Protein 8VF6 (pdb70)

Radius of gyration: 28.79 Å; Cα contacts (8 Å, |Δi|>4): 952; chains: 2; bounding box: 40×82×85 Å

B-factor: mean 74.24, std 23.33, range [25.94, 191.49]

InterPro domains:
  IPR000719 Protein kinase domain [PF00069] (116-381)
  IPR000719 Protein kinase domain [PS50011] (116-381)
  IPR000719 Protein kinase domain [SM00220] (116-381)
  IPR008271 Serine/threonine-protein kinase, active site [PS00108] (234-246)
  IPR011009 Protein kinase-like domain superfamily [SSF56112] (104-412)
  IPR017441 Protein kinase, ATP binding site [PS00107] (122-146)

Solvent-accessible surface area: 26408 Å² total; per-residue (Å²): 134,20,77,85,65,187,32,68,59,20,59,20,0,88,132,53,7,73,56,39,170,104,75,25,139,32,116,100,14,30,29,6,35,1,36,21,104,158,82,142,56,108,37,11,0,16,50,8,52,50,152,157,37,22,102,98,42,41,61,78,9,52,107,6,8,94,10,5,60,73,13,166,40,129,30,4,10,73,3,53,42,0,9,36,0,100,84,62,19,6,0,0,20,16,14,14,117,52,25,67,0,45,87,30,2,94,176,98,36,82,6,40,29,53,7,0,66,82,1,0,70,11,0,0,33,0,0,14,59,0,32,127,69,90,4,4,0,92,24,1,32,0,66,1,0,44,0,83,53,56,119,105,41,150,110,121,25,42,40,13,46,0,12,0,20,63,0,10,91,0,47,146,87,79,46,38,12,54,3,10,36,50,6,46,54,81,66,75,24,51,4,12,1,0,0,9,0,0,0,0,0,13,2,0,4,61,27,87,22,17,4,106,40,122,58,109,75,42,11,28,110,66,0,74,145,20,95,34,115,42,97,58,80,41,2,128,94,15,47,120,43,0,34,49,1,0,105,57,0,7,91,55,57,10,44,133,5,15,52,4,142,94,0,56,101,15,131,9,19,129,135,192,30,66,57,68,170,23,131,79,27,64,26,0,77,132,64,3,68,50,41,175,111,88,26,156,32,130,86,18,36,27,6,35,1,39,16,96,155,79,125,59,112,31,10,0,17,38,18,58,48,87,90,32,52,95,98,44,36,60,69,7,98,91,8,4,90,13,5,57,82,14,178,40,121,23,3,9,82,3,58,24,0,1,28,7,104,53,58,9,8,0,0,22,14,16,17,105,57,30,65,0,66,109,43,5,89,94,102,37,89,6,37,26,62,8,0,62,74,0,0,68,10,0,0,32,0,0,9,60,0,32,105,58,72,9,3,0,113,30,1,31,0,53,1,0,35,0,83,53,59,108,107,45,156,115,114,26,32,43,12,41,0,13,0,18,63,0,10,77,0,56,139,46,132,85,41,48,30,12,48,2,8,35,46,1,34,55,126,69,61,48,49,2,20,1,0,1,9,0,0,0,0,0,22,10,0,0,83,28,97,33,15,4,65,48,121,59,117,89,41,12,40,92,64,0,75,74,8,43,34,118,49,112,54,104,43,2,141,107,15,45,115,61,0,35,47,0,0,113,58,0,5,76,58,75,13,42,138,4,15,48,4,140,98,0,56,123,25,58,5,19,92,98

Nearest PDB structures (foldseek):
  8vf6-assembly1_B  TM=1.004E+00  e=4.957E-56  Homo sapiens
  5h9b-assembly1_A  TM=8.774E-01  e=8.668E-24  Drosophila melanogaster
  2wel-assembly1_A  TM=8.843E-01  e=1.656E-23  Homo sapiens
  3kk8-assembly1_A  TM=8.727E-01  e=3.165E-23  Caenorhabditis elegans
  2vz6-assembly2_B  TM=8.477E-01  e=1.379E-22  Homo sapiens

GO terms:
  GO:0004674 protein serine/threonine kinase activity (F, IMP)
  GO:0007283 spermatogenesis (P, IMP)
  GO:0004674 protein serine/threonine kinase activity (F, IDA)
  GO:0018107 peptidyl-threonine phosphorylation (P, IDA)
  GO:0032435 negative regulation of proteasomal ubiquitin-dependent protein catabolic process (P, IDA)
  GO:1902915 negative regulation of protein polyubiquitination (P, IDA)
  GO:0018107 peptidyl-threonine phosphorylation (P, IMP)
  GO:0032435 negative regulation of proteasomal ubiquitin-dependent protein catabolic process (P, IMP)
  GO:1902915 negative regulation of protein polyubiquitination (P, IMP)

Organism: Homo sapiens (NCBI:txid9606)

Foldseek 3Di:
DADEAEDADPVVVVVFKDWAAWDDDDLQATWTWIAGPVPRDIWIKGKAFDVSNHPVSVVLVVVQVVVLVPDDDQQAKHFHHWYDHPGIIITTTHDQPQAFQLVVCLVVQAFDLVQLLLVLLSLLVRLVRQVVQQKAQLDDARNFWGFRDWDQDPVRHIHTRTHGDDSSVMDRAVVVPDDPVVVLCRVLVRLVSLLRSLQRSCCRQRVDGQFDDDDPVSRVVCLLVQDGDLPDPSSVPPDPQSVVLSCLSSPNRSVSRDDSVVSNVRPSSD/DWAAEAEDADDVVVCVQKPWAAWDDDDPQATKTWIAGPVPRAIWIKGKDFDVVDDPVLVVLVVVQVVVLRPDDDQAAWHFHYWYDHPTMIITITHDQPVAFQLVVCLVPVAFDLVQLLQVLLSLLVRLVRQVVQQKAQLDDARNQWGFRDWDQDPVSHIHTRTHGDDSSVMDGADPDVVPDDPVVVQCNVLVRLVSLLRSLQRSVCNQRVDTQFDDDDVVSRVVCLLVQDRDDPDPRPVVPDPLSVVLSCLSRPNRSVSNDDSVRSNVRVSSPD

Sequence (544 aa):
KVPHIRIENGAAIEEIYTFGRILGKGSFGIVIEATDKETETKWAIKKVNKEKAGSSAVKLLEREVNILKSVKHEHIIHLEQVFETPKKMYLVMELCEDGELKEILDRKGHFSENETRWIIQSLASAIAYLHNNDIVHRDLKLENIMVKSSLIDDNNEINLNIKVTDFGLAVKKTPIYMAPEVISAHDYSQQCDIWSIGVVMYMLLRGEPPFLASSEEKLFELIRKGELHFENAVWNSISDCAKSVLKQLMKVDPAHRITAKELLDNQWLTGKVPHIRIENGAAIEEIYTFGRILGKGSFGIVIEATDKETETKWAIKKVNKEKAGSSAVKLLEREVNILKSVKHEHIIHLEQVFETPKKMYLVMELCEDGELKEILDRKGHFSENETRWIIQSLASAIAYLHNNDIVHRDLKLENIMVKSSLIDDNNEINLNIKVTDFGLAVKKQGTPIYMAPEVISAHDYSQQCDIWSIGVVMYMLLRGEPPFLASSEEKLFELIRKGELHFENAVWNSISDCAKSVLKQLMKVDPAHRITAKELLDNQWLTG

Secondary structure (DSSP, 8-state):
---EEE-S-HHHHHTTEEEEEEEEEETTEEEEEEEETTT--EEEEEEEETTTS-HHHHHHHHHHHHHHHH---TTB--EEEEEE-SSEEEEEEE--TT-BHHHHHHHH----HHHHHHHHHHHHHHHHHHHHTTEE-----TTT-EEEEEEE-TTS-EEEEEEB---TT-EE--GGG--HHHHHHHHSTTHHHHHHHHHHHHHHHHSS-SS--SSHHHHHHHHHHT-----STTSTTS-HHHHHHHHHHT-SSTTTSPPHHHHHTSGGG-/----EEE-SSHHHHHTTEEEEEEEEEETTEEEEEEEETTT--EEEEEEEETTTS-HHHHHHHHHHHHHHHH---TTB--EEEEEE-SSEEEEEEE--TT-BHHHHHHHH----HHHHHHHHHHHHHHHHHHHHTTEE-S---TTT-EEEEEEE-TTS-EEEEEEB---TT-EE----GGG--HHHHHHHHTTTHHHHHHHHHHHHHHHHSS-SS--SSHHHHHHHHHH------STTSTTS-HHHHHHHHHHT-SSTTTSPPHHHHHT-TTT--

Structure (mmCIF, N/CA/C/O backbone):
data_8VF6
#
_entry.id   8VF6
#
_cell.length_a   84.210
_cell.length_b   87.920
_cell.length_c   98.150
_cell.angle_alpha   90.00
_cell.angle_beta   90.00
_cell.angle_gamma   90.00
#
_symmetry.space_group_name_H-M   'P 21 21 21'
#
loop_
_entity.id
_entity.type
_entity.pdbx_description
1 polymer 'Serine/threonine-protein kinase 33'
2 non-polymer "{3-[([1,1'-biphenyl]-2-yl)ethynyl]-1H-indazol-5-yl}[(3R)-3-(dimethylamino)pyrrolidin-1-yl]methanone"
3 water water
#
loop_
_atom_site.group_PDB
_atom_site.id
_atom_site.type_symbol
_atom_site.label_atom_id
_atom_site.label_alt_id
_atom_site.label_comp_id
_atom_site.label_asym_id
_atom_site.label_entity_id
_atom_site.label_seq_id
_atom_site.pdbx_PDB_ins_code
_atom_site.Cartn_x
_atom_site.Cartn_y
_atom_site.Cartn_z
_atom_site.occupancy
_atom_site.B_iso_or_equiv
_atom_site.auth_seq_id
_atom_site.auth_comp_id
_atom_site.auth_asym_id
_atom_site.auth_atom_id
_atom_site.pdbx_PDB_model_num
ATOM 1 N N . LYS A 1 3 ? -29.997 16.233 -33.093 1.00 87.45 100 LYS A N 1
ATOM 2 C CA . LYS A 1 3 ? -28.646 15.758 -32.820 1.00 99.62 100 LYS A CA 1
ATOM 3 C C . LYS A 1 3 ? -27.871 15.543 -34.115 1.00 98.44 100 LYS A C 1
ATOM 4 O O . LYS A 1 3 ? -28.454 15.506 -35.199 1.00 94.50 100 LYS A O 1
ATOM 6 N N . VAL A 1 4 ? -26.555 15.400 -33.996 1.00 92.38 101 VAL A N 1
ATOM 7 C CA . VAL A 1 4 ? -25.692 15.210 -35.159 1.00 83.03 101 VAL A CA 1
ATOM 8 C C . VAL A 1 4 ? -25.504 13.720 -35.417 1.00 81.63 101 VAL A C 1
ATOM 9 O O . VAL A 1 4 ? -25.149 12.968 -34.499 1.00 70.84 101 VAL A O 1
ATOM 13 N N . PRO A 1 5 ? -25.733 13.256 -36.643 1.00 107.85 102 PRO A N 1
ATOM 14 C CA . PRO A 1 5 ? -25.433 11.858 -36.972 1.00 107.04 102 PRO A CA 1
ATOM 15 C C . PRO A 1 5 ? -23.932 11.623 -37.036 1.00 97.27 102 PRO A C 1
ATOM 16 O O . PRO A 1 5 ? -23.169 12.473 -37.501 1.00 87.71 102 PRO A O 1
ATOM 20 N N . HIS A 1 6 ? -23.514 10.451 -36.567 1.00 76.17 103 HIS A N 1
ATOM 21 C CA . HIS A 1 6 ? -22.106 10.055 -36.571 1.00 73.57 103 HIS A CA 1
ATOM 22 C C . HIS A 1 6 ? -21.915 9.079 -37.726 1.00 72.87 103 HIS A C 1
ATOM 23 O O . HIS A 1 6 ? -22.060 7.865 -37.576 1.00 82.84 103 HIS A O 1
ATOM 30 N N . ILE A 1 7 ? -21.581 9.627 -38.889 1.00 60.27 104 ILE A N 1
ATOM 31 C CA . ILE A 1 7 ? -21.519 8.865 -40.130 1.00 56.36 104 ILE A CA 1
ATOM 32 C C . ILE A 1 7 ? -20.140 8.231 -40.245 1.00 48.30 104 ILE A C 1
ATOM 33 O O . ILE A 1 7 ? -19.119 8.926 -40.224 1.00 55.69 104 ILE A O 1
ATOM 38 N N . ARG A 1 8 ? -20.114 6.910 -40.368 1.00 69.66 105 ARG A N 1
ATOM 39 C CA . ARG A 1 8 ? -18.883 6.146 -40.511 1.00 66.98 105 ARG A CA 1
ATOM 40 C C . ARG A 1 8 ? -18.652 5.872 -41.992 1.00 64.89 105 ARG A C 1
ATOM 41 O O . ARG A 1 8 ? -19.485 5.236 -42.648 1.00 73.51 105 ARG A O 1
ATOM 49 N N . ILE A 1 9 ? -17.533 6.363 -42.519 1.00 66.06 106 ILE A N 1
ATOM 50 C CA . ILE A 1 9 ? -17.212 6.228 -43.931 1.00 65.69 106 ILE A CA 1
ATOM 51 C C . ILE A 1 9 ? -15.871 5.508 -44.068 1.00 71.30 106 ILE A C 1
ATOM 52 O O . ILE A 1 9 ? -15.174 5.248 -43.086 1.00 75.02 106 ILE A O 1
ATOM 57 N N . GLU A 1 10 ? -15.522 5.177 -45.312 1.00 67.85 107 GLU A N 1
ATOM 58 C CA . GLU A 1 10 ? -14.443 4.233 -45.576 1.00 68.05 107 GLU A CA 1
ATOM 59 C C . GLU A 1 10 ? -13.063 4.883 -45.596 1.00 71.00 107 GLU A C 1
ATOM 60 O O . GLU A 1 10 ? -12.125 4.356 -44.988 1.00 67.28 107 GLU A O 1
ATOM 62 N N . ASN A 1 11 ? -12.905 6.007 -46.290 1.00 95.97 108 ASN A N 1
ATOM 63 C CA . ASN A 1 11 ? -11.567 6.540 -46.511 1.00 92.70 108 ASN A CA 1
ATOM 64 C C . ASN A 1 11 ? -11.637 8.033 -46.805 1.00 94.10 108 ASN A C 1
ATOM 65 O O . ASN A 1 11 ? -12.715 8.631 -46.859 1.00 96.89 108 ASN A O 1
ATOM 70 N N . GLY A 1 12 ? -10.454 8.633 -46.980 1.00 77.32 109 GLY A N 1
ATOM 71 C CA . GLY A 1 12 ? -10.373 10.062 -47.221 1.00 75.89 109 GLY A CA 1
ATOM 72 C C . GLY A 1 12 ? -11.000 10.490 -48.530 1.00 79.71 109 GLY A C 1
ATOM 73 O O . GLY A 1 12 ? -11.497 11.613 -48.645 1.00 78.01 109 GLY A O 1
ATOM 74 N N . ALA A 1 13 ? -10.957 9.627 -49.545 1.00 73.80 110 ALA A N 1
ATOM 75 C CA . ALA A 1 13 ? -11.614 9.965 -50.802 1.00 71.87 110 ALA A CA 1
ATOM 76 C C . ALA A 1 13 ? -13.126 10.039 -50.628 1.00 74.16 110 ALA A C 1
ATOM 77 O O . ALA A 1 13 ? -13.794 10.805 -51.332 1.00 74.24 110 ALA A O 1
ATOM 79 N N . ALA A 1 14 ? -13.678 9.249 -49.701 1.00 99.91 111 ALA A N 1
ATOM 80 C CA . ALA A 1 14 ? -15.118 9.266 -49.461 1.00 92.71 111 ALA A CA 1
ATOM 81 C C . ALA A 1 14 ? -15.587 10.626 -48.958 1.00 96.59 111 ALA A C 1
ATOM 82 O O . ALA A 1 14 ? -16.619 11.138 -49.409 1.00 95.59 111 ALA A O 1
ATOM 84 N N . ILE A 1 15 ? -14.851 11.227 -48.022 1.00 82.28 112 ILE A N 1
ATOM 85 C CA . ILE A 1 15 ? -15.250 12.544 -47.538 1.00 80.25 112 ILE A CA 1
ATOM 86 C C . ILE A 1 15 ? -14.899 13.616 -48.565 1.00 76.63 112 ILE A C 1
ATOM 87 O O . ILE A 1 15 ? -15.577 14.647 -48.652 1.00 82.46 112 ILE A O 1
ATOM 92 N N . GLU A 1 16 ? -13.868 13.384 -49.380 1.00 65.28 113 GLU A N 1
ATOM 93 C CA . GLU A 1 16 ? -13.579 14.293 -50.481 1.00 71.97 113 GLU A CA 1
ATOM 94 C C . GLU A 1 16 ? -14.630 14.220 -51.582 1.00 70.33 113 GLU A C 1
ATOM 95 O O . GLU A 1 16 ? -14.640 15.087 -52.462 1.00 65.85 113 GLU A O 1
ATOM 101 N N . GLU A 1 17 ? -15.498 13.204 -51.564 1.00 72.01 114 GLU A N 1
ATOM 102 C CA . GLU A 1 17 ? -16.669 13.220 -52.435 1.00 73.98 114 GLU A CA 1
ATOM 103 C C . GLU A 1 17 ? -17.649 14.310 -52.021 1.00 68.36 114 GLU A C 1
ATOM 104 O O . GLU A 1 17 ? -18.381 14.840 -52.864 1.00 67.94 114 GLU A O 1
ATOM 110 N N . ILE A 1 18 ? -17.682 14.650 -50.735 1.00 55.78 115 ILE A N 1
ATOM 111 C CA . ILE A 1 18 ? -18.634 15.631 -50.226 1.00 53.30 115 ILE A CA 1
ATOM 112 C C . ILE A 1 18 ? -18.052 17.041 -50.246 1.00 56.92 115 ILE A C 1
ATOM 113 O O . ILE A 1 18 ? -18.737 17.995 -50.621 1.00 50.00 115 ILE A O 1
ATOM 118 N N . TYR A 1 19 ? -16.794 17.198 -49.837 1.00 63.15 116 TYR A N 1
ATOM 119 C CA . TYR A 1 19 ? -16.201 18.510 -49.624 1.00 68.16 116 TYR A CA 1
ATOM 120 C C . TYR A 1 19 ? -14.987 18.722 -50.519 1.00 67.98 116 TYR A C 1
ATOM 121 O O . TYR A 1 19 ? -14.256 17.778 -50.839 1.00 71.98 116 TYR A O 1
ATOM 130 N N . THR A 1 20 ? -14.782 19.974 -50.925 1.00 64.26 117 THR A N 1
ATOM 131 C CA . THR A 1 20 ? -13.551 20.404 -51.578 1.00 72.13 117 THR A CA 1
ATOM 132 C C . THR A 1 20 ? -12.651 21.037 -50.522 1.00 69.86 117 THR A C 1
ATOM 133 O O . THR A 1 20 ? -13.023 22.042 -49.905 1.00 68.91 117 THR A O 1
ATOM 137 N N . PHE A 1 21 ? -11.482 20.441 -50.304 1.00 58.56 118 PHE A N 1
ATOM 138 C CA . PHE A 1 21 ? -10.584 20.893 -49.249 1.00 55.44 118 PHE A CA 1
ATOM 139 C C . PHE A 1 21 ? -9.758 22.093 -49.701 1.00 61.67 118 PHE A C 1
ATOM 140 O O . PHE A 1 21 ? -9.248 22.128 -50.825 1.00 70.12 118 PHE A O 1
ATOM 148 N N . GLY A 1 22 ? -9.620 23.076 -48.810 1.00 71.25 119 GLY A N 1
ATOM 149 C CA . GLY A 1 22 ? -8.923 24.308 -49.130 1.00 62.48 119 GLY A CA 1
ATOM 150 C C . GLY A 1 22 ? -7.692 24.540 -48.277 1.00 64.44 119 GLY A C 1
ATOM 151 O O . GLY A 1 22 ? -7.025 23.578 -47.880 1.00 62.99 119 GLY A O 1
ATOM 152 N N . ARG A 1 23 ? -7.370 25.800 -47.985 1.00 66.99 120 ARG A N 1
ATOM 153 C CA . ARG A 1 23 ? -6.136 26.079 -47.268 1.00 57.44 120 ARG A CA 1
ATOM 154 C C . ARG A 1 23 ? -6.265 25.671 -45.804 1.00 61.54 120 ARG A C 1
ATOM 155 O O . ARG A 1 23 ? -7.364 25.528 -45.261 1.00 56.54 120 ARG A O 1
ATOM 163 N N . ILE A 1 24 ? -5.116 25.481 -45.166 1.00 43.79 121 ILE A N 1
ATOM 164 C CA . ILE A 1 24 ? -5.063 25.104 -43.760 1.00 44.49 121 ILE A CA 1
ATOM 165 C C . ILE A 1 24 ? -5.098 26.368 -42.913 1.00 47.02 121 ILE A C 1
ATOM 166 O O . ILE A 1 24 ? -4.370 27.331 -43.181 1.00 51.65 121 ILE A O 1
ATOM 171 N N . LEU A 1 25 ? -5.954 26.368 -41.895 1.00 50.76 122 LEU A N 1
ATOM 172 C CA . LEU A 1 25 ? -6.147 27.521 -41.028 1.00 51.18 122 LEU A CA 1
ATOM 173 C C . LEU A 1 25 ? -5.422 27.388 -39.698 1.00 53.90 122 LEU A C 1
ATOM 174 O O . LEU A 1 25 ? -5.096 28.404 -39.076 1.00 42.99 122 LEU A O 1
ATOM 179 N N . GLY A 1 26 ? -5.173 26.162 -39.248 1.00 53.56 123 GLY A N 1
ATOM 180 C CA . GLY A 1 26 ? -4.478 25.934 -37.996 1.00 46.71 123 GLY A CA 1
ATOM 181 C C . GLY A 1 26 ? -3.903 24.539 -37.959 1.00 59.04 123 GLY A C 1
ATOM 182 O O . GLY A 1 26 ? -4.384 23.628 -38.640 1.00 57.54 123 GLY A O 1
ATOM 183 N N . LYS A 1 27 ? -2.853 24.380 -37.155 1.00 64.91 124 LYS A N 1
ATOM 184 C CA . LYS A 1 27 ? -2.185 23.095 -37.016 1.00 52.91 124 LYS A CA 1
ATOM 185 C C . LYS A 1 27 ? -1.613 22.982 -35.611 1.00 55.35 124 LYS A C 1
ATOM 186 O O . LYS A 1 27 ? -1.116 23.967 -35.058 1.00 62.41 124 LYS A O 1
ATOM 192 N N . GLY A 1 28 ? -1.690 21.786 -35.042 1.00 61.78 125 GLY A N 1
ATOM 193 C CA . GLY A 1 28 ? -1.146 21.568 -33.716 1.00 56.37 125 GLY A CA 1
ATOM 194 C C . GLY A 1 28 ? -1.371 20.149 -33.251 1.00 55.65 125 GLY A C 1
ATOM 195 O O . GLY A 1 28 ? -1.634 19.250 -34.054 1.00 61.92 125 GLY A O 1
ATOM 196 N N . SER A 1 29 ? -1.262 19.955 -31.933 1.00 61.37 126 SER A N 1
ATOM 197 C CA . SER A 1 29 ? -1.512 18.644 -31.344 1.00 61.19 126 SER A CA 1
ATOM 198 C C . SER A 1 29 ? -2.984 18.261 -31.396 1.00 68.02 126 SER A C 1
ATOM 199 O O . SER A 1 29 ? -3.314 17.083 -31.221 1.00 77.01 126 SER A O 1
ATOM 202 N N . PHE A 1 30 ? -3.868 19.228 -31.630 1.00 55.26 127 PHE A N 1
ATOM 203 C CA . PHE A 1 30 ? -5.297 18.987 -31.779 1.00 51.86 127 PHE A CA 1
ATOM 204 C C . PHE A 1 30 ? -5.663 18.485 -33.167 1.00 53.71 127 PHE A C 1
ATOM 205 O O . PHE A 1 30 ? -6.850 18.287 -33.447 1.00 56.90 127 PHE A O 1
ATOM 213 N N . GLY A 1 31 ? -4.678 18.275 -34.033 1.00 51.00 128 GLY A N 1
ATOM 214 C CA . GLY A 1 31 ? -4.934 17.974 -35.423 1.00 48.12 128 GLY A CA 1
ATOM 215 C C . GLY A 1 31 ? -4.717 19.190 -36.296 1.00 48.22 128 GLY A C 1
ATOM 216 O O . GLY A 1 31 ? -3.944 20.087 -35.946 1.00 51.00 128 GLY A O 1
ATOM 217 N N . ILE A 1 32 ? -5.391 19.232 -37.439 1.00 47.65 129 ILE A N 1
ATOM 218 C CA . ILE A 1 32 ? -5.311 20.360 -38.355 1.00 46.18 129 ILE A CA 1
ATOM 219 C C . ILE A 1 32 ? -6.718 20.793 -38.746 1.00 49.14 129 ILE A C 1
ATOM 220 O O . ILE A 1 32 ? -7.653 19.987 -38.784 1.00 53.84 129 ILE A O 1
ATOM 225 N N . VAL A 1 33 ? -6.865 22.089 -39.016 1.00 49.31 130 VAL A N 1
ATOM 226 C CA . VAL A 1 33 ? -8.135 22.687 -39.414 1.00 45.20 130 VAL A CA 1
ATOM 227 C C . VAL A 1 33 ? -7.985 23.214 -40.835 1.00 51.18 130 VAL A C 1
ATOM 228 O O . VAL A 1 33 ? -7.130 24.070 -41.096 1.00 48.82 130 VAL A O 1
ATOM 232 N N . ILE A 1 34 ? -8.821 22.715 -41.745 1.00 43.26 131 ILE A N 1
ATOM 233 C CA . ILE A 1 34 ? -8.822 23.162 -43.134 1.00 53.59 131 ILE A CA 1
ATOM 234 C C . ILE A 1 34 ? -10.117 23.886 -43.449 1.00 57.19 131 ILE A C 1
ATOM 235 O O . ILE A 1 34 ? -11.176 23.621 -42.868 1.00 56.45 131 ILE A O 1
ATOM 240 N N . GLU A 1 35 ? -10.017 24.804 -44.402 1.00 67.40 132 GLU A N 1
ATOM 241 C CA . GLU A 1 35 ? -11.187 25.358 -45.056 1.00 57.19 132 GLU A CA 1
ATOM 242 C C . GLU A 1 35 ? -11.779 24.297 -45.975 1.00 62.08 132 GLU A C 1
ATOM 243 O O . GLU A 1 35 ? -11.048 23.534 -46.612 1.00 68.76 132 GLU A O 1
ATOM 249 N N . ALA A 1 36 ? -13.107 24.242 -46.049 1.00 59.59 133 ALA A N 1
ATOM 250 C CA . ALA A 1 36 ? -13.749 23.238 -46.885 1.00 59.83 133 ALA A CA 1
ATOM 251 C C . ALA A 1 36 ? -15.063 23.779 -47.421 1.00 62.06 133 ALA A C 1
ATOM 252 O O . ALA A 1 36 ? -15.734 24.578 -46.766 1.00 62.99 133 ALA A O 1
ATOM 254 N N . THR A 1 37 ? -15.432 23.316 -48.614 1.00 61.91 134 THR A N 1
ATOM 255 C CA . THR A 1 37 ? -16.647 23.756 -49.285 1.00 68.68 134 THR A CA 1
ATOM 256 C C . THR A 1 37 ? -17.468 22.551 -49.719 1.00 64.96 134 THR A C 1
ATOM 257 O O . THR A 1 37 ? -16.960 21.668 -50.417 1.00 66.64 134 THR A O 1
ATOM 261 N N . ASP A 1 38 ? -18.731 22.520 -49.299 1.00 62.87 135 ASP A N 1
ATOM 262 C CA . ASP A 1 38 ? -19.661 21.487 -49.739 1.00 69.09 135 ASP A CA 1
ATOM 263 C C . ASP A 1 38 ? -19.893 21.626 -51.240 1.00 73.18 135 ASP A C 1
ATOM 264 O O . ASP A 1 38 ? -20.367 22.667 -51.705 1.00 72.39 135 ASP A O 1
ATOM 269 N N . LYS A 1 39 ? -19.554 20.577 -51.998 1.00 67.09 136 LYS A N 1
ATOM 270 C CA . LYS A 1 39 ? -19.690 20.640 -53.452 1.00 71.18 136 LYS A CA 1
ATOM 271 C C . LYS A 1 39 ? -21.133 20.897 -53.869 1.00 69.57 136 LYS A C 1
ATOM 272 O O . LYS A 1 39 ? -21.390 21.636 -54.826 1.00 74.11 136 LYS A O 1
ATOM 278 N N . GLU A 1 40 ? -22.086 20.294 -53.161 1.00 78.44 137 GLU A N 1
ATOM 279 C CA . GLU A 1 40 ? -23.492 20.400 -53.534 1.00 75.93 137 GLU A CA 1
ATOM 280 C C . GLU A 1 40 ? -24.081 21.759 -53.169 1.00 77.69 137 GLU A C 1
ATOM 281 O O . GLU A 1 40 ? -24.744 22.397 -53.993 1.00 87.21 137 GLU A O 1
ATOM 287 N N . THR A 1 41 ? -23.840 22.220 -51.941 1.00 72.15 138 THR A N 1
ATOM 288 C CA . THR A 1 41 ? -24.524 23.379 -51.380 1.00 67.20 138 THR A CA 1
ATOM 289 C C . THR A 1 41 ? -23.736 24.681 -51.481 1.00 63.98 138 THR A C 1
ATOM 290 O O . THR A 1 41 ? -24.290 25.737 -51.152 1.00 64.67 138 THR A O 1
ATOM 294 N N . GLU A 1 42 ? -22.469 24.632 -51.897 1.00 71.80 139 GLU A N 1
ATOM 295 C CA . GLU A 1 42 ? -21.558 25.773 -52.022 1.00 76.16 139 GLU A CA 1
ATOM 296 C C . GLU A 1 42 ? -21.165 26.385 -50.683 1.00 70.60 139 GLU A C 1
ATOM 297 O O . GLU A 1 42 ? -20.529 27.449 -50.668 1.00 68.66 139 GLU A O 1
ATOM 303 N N . THR A 1 43 ? -21.503 25.755 -49.558 1.00 65.36 140 THR A N 1
ATOM 304 C CA . THR A 1 43 ? -21.208 26.349 -48.259 1.00 59.73 140 THR A CA 1
ATOM 305 C C . THR A 1 43 ? -19.795 26.022 -47.796 1.00 59.68 140 THR A C 1
ATOM 306 O O . THR A 1 43 ? -19.331 24.885 -47.918 1.00 60.90 140 THR A O 1
ATOM 310 N N . LYS A 1 44 ? -19.117 27.032 -47.255 1.00 66.66 141 LYS A N 1
ATOM 311 C CA . LYS A 1 44 ? -17.788 26.865 -46.689 1.00 61.93 141 LYS A CA 1
ATOM 312 C C . LYS A 1 44 ? -17.890 26.510 -45.212 1.00 55.61 141 LYS A C 1
ATOM 313 O O . LYS A 1 44 ? -18.667 27.115 -44.468 1.00 59.94 141 LYS A O 1
ATOM 319 N N . TRP A 1 45 ? -17.097 25.529 -44.793 1.00 62.49 142 TRP A N 1
ATOM 320 C CA . TRP A 1 45 ? -17.031 25.087 -43.409 1.00 59.53 142 TRP A CA 1
ATOM 321 C C . TRP A 1 45 ? -15.569 25.001 -42.996 1.00 61.56 142 TRP A C 1
ATOM 322 O O . TRP A 1 45 ? -14.657 25.211 -43.801 1.00 59.42 142 TRP A O 1
ATOM 333 N N . ALA A 1 46 ? -15.353 24.677 -41.726 1.00 54.45 143 ALA A N 1
ATOM 334 C CA . ALA A 1 46 ? -14.028 24.394 -41.194 1.00 41.51 143 ALA A CA 1
ATOM 335 C C . ALA A 1 46 ? -14.042 22.960 -40.694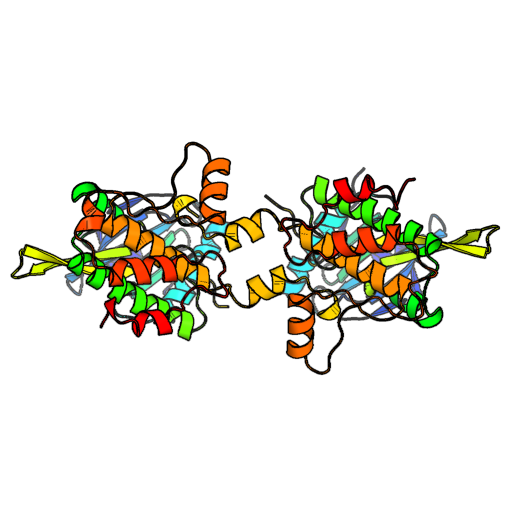 1.00 39.19 143 ALA A C 1
ATOM 336 O O . ALA A 1 46 ? -14.879 22.599 -39.859 1.00 48.50 143 ALA A O 1
ATOM 338 N N . ILE A 1 47 ? -13.128 22.147 -41.211 1.00 43.44 144 ILE A N 1
ATOM 339 C CA . ILE A 1 47 ? -13.052 20.730 -40.884 1.00 51.27 144 ILE A CA 1
ATOM 340 C C . ILE A 1 47 ? -11.779 20.493 -40.087 1.00 53.03 144 ILE A C 1
ATOM 341 O O . ILE A 1 47 ? -10.676 20.806 -40.554 1.00 59.52 144 ILE A O 1
ATOM 346 N N . LYS A 1 48 ? -11.929 19.948 -38.884 1.00 39.38 145 LYS A N 1
ATOM 347 C CA . LYS A 1 48 ? -10.785 19.580 -38.059 1.00 47.05 145 LYS A CA 1
ATOM 348 C C . LYS A 1 48 ? -10.466 18.113 -38.325 1.00 52.59 145 LYS A C 1
ATOM 349 O O . LYS A 1 48 ? -11.222 17.222 -37.922 1.00 47.51 145 LYS A O 1
ATOM 355 N N . LYS A 1 49 ? -9.355 17.863 -39.018 1.00 47.89 146 LYS A N 1
ATOM 356 C CA . LYS A 1 49 ? -8.914 16.505 -39.299 1.00 47.90 146 LYS A CA 1
ATOM 357 C C . LYS A 1 49 ? -7.999 16.047 -38.174 1.00 47.85 146 LYS A C 1
ATOM 358 O O . LYS A 1 49 ? -7.012 16.718 -37.857 1.00 57.93 146 LYS A O 1
ATOM 364 N N . VAL A 1 50 ? -8.330 14.911 -37.570 1.00 41.94 147 VAL A N 1
ATOM 365 C CA . VAL A 1 50 ? -7.526 14.329 -36.504 1.00 45.37 147 VAL A CA 1
ATOM 366 C C . VAL A 1 50 ? -7.117 12.925 -36.921 1.00 49.86 147 VAL A C 1
ATOM 367 O O . VAL A 1 50 ? -7.977 12.070 -37.173 1.00 49.53 147 VAL A O 1
ATOM 371 N N . ASN A 1 51 ? -5.810 12.689 -36.994 1.00 67.49 148 ASN A N 1
ATOM 372 C CA . ASN A 1 51 ? -5.280 11.360 -37.266 1.00 68.95 148 ASN A CA 1
ATOM 373 C C . ASN A 1 51 ? -5.315 10.563 -35.969 1.00 66.09 148 ASN A C 1
ATOM 374 O O . ASN A 1 51 ? -4.631 10.912 -35.000 1.00 63.99 148 ASN A O 1
ATOM 379 N N . LYS A 1 52 ? -6.116 9.497 -35.950 1.00 71.50 149 LYS A N 1
ATOM 380 C CA . LYS A 1 52 ? -6.343 8.749 -34.719 1.00 77.15 149 LYS A CA 1
ATOM 381 C C . LYS A 1 52 ? -5.086 8.062 -34.200 1.00 83.97 149 LYS A C 1
ATOM 382 O O . LYS A 1 52 ? -5.043 7.691 -33.023 1.00 87.66 149 LYS A O 1
ATOM 388 N N . GLU A 1 53 ? -4.060 7.897 -35.035 1.00 79.30 150 GLU A N 1
ATOM 389 C CA . GLU A 1 53 ? -2.784 7.388 -34.549 1.00 81.26 150 GLU A CA 1
ATOM 390 C C . GLU A 1 53 ? -1.798 8.501 -34.219 1.00 85.44 150 GLU A C 1
ATOM 391 O O . GLU A 1 53 ? -0.968 8.332 -33.318 1.00 88.70 150 GLU A O 1
ATOM 397 N N . LYS A 1 54 ? -1.878 9.644 -34.910 1.00 74.21 151 LYS A N 1
ATOM 398 C CA . LYS A 1 54 ? -0.954 10.737 -34.619 1.00 70.39 151 LYS A CA 1
ATOM 399 C C . LYS A 1 54 ? -1.197 11.312 -33.229 1.00 72.39 151 LYS A C 1
ATOM 400 O O . LYS A 1 54 ? -0.243 11.617 -32.504 1.00 77.60 151 LYS A O 1
ATOM 406 N N . ALA A 1 55 ? -2.460 11.475 -32.842 1.00 81.72 152 ALA A N 1
ATOM 407 C CA . ALA A 1 55 ? -2.777 11.835 -31.468 1.00 83.33 152 ALA A CA 1
ATOM 408 C C . ALA A 1 55 ? -2.556 10.622 -30.575 1.00 88.78 152 ALA A C 1
ATOM 409 O O . ALA A 1 55 ? -1.413 10.253 -30.285 1.00 102.82 152 ALA A O 1
ATOM 411 N N . GLY A 1 56 ? -3.641 9.999 -30.139 1.00 64.31 153 GLY A N 1
ATOM 412 C CA . GLY A 1 56 ? -3.556 8.760 -29.394 1.00 63.53 153 GLY A CA 1
ATOM 413 C C . GLY A 1 56 ? -4.876 8.473 -28.716 1.00 76.51 153 GLY A C 1
ATOM 414 O O . GLY A 1 56 ? -5.838 9.237 -28.828 1.00 80.62 153 GLY A O 1
ATOM 415 N N . SER A 1 57 ? -4.894 7.362 -27.976 1.00 99.67 154 SER A N 1
ATOM 416 C CA . SER A 1 57 ? -6.124 6.955 -27.302 1.00 103.96 154 SER A CA 1
ATOM 417 C C . SER A 1 57 ? -6.510 7.944 -26.210 1.00 112.61 154 SER A C 1
ATOM 418 O O . SER A 1 57 ? -7.694 8.256 -26.037 1.00 111.09 154 SER A O 1
ATOM 421 N N . SER A 1 58 ? -5.524 8.449 -25.465 1.00 126.13 155 SER A N 1
ATOM 422 C CA . SER A 1 58 ? -5.810 9.460 -24.453 1.00 125.73 155 SER A CA 1
ATOM 423 C C . SER A 1 58 ? -6.325 10.744 -25.091 1.00 124.78 155 SER A C 1
ATOM 424 O O . SER A 1 58 ? -7.187 11.426 -24.525 1.00 128.13 155 SER A O 1
ATOM 426 N N . ALA A 1 59 ? -5.815 11.084 -26.275 1.00 105.13 156 ALA A N 1
ATOM 427 C CA . ALA A 1 59 ? -6.237 12.291 -26.972 1.00 99.54 156 ALA A CA 1
ATOM 428 C C . ALA A 1 59 ? -7.467 12.083 -27.845 1.00 103.68 156 ALA A C 1
ATOM 429 O O . ALA A 1 59 ? -8.116 13.067 -28.218 1.00 95.65 156 ALA A O 1
ATOM 431 N N . VAL A 1 60 ? -7.803 10.836 -28.182 1.00 101.61 157 VAL A N 1
ATOM 432 C CA . VAL A 1 60 ? -9.007 10.574 -28.965 1.00 95.40 157 VAL A CA 1
ATOM 433 C C . VAL A 1 60 ? -10.248 10.625 -28.080 1.00 94.48 157 VAL A C 1
ATOM 434 O O . VAL A 1 60 ? -11.288 11.160 -28.482 1.00 88.57 157 VAL A O 1
ATOM 438 N N . LYS A 1 61 ? -10.155 10.086 -26.861 1.00 96.74 158 LYS A N 1
ATOM 439 C CA . LYS A 1 61 ? -11.276 10.156 -25.928 1.00 96.20 158 LYS A CA 1
ATOM 440 C C . LYS A 1 61 ? -11.633 11.597 -25.591 1.00 94.32 158 LYS A C 1
ATOM 441 O O . LYS A 1 61 ? -12.803 11.902 -25.328 1.00 90.95 158 LYS A O 1
ATOM 443 N N . LEU A 1 62 ? -10.641 12.489 -25.584 1.00 95.97 159 LEU A N 1
ATOM 444 C CA . LEU A 1 62 ? -10.914 13.914 -25.427 1.00 98.72 159 LEU A CA 1
ATOM 445 C C . LEU A 1 62 ? -11.851 14.415 -26.519 1.00 94.59 159 LEU A C 1
ATOM 446 O O . LEU A 1 62 ? -12.862 15.068 -26.237 1.00 88.19 159 LEU A O 1
ATOM 451 N N . LEU A 1 63 ? -11.527 14.115 -27.779 1.00 82.04 160 LEU A N 1
ATOM 452 C CA . LEU A 1 63 ? -12.353 14.576 -28.890 1.00 73.91 160 LEU A CA 1
ATOM 453 C C . LEU A 1 63 ? -13.732 13.926 -28.876 1.00 71.49 160 LEU A C 1
ATOM 454 O O . LEU A 1 63 ? -14.697 14.513 -29.378 1.00 66.14 160 LEU A O 1
ATOM 459 N N . GLU A 1 64 ? -13.848 12.726 -28.300 1.00 75.82 161 GLU A N 1
ATOM 460 C CA . GLU A 1 64 ? -15.144 12.059 -28.236 1.00 66.86 161 GLU A CA 1
ATOM 461 C C . GLU A 1 64 ? -16.088 12.771 -27.274 1.00 69.25 161 GLU A C 1
ATOM 462 O O . GLU A 1 64 ? -17.290 12.879 -27.541 1.00 68.20 161 GLU A O 1
ATOM 464 N N . ARG A 1 65 ? -15.564 13.264 -26.149 1.00 97.88 162 ARG A N 1
ATOM 465 C CA . ARG A 1 65 ? -16.403 14.019 -25.222 1.00 97.49 162 ARG A CA 1
ATOM 466 C C . ARG A 1 65 ? -16.687 15.424 -25.741 1.00 90.97 162 ARG A C 1
ATOM 467 O O . ARG A 1 65 ? -17.783 15.955 -25.525 1.00 92.46 162 ARG A O 1
ATOM 475 N N . GLU A 1 66 ? -15.723 16.043 -26.427 1.00 72.15 163 GLU A N 1
ATOM 476 C CA . GLU A 1 66 ? -15.993 17.340 -27.042 1.00 69.09 163 GLU A CA 1
ATOM 477 C C . GLU A 1 66 ? -17.136 17.239 -28.047 1.00 65.10 163 GLU A C 1
ATOM 478 O O . GLU A 1 66 ? -18.008 18.114 -28.097 1.00 61.95 163 GLU A O 1
ATOM 484 N N . VAL A 1 67 ? -17.147 16.175 -28.855 1.00 55.42 164 VAL A N 1
ATOM 485 C CA . VAL A 1 67 ? -18.230 15.986 -29.818 1.00 52.73 164 VAL A CA 1
ATOM 486 C C . VAL A 1 67 ? -19.554 15.776 -29.096 1.00 59.22 164 VAL A C 1
ATOM 487 O O . VAL A 1 67 ? -20.585 16.340 -29.484 1.00 59.79 164 VAL A O 1
ATOM 491 N N . ASN A 1 68 ? -19.547 14.980 -28.023 1.00 64.16 165 ASN A N 1
ATOM 492 C CA . ASN A 1 68 ? -20.780 14.732 -27.284 1.00 63.73 165 ASN A CA 1
ATOM 493 C C . ASN A 1 68 ? -21.323 16.007 -26.651 1.00 56.71 165 ASN A C 1
ATOM 494 O O . ASN A 1 68 ? -22.543 16.175 -26.540 1.00 56.05 165 ASN A O 1
ATOM 499 N N . ILE A 1 69 ? -20.439 16.913 -26.233 1.00 55.02 166 ILE A N 1
ATOM 500 C CA . ILE A 1 69 ? -20.882 18.171 -25.643 1.00 52.68 166 ILE A CA 1
ATOM 501 C C . ILE A 1 69 ? -21.349 19.140 -26.721 1.00 51.47 166 ILE A C 1
ATOM 502 O O . ILE A 1 69 ? -22.369 19.821 -26.559 1.00 53.68 166 ILE A O 1
ATOM 507 N N . LEU A 1 70 ? -20.617 19.208 -27.837 1.00 61.39 167 LEU A N 1
ATOM 508 C CA . LEU A 1 70 ? -21.008 20.083 -28.937 1.00 57.78 167 LEU A CA 1
ATOM 509 C C . LEU A 1 70 ? -22.322 19.641 -29.565 1.00 57.11 167 LEU A C 1
ATOM 510 O O . LEU A 1 70 ? -23.032 20.468 -30.147 1.00 55.27 167 LEU A O 1
ATOM 515 N N . LYS A 1 71 ? -22.664 18.353 -29.463 1.00 68.05 168 LYS A N 1
ATOM 516 C CA . LYS A 1 71 ? -23.940 17.877 -29.994 1.00 60.42 168 LYS A CA 1
ATOM 517 C C . LYS A 1 71 ? -25.122 18.451 -29.224 1.00 64.12 168 LYS A C 1
ATOM 518 O O . LYS A 1 71 ? -26.138 18.825 -29.823 1.00 69.28 168 LYS A O 1
ATOM 524 N N . SER A 1 72 ? -25.011 18.529 -27.898 1.00 58.03 169 SER A N 1
ATOM 525 C CA . SER A 1 72 ? -26.149 18.882 -27.061 1.00 59.54 169 SER A CA 1
ATOM 526 C C . SER A 1 72 ? -26.316 20.382 -26.859 1.00 63.01 169 SER A C 1
ATOM 527 O O . SER A 1 72 ? -27.409 20.820 -26.481 1.00 66.20 169 SER A O 1
ATOM 530 N N . VAL A 1 73 ? -25.283 21.173 -27.092 1.00 51.10 170 VAL A N 1
ATOM 531 C CA . VAL A 1 73 ? -25.381 22.615 -26.902 1.00 50.98 170 VAL A CA 1
ATOM 532 C C . VAL A 1 73 ? -25.867 23.261 -28.190 1.00 47.37 170 VAL A C 1
ATOM 533 O O . VAL A 1 73 ? -25.589 22.782 -29.297 1.00 50.41 170 VAL A O 1
ATOM 537 N N . LYS A 1 74 ? -26.604 24.365 -28.043 1.00 54.99 171 LYS A N 1
ATOM 538 C CA . LYS A 1 74 ? -26.992 25.188 -29.185 1.00 55.26 171 LYS A CA 1
ATOM 539 C C . LYS A 1 74 ? -27.102 26.623 -28.700 1.00 52.57 171 LYS A C 1
ATOM 540 O O . LYS A 1 74 ? -27.979 26.940 -27.890 1.00 56.92 171 LYS A O 1
ATOM 546 N N . HIS A 1 75 ? -26.237 27.486 -29.217 1.00 56.93 172 HIS A N 1
ATOM 547 C CA . HIS A 1 75 ? -26.198 28.877 -28.803 1.00 56.87 172 HIS A CA 1
ATOM 548 C C . HIS A 1 75 ? -25.526 29.664 -29.914 1.00 55.57 172 HIS A C 1
ATOM 549 O O . HIS A 1 75 ? -24.594 29.170 -30.551 1.00 51.42 172 HIS A O 1
ATOM 556 N N . GLU A 1 76 ? -26.012 30.884 -30.139 1.00 60.53 173 GLU A N 1
ATOM 557 C CA . GLU A 1 76 ? -25.542 31.694 -31.255 1.00 62.04 173 GLU A CA 1
ATOM 558 C C . GLU A 1 76 ? -24.072 32.079 -31.119 1.00 55.21 173 GLU A C 1
ATOM 559 O O . GLU A 1 76 ? -23.461 32.493 -32.110 1.00 57.45 173 GLU A O 1
ATOM 565 N N . HIS A 1 77 ? -23.489 31.947 -29.924 1.00 44.24 174 HIS A N 1
ATOM 566 C CA . HIS A 1 77 ? -22.079 32.257 -29.705 1.00 53.86 174 HIS A CA 1
ATOM 567 C C . HIS A 1 77 ? -21.292 31.047 -29.210 1.00 46.21 174 HIS A C 1
ATOM 568 O O . HIS A 1 77 ? -20.196 31.203 -28.662 1.00 40.59 174 HIS A O 1
ATOM 575 N N . ILE A 1 78 ? -21.833 29.844 -29.390 1.00 45.96 175 ILE A N 1
ATOM 576 C CA . ILE A 1 78 ? -21.096 28.597 -29.225 1.00 42.26 175 ILE A CA 1
ATOM 577 C C . ILE A 1 78 ? -20.991 27.936 -30.593 1.00 45.86 175 ILE A C 1
ATOM 578 O O . ILE A 1 78 ? -21.987 27.847 -31.322 1.00 43.16 175 ILE A O 1
ATOM 583 N N . ILE A 1 79 ? -19.779 27.494 -30.944 1.00 42.96 176 ILE A N 1
ATOM 584 C CA . ILE A 1 79 ? -19.507 26.989 -32.285 1.00 38.98 176 ILE A CA 1
ATOM 585 C C . ILE A 1 79 ? -20.479 25.866 -32.636 1.00 37.39 176 ILE A C 1
ATOM 586 O O . ILE A 1 79 ? -20.805 25.012 -31.804 1.00 39.83 176 ILE A O 1
ATOM 591 N N . HIS A 1 80 ? -20.977 25.890 -33.871 1.00 51.43 177 HIS A N 1
ATOM 592 C CA . HIS A 1 80 ? -21.938 24.901 -34.340 1.00 53.85 177 HIS A CA 1
ATOM 593 C C . HIS A 1 80 ? -21.212 23.720 -34.974 1.00 57.87 177 HIS A C 1
ATOM 594 O O . HIS A 1 80 ? -20.380 23.902 -35.870 1.00 47.82 177 HIS A O 1
ATOM 601 N N . LEU A 1 81 ? -21.526 22.514 -34.506 1.00 48.78 178 LEU A N 1
ATOM 602 C CA . LEU A 1 81 ? -20.990 21.286 -35.087 1.00 52.16 178 LEU A CA 1
ATOM 603 C C . LEU A 1 81 ? -21.970 20.766 -36.135 1.00 54.37 178 LEU A C 1
ATOM 604 O O . LEU A 1 81 ? -23.064 20.302 -35.798 1.00 54.70 178 LEU A O 1
ATOM 609 N N . GLU A 1 82 ? -21.579 20.849 -37.409 1.00 62.90 179 GLU A N 1
ATOM 610 C CA . GLU A 1 82 ? -22.442 20.396 -38.496 1.00 54.50 179 GLU A CA 1
ATOM 611 C C . GLU A 1 82 ? -22.440 18.874 -38.626 1.00 59.63 179 GLU A C 1
ATOM 612 O O . GLU A 1 82 ? -23.483 18.229 -38.477 1.00 69.21 179 GLU A O 1
ATOM 618 N N . GLN A 1 83 ? -21.281 18.279 -38.907 1.00 49.59 180 GLN A N 1
ATOM 619 C CA . GLN A 1 83 ? -21.206 16.838 -39.104 1.00 50.09 180 GLN A CA 1
ATOM 620 C C . GLN A 1 83 ? -19.987 16.272 -38.397 1.00 49.72 180 GLN A C 1
ATOM 621 O O . GLN A 1 83 ? -19.050 16.992 -38.044 1.00 55.13 180 GLN A O 1
ATOM 627 N N . VAL A 1 84 ? -20.018 14.957 -38.198 1.00 46.40 181 VAL A N 1
ATOM 628 C CA . VAL A 1 84 ? -18.870 14.188 -37.741 1.00 52.75 181 VAL A CA 1
ATOM 629 C C . VAL A 1 84 ? -18.760 12.972 -38.649 1.00 61.29 181 VAL A C 1
ATOM 630 O O . VAL A 1 84 ? -19.684 12.151 -38.706 1.00 59.48 181 VAL A O 1
ATOM 634 N N . PHE A 1 85 ? -17.641 12.856 -39.354 1.00 66.20 182 PHE A N 1
ATOM 635 C CA . PHE A 1 85 ? -17.342 11.697 -40.179 1.00 75.84 182 PHE A CA 1
ATOM 636 C C . PHE A 1 85 ? -16.166 10.940 -39.579 1.00 71.13 182 PHE A C 1
ATOM 637 O O . PHE A 1 85 ? -15.261 11.538 -38.989 1.00 74.12 182 PHE A O 1
ATOM 645 N N . GLU A 1 86 ? -16.182 9.618 -39.727 1.00 52.37 183 GLU A N 1
ATOM 646 C CA . GLU A 1 86 ? -15.144 8.778 -39.137 1.00 58.01 183 GLU A CA 1
ATOM 647 C C . GLU A 1 86 ? -14.715 7.717 -40.137 1.00 65.88 183 GLU A C 1
ATOM 648 O O . GLU A 1 86 ? -15.471 6.783 -40.423 1.00 64.25 183 GLU A O 1
ATOM 654 N N . THR A 1 87 ? -13.509 7.868 -40.667 1.00 74.76 184 THR A N 1
ATOM 655 C CA . THR A 1 87 ? -12.818 6.780 -41.334 1.00 68.63 184 THR A CA 1
ATOM 656 C C . THR A 1 87 ? -12.099 5.952 -40.274 1.00 73.21 184 THR A C 1
ATOM 657 O O . THR A 1 87 ? -12.004 6.358 -39.114 1.00 72.03 184 THR A O 1
ATOM 661 N N . PRO A 1 88 ? -11.586 4.771 -40.629 1.00 83.70 185 PRO A N 1
ATOM 662 C CA . PRO A 1 88 ? -10.814 3.994 -39.643 1.00 83.59 185 PRO A CA 1
ATOM 663 C C . PRO A 1 88 ? -9.533 4.672 -39.181 1.00 79.04 185 PRO A C 1
ATOM 664 O O . PRO A 1 88 ? -9.038 4.342 -38.096 1.00 80.13 185 PRO A O 1
ATOM 668 N N . LYS A 1 89 ? -8.989 5.611 -39.954 1.00 71.11 186 LYS A N 1
ATOM 669 C CA . LYS A 1 89 ? -7.706 6.240 -39.660 1.00 83.08 186 LYS A CA 1
ATOM 670 C C . LYS A 1 89 ? -7.813 7.688 -39.213 1.00 77.65 186 LYS A C 1
ATOM 671 O O . LYS A 1 89 ? -6.919 8.167 -38.514 1.00 78.21 186 LYS A O 1
ATOM 677 N N . LYS A 1 90 ? -8.874 8.396 -39.588 1.00 63.98 187 LYS A N 1
ATOM 678 C CA . LYS A 1 90 ? -9.021 9.803 -39.251 1.00 60.20 187 LYS A CA 1
ATOM 679 C C . LYS A 1 90 ? -10.429 10.065 -38.735 1.00 61.54 187 LYS A C 1
ATOM 680 O O . LYS A 1 90 ? -11.339 9.245 -38.889 1.00 65.26 187 LYS A O 1
ATOM 686 N N . MET A 1 91 ? -10.599 11.232 -38.117 1.00 64.37 188 MET A N 1
ATOM 687 C CA . MET A 1 91 ? -11.901 11.731 -37.696 1.00 58.74 188 MET A CA 1
ATOM 688 C C . MET A 1 91 ? -12.048 13.173 -38.152 1.00 55.13 188 MET A C 1
ATOM 689 O O . MET A 1 91 ? -11.126 13.978 -37.988 1.00 57.64 188 MET A O 1
ATOM 694 N N . TYR A 1 92 ? -13.207 13.493 -38.716 1.00 41.64 189 TYR A N 1
ATOM 695 C CA . TYR A 1 92 ? -13.462 14.791 -39.321 1.00 55.77 189 TYR A CA 1
ATOM 696 C C . TYR A 1 92 ? -14.623 15.464 -38.602 1.00 48.96 189 TYR A C 1
ATOM 697 O O . TYR A 1 92 ? -15.695 14.867 -38.456 1.00 52.21 189 TYR A O 1
ATOM 706 N N . LEU A 1 93 ? -14.408 16.700 -38.154 1.00 53.77 190 LEU A N 1
ATOM 707 C CA . LEU A 1 93 ? -15.442 17.500 -37.501 1.00 51.52 190 LEU A CA 1
ATOM 708 C C . LEU A 1 93 ? -15.758 18.692 -38.395 1.00 51.95 190 LEU A C 1
ATOM 709 O O . LEU A 1 93 ? -14.959 19.629 -38.491 1.00 54.50 190 LEU A O 1
ATOM 714 N N . VAL A 1 94 ? -16.919 18.663 -39.039 1.00 51.79 191 VAL A N 1
ATOM 715 C CA . VAL A 1 94 ? -17.361 19.770 -39.879 1.00 51.39 191 VAL A CA 1
ATOM 716 C C . VAL A 1 94 ? -18.070 20.780 -38.986 1.00 53.28 191 VAL A C 1
ATOM 717 O O . VAL A 1 94 ? -19.088 20.463 -38.362 1.00 48.35 191 VAL A O 1
ATOM 721 N N . MET A 1 95 ? -17.538 22.000 -38.932 1.00 48.54 192 MET A N 1
ATOM 722 C CA . MET A 1 95 ? -18.025 23.038 -38.036 1.00 45.68 192 MET A CA 1
ATOM 723 C C . MET A 1 95 ? -18.182 24.337 -38.811 1.00 41.65 192 MET A C 1
ATOM 724 O O . MET A 1 95 ? -17.601 24.512 -39.886 1.00 41.06 192 MET A O 1
ATOM 729 N N . GLU A 1 96 ? -18.980 25.254 -38.262 1.00 54.22 193 GLU A N 1
ATOM 730 C CA . GLU A 1 96 ? -19.173 26.532 -38.933 1.00 53.23 193 GLU A CA 1
ATOM 731 C C . GLU A 1 96 ? -17.856 27.293 -38.991 1.00 43.56 193 GLU A C 1
ATOM 732 O O . GLU A 1 96 ? -17.064 27.280 -38.044 1.00 46.54 193 GLU A O 1
ATOM 738 N N . LEU A 1 97 ? -17.621 27.948 -40.123 1.00 41.82 194 LEU A N 1
ATOM 739 C CA . LEU A 1 97 ? -16.344 28.588 -40.402 1.00 46.90 194 LEU A CA 1
ATOM 740 C C . LEU A 1 97 ? -16.311 29.991 -39.809 1.00 47.40 194 LEU A C 1
ATOM 741 O O . LEU A 1 97 ? -17.230 30.789 -40.023 1.00 53.12 194 LEU A O 1
ATOM 746 N N . CYS A 1 98 ? -15.252 30.281 -39.063 1.00 47.92 195 CYS A N 1
ATOM 747 C CA . CYS A 1 98 ? -14.990 31.603 -38.501 1.00 51.77 195 CYS A CA 1
ATOM 748 C C . CYS A 1 98 ? -13.837 32.197 -39.308 1.00 50.77 195 CYS A C 1
ATOM 749 O O . CYS A 1 98 ? -12.667 32.007 -38.976 1.00 46.22 195 CYS A O 1
ATOM 752 N N . GLU A 1 99 ? -14.185 32.914 -40.381 1.00 56.65 196 GLU A N 1
ATOM 753 C CA . GLU A 1 99 ? -13.181 33.375 -41.336 1.00 58.40 196 GLU A CA 1
ATOM 754 C C . GLU A 1 99 ? -12.161 34.306 -40.692 1.00 62.56 196 GLU A C 1
ATOM 755 O O . GLU A 1 99 ? -11.021 34.391 -41.164 1.00 54.54 196 GLU A O 1
ATOM 761 N N . ASP A 1 100 ? -12.541 35.009 -39.627 1.00 65.84 197 ASP A N 1
ATOM 762 C CA . ASP A 1 100 ? -11.678 36.015 -39.021 1.00 69.78 197 ASP A CA 1
ATOM 763 C C . ASP A 1 100 ? -10.743 35.462 -37.948 1.00 62.27 197 ASP A C 1
ATOM 764 O O . ASP A 1 100 ? -10.020 36.241 -37.318 1.00 58.10 197 ASP A O 1
ATOM 769 N N . GLY A 1 101 ? -10.734 34.153 -37.722 1.00 47.66 198 GLY A N 1
ATOM 770 C CA . GLY A 1 101 ? -9.720 33.562 -36.870 1.00 44.58 198 GLY A CA 1
ATOM 771 C C . GLY A 1 101 ? -9.946 33.751 -35.380 1.00 49.30 198 GLY A C 1
ATOM 772 O O . GLY A 1 101 ? -11.055 33.998 -34.894 1.00 44.07 198 GLY A O 1
ATOM 773 N N . GLU A 1 102 ? -8.844 33.620 -34.646 1.00 60.72 199 GLU A N 1
ATOM 774 C CA . GLU A 1 102 ? -8.866 33.670 -33.193 1.00 58.33 199 GLU A CA 1
ATOM 775 C C . GLU A 1 102 ? -8.806 35.109 -32.696 1.00 55.54 199 GLU A C 1
ATOM 776 O O . GLU A 1 102 ? -8.207 35.984 -33.327 1.00 57.82 199 GLU A O 1
ATOM 782 N N . LEU A 1 103 ? -9.437 35.343 -31.543 1.00 43.15 200 LEU A N 1
ATOM 783 C CA . LEU A 1 103 ? -9.481 36.688 -30.979 1.00 49.36 200 LEU A CA 1
ATOM 784 C C . LEU A 1 103 ? -8.112 37.139 -30.482 1.00 43.37 200 LEU A C 1
ATOM 785 O O . LEU A 1 103 ? -7.834 38.344 -30.446 1.00 46.62 200 LEU A O 1
ATOM 790 N N . LYS A 1 104 ? -7.248 36.196 -30.096 1.00 48.04 201 LYS A N 1
ATOM 791 C CA . LYS A 1 104 ? -5.914 36.566 -29.636 1.00 61.22 201 LYS A CA 1
ATOM 792 C C . LYS A 1 104 ? -5.118 37.234 -30.752 1.00 58.62 201 LYS A C 1
ATOM 793 O O . LYS A 1 104 ? -4.397 38.209 -30.514 1.00 52.52 201 LYS A O 1
ATOM 799 N N . GLU A 1 105 ? -5.236 36.716 -31.978 1.00 54.02 202 GLU A N 1
ATOM 800 C CA . GLU A 1 105 ? -4.545 37.320 -33.114 1.00 61.54 202 GLU A CA 1
ATOM 801 C C . GLU A 1 105 ? -5.071 38.719 -33.404 1.00 64.38 202 GLU A C 1
ATOM 802 O O . GLU A 1 105 ? -4.300 39.618 -33.759 1.00 68.27 202 GLU A O 1
ATOM 808 N N . ILE A 1 106 ? -6.381 38.921 -33.258 1.00 56.26 203 ILE A N 1
ATOM 809 C CA . ILE A 1 106 ? -6.961 40.233 -33.517 1.00 52.59 203 ILE A CA 1
ATOM 810 C C . ILE A 1 106 ? -6.508 41.234 -32.462 1.00 59.00 203 ILE A C 1
ATOM 811 O O . ILE A 1 106 ? -6.200 42.390 -32.776 1.00 59.12 203 ILE A O 1
ATOM 816 N N . LEU A 1 107 ? -6.456 40.807 -31.197 1.00 55.67 204 LEU A N 1
ATOM 817 C CA . LEU A 1 107 ? -6.062 41.712 -30.122 1.00 55.45 204 LEU A CA 1
ATOM 818 C C . LEU A 1 107 ? -4.597 42.123 -30.239 1.00 62.24 204 LEU A C 1
ATOM 819 O O . LEU A 1 107 ? -4.256 43.289 -30.005 1.00 58.45 204 LEU A O 1
ATOM 824 N N . ASP A 1 108 ? -3.715 41.186 -30.599 1.00 59.40 205 ASP A N 1
ATOM 825 C CA . ASP A 1 108 ? -2.296 41.518 -30.705 1.00 66.28 205 ASP A CA 1
ATOM 826 C C . ASP A 1 108 ? -2.040 42.498 -31.842 1.00 74.85 205 ASP A C 1
ATOM 827 O O . ASP A 1 108 ? -1.174 43.373 -31.731 1.00 69.85 205 ASP A O 1
ATOM 832 N N . ARG A 1 109 ? -2.785 42.369 -32.940 1.00 69.23 206 ARG A N 1
ATOM 833 C CA . ARG A 1 109 ? -2.623 43.294 -34.055 1.00 68.13 206 ARG A CA 1
ATOM 834 C C . ARG A 1 109 ? -3.217 44.659 -33.732 1.00 75.40 206 ARG A C 1
ATOM 835 O O . ARG A 1 109 ? -2.642 45.694 -34.088 1.00 87.42 206 ARG A O 1
ATOM 843 N N . LYS A 1 110 ? -4.368 44.681 -33.059 1.00 61.82 207 LYS A N 1
ATOM 844 C CA . LYS A 1 110 ? -5.029 45.945 -32.758 1.00 60.42 207 LYS A CA 1
ATOM 845 C C . LYS A 1 110 ? -4.431 46.630 -31.536 1.00 63.23 207 LYS A C 1
ATOM 846 O O . LYS A 1 110 ? -4.428 47.864 -31.463 1.00 72.66 207 LYS A O 1
ATOM 852 N N . GLY A 1 111 ? -3.912 45.862 -30.583 1.00 66.97 208 GLY A N 1
ATOM 853 C CA . GLY A 1 111 ? -3.376 46.451 -29.373 1.00 63.75 208 GLY A CA 1
ATOM 854 C C . GLY A 1 111 ? -4.341 46.323 -28.215 1.00 69.84 208 GLY A C 1
ATOM 855 O O . GLY A 1 111 ? -4.102 45.558 -27.276 1.00 63.65 208 GLY A O 1
ATOM 856 N N . HIS A 1 112 ? -5.440 47.070 -28.278 1.00 56.72 209 HIS A N 1
ATOM 857 C CA . HIS A 1 112 ? -6.492 46.983 -27.275 1.00 58.76 209 HIS A CA 1
ATOM 858 C C . HIS A 1 112 ? -7.794 47.458 -27.904 1.00 65.11 209 HIS A C 1
ATOM 859 O O . HIS A 1 112 ? -7.809 48.017 -29.004 1.00 63.21 209 HIS A O 1
ATOM 866 N N . PHE A 1 113 ? -8.891 47.230 -27.188 1.00 59.63 210 PHE A N 1
ATOM 867 C CA . PHE A 1 113 ? -10.230 47.518 -27.678 1.00 63.15 210 PHE A CA 1
ATOM 868 C C . PHE A 1 113 ? -10.871 48.646 -26.879 1.00 62.70 210 PHE A C 1
ATOM 869 O O . PHE A 1 113 ? -10.502 48.921 -25.734 1.00 61.67 210 PHE A O 1
ATOM 877 N N . SER A 1 114 ? -11.845 49.299 -27.508 1.00 69.37 211 SER A N 1
ATOM 878 C CA . SER A 1 114 ? -12.643 50.307 -26.831 1.00 73.60 211 SER A CA 1
ATOM 879 C C . SER A 1 114 ? -13.533 49.648 -25.777 1.00 72.29 211 SER A C 1
ATOM 880 O O . SER A 1 114 ? -13.678 48.423 -25.721 1.00 74.85 211 SER A O 1
ATOM 883 N N . GLU A 1 115 ? -14.137 50.481 -24.925 1.00 73.68 212 GLU A N 1
ATOM 884 C CA . GLU A 1 115 ? -14.998 49.944 -23.875 1.00 73.84 212 GLU A CA 1
ATOM 885 C C . GLU A 1 115 ? -16.287 49.364 -24.449 1.00 71.33 212 GLU A C 1
ATOM 886 O O . GLU A 1 115 ? -16.793 48.352 -23.948 1.00 70.24 212 GLU A O 1
ATOM 892 N N . ASN A 1 116 ? -16.834 49.983 -25.498 1.00 64.95 213 ASN A N 1
ATOM 893 C CA . ASN A 1 116 ? -18.036 49.434 -26.121 1.00 73.93 213 ASN A CA 1
ATOM 894 C C . ASN A 1 116 ? -17.721 48.157 -26.887 1.00 75.34 213 ASN A C 1
ATOM 895 O O . ASN A 1 116 ? -18.521 47.214 -26.891 1.00 74.47 213 ASN A O 1
ATOM 900 N N . GLU A 1 117 ? -16.560 48.111 -27.543 1.00 70.80 214 GLU A N 1
ATOM 901 C CA . GLU A 1 117 ? -16.167 46.905 -28.262 1.00 71.67 214 GLU A CA 1
ATOM 902 C C . GLU A 1 117 ? -15.953 45.743 -27.301 1.00 67.96 214 GLU A C 1
ATOM 903 O O . GLU A 1 117 ? -16.338 44.606 -27.596 1.00 65.78 214 GLU A O 1
ATOM 909 N N . THR A 1 118 ? -15.333 46.009 -26.149 1.00 73.76 215 THR A N 1
ATOM 910 C CA . THR A 1 118 ? -15.189 44.974 -25.132 1.00 68.99 215 THR A CA 1
ATOM 911 C C . THR A 1 118 ? -16.542 44.547 -24.573 1.00 69.04 215 THR A C 1
ATOM 912 O O . THR A 1 118 ? -16.773 43.354 -24.339 1.00 62.09 215 THR A O 1
ATOM 916 N N . ARG A 1 119 ? -17.452 45.504 -24.357 1.00 57.24 216 ARG A N 1
ATOM 917 C CA . ARG A 1 119 ? -18.771 45.156 -23.832 1.00 53.70 216 ARG A CA 1
ATOM 918 C C . ARG A 1 119 ? -19.508 44.200 -24.760 1.00 55.83 216 ARG A C 1
ATOM 919 O O . ARG A 1 119 ? -20.145 43.248 -24.298 1.00 61.46 216 ARG A O 1
ATOM 927 N N . TRP A 1 120 ? -19.433 44.433 -26.073 1.00 63.54 217 TRP A N 1
ATOM 928 C CA . TRP A 1 120 ? -20.085 43.530 -27.016 1.00 70.00 217 TRP A CA 1
ATOM 929 C C . TRP A 1 120 ? -19.486 42.132 -26.942 1.00 69.70 217 TRP A C 1
ATOM 930 O O . TRP A 1 120 ? -20.213 41.133 -26.991 1.00 64.41 217 TRP A O 1
ATOM 941 N N . ILE A 1 121 ? -18.159 42.040 -26.831 1.00 61.09 218 ILE A N 1
ATOM 942 C CA . ILE A 1 121 ? -17.506 40.736 -26.754 1.00 56.13 218 ILE A CA 1
ATOM 943 C C . ILE A 1 121 ? -17.862 40.035 -25.448 1.00 57.29 218 ILE A C 1
ATOM 944 O O . ILE A 1 121 ? -18.206 38.847 -25.437 1.00 57.37 218 ILE A O 1
ATOM 949 N N . ILE A 1 122 ? -17.788 40.759 -24.328 1.00 45.36 219 ILE A N 1
ATOM 950 C CA . ILE A 1 122 ? -18.068 40.151 -23.031 1.00 46.38 219 ILE A CA 1
ATOM 951 C C . ILE A 1 122 ? -19.544 39.794 -22.909 1.00 52.15 219 ILE A C 1
ATOM 952 O O . ILE A 1 122 ? -19.897 38.787 -22.281 1.00 50.41 219 ILE A O 1
ATOM 957 N N . GLN A 1 123 ? -20.424 40.595 -23.513 1.00 66.05 220 GLN A N 1
ATOM 958 C CA . GLN A 1 123 ? -21.852 40.293 -23.492 1.00 66.89 220 GLN A CA 1
ATOM 959 C C . GLN A 1 123 ? -22.138 38.962 -24.177 1.00 60.74 220 GLN A C 1
ATOM 960 O O . GLN A 1 123 ? -22.904 38.138 -23.664 1.00 55.19 220 GLN A O 1
ATOM 966 N N . SER A 1 124 ? -21.529 38.737 -25.344 1.00 51.01 221 SER A N 1
ATOM 967 C CA . SER A 1 124 ? -21.672 37.449 -26.015 1.00 51.86 221 SER A CA 1
ATOM 968 C C . SER A 1 124 ? -21.107 36.321 -25.162 1.00 58.67 221 SER A C 1
ATOM 969 O O . SER A 1 124 ? -21.719 35.253 -25.045 1.00 57.42 221 SER A O 1
ATOM 972 N N . LEU A 1 125 ? -19.933 36.541 -24.566 1.00 55.39 222 LEU A N 1
ATOM 973 C CA . LEU A 1 125 ? -19.346 35.550 -23.670 1.00 58.00 222 LEU A CA 1
ATOM 974 C C . LEU A 1 125 ? -20.258 35.271 -22.482 1.00 51.21 222 LEU A C 1
ATOM 975 O O . LEU A 1 125 ? -20.478 34.111 -22.111 1.00 53.91 222 LEU A O 1
ATOM 980 N N . ALA A 1 126 ? -20.797 36.327 -21.868 1.00 47.26 223 ALA A N 1
ATOM 981 C CA . ALA A 1 126 ? -21.644 36.147 -20.693 1.00 50.92 223 ALA A CA 1
ATOM 982 C C . ALA A 1 126 ? -22.879 35.323 -21.027 1.00 55.50 223 ALA A C 1
ATOM 983 O O . ALA A 1 126 ? -23.294 34.465 -20.239 1.00 55.49 223 ALA A O 1
ATOM 985 N N . SER A 1 127 ? -23.478 35.568 -22.194 1.00 58.36 224 SER A N 1
ATOM 986 C CA . SER A 1 127 ? -24.645 34.799 -22.614 1.00 58.01 224 SER A CA 1
ATOM 987 C C . SER A 1 127 ? -24.284 33.335 -22.846 1.00 60.35 224 SER A C 1
ATOM 988 O O . SER A 1 127 ? -25.006 32.429 -22.411 1.00 59.55 224 SER A O 1
ATOM 991 N N . ALA A 1 128 ? -23.164 33.084 -23.528 1.00 50.45 225 ALA A N 1
ATOM 992 C CA . ALA A 1 128 ? -22.777 31.710 -23.834 1.00 50.65 225 ALA A CA 1
ATOM 993 C C . ALA A 1 128 ? -22.384 30.945 -22.575 1.00 46.23 225 ALA A C 1
ATOM 994 O O . ALA A 1 128 ? -22.740 29.771 -22.419 1.00 40.74 225 ALA A O 1
ATOM 996 N N . ILE A 1 129 ? -21.646 31.589 -21.668 1.00 44.92 226 ILE A N 1
ATOM 997 C CA . ILE A 1 129 ? -21.237 30.916 -20.440 1.00 48.08 226 ILE A CA 1
ATOM 998 C C . ILE A 1 129 ? -22.431 30.701 -19.515 1.00 51.84 226 ILE A C 1
ATOM 999 O O . ILE A 1 129 ? -22.505 29.684 -18.814 1.00 52.12 226 ILE A O 1
ATOM 1004 N N . ALA A 1 130 ? -23.386 31.636 -19.500 1.00 41.33 227 ALA A N 1
ATOM 1005 C CA . ALA A 1 130 ? -24.595 31.434 -18.705 1.00 43.54 227 ALA A CA 1
ATOM 1006 C C . ALA A 1 130 ? -25.413 30.269 -19.243 1.00 44.47 227 ALA A C 1
ATOM 1007 O O . ALA A 1 130 ? -26.003 29.507 -18.469 1.00 48.05 227 ALA A O 1
ATOM 1009 N N . TYR A 1 131 ? -25.467 30.127 -20.569 1.00 43.21 228 TYR A N 1
ATOM 1010 C CA . TYR A 1 131 ? -26.124 28.975 -21.179 1.00 42.43 228 TYR A CA 1
ATOM 1011 C C . TYR A 1 131 ? -25.499 27.672 -20.697 1.00 51.85 228 TYR A C 1
ATOM 1012 O O . TYR A 1 131 ? -26.205 26.748 -20.275 1.00 63.19 228 TYR A O 1
ATOM 1021 N N . LEU A 1 132 ? -24.167 27.581 -20.757 1.00 46.45 229 LEU A N 1
ATOM 1022 C CA . LEU A 1 132 ? -23.478 26.351 -20.376 1.00 52.29 229 LEU A CA 1
ATOM 1023 C C . LEU A 1 132 ? -23.683 26.031 -18.900 1.00 52.28 229 LEU A C 1
ATOM 1024 O O . LEU A 1 132 ? -23.968 24.885 -18.535 1.00 53.78 229 LEU A O 1
ATOM 1029 N N . HIS A 1 133 ? -23.535 27.036 -18.033 1.00 51.26 230 HIS A N 1
ATOM 1030 C CA . HIS A 1 133 ? -23.699 26.804 -16.601 1.00 56.15 230 HIS A CA 1
ATOM 1031 C C . HIS A 1 133 ? -25.129 26.406 -16.266 1.00 57.27 230 HIS A C 1
ATOM 1032 O O . HIS A 1 133 ? -25.359 25.563 -15.390 1.00 59.77 230 HIS A O 1
ATOM 1039 N N . ASN A 1 134 ? -26.106 27.010 -16.949 1.00 60.02 231 ASN A N 1
ATOM 1040 C CA . ASN A 1 134 ? -27.500 26.658 -16.703 1.00 64.92 231 ASN A CA 1
ATOM 1041 C C . ASN A 1 134 ? -27.768 25.197 -17.046 1.00 67.22 231 ASN A C 1
ATOM 1042 O O . ASN A 1 134 ? -28.675 24.582 -16.474 1.00 67.68 231 ASN A O 1
ATOM 1047 N N . ASN A 1 135 ? -26.995 24.628 -17.973 1.00 63.67 232 ASN A N 1
ATOM 1048 C CA . ASN A 1 135 ? -27.087 23.218 -18.328 1.00 60.67 232 ASN A CA 1
ATOM 1049 C C . ASN A 1 135 ? -25.974 22.380 -17.699 1.00 62.67 232 ASN A C 1
ATOM 1050 O O . ASN A 1 135 ? -25.648 21.307 -18.218 1.00 59.30 232 ASN A O 1
ATOM 1055 N N . ASP A 1 136 ? -25.384 22.854 -16.599 1.00 67.88 233 ASP A N 1
ATOM 1056 C CA . ASP A 1 136 ? -24.395 22.115 -15.812 1.00 76.30 233 ASP A CA 1
ATOM 1057 C C . ASP A 1 136 ? -23.109 21.800 -16.580 1.00 75.10 233 ASP A C 1
ATOM 1058 O O . ASP A 1 136 ? -22.410 20.839 -16.240 1.00 76.12 233 ASP A O 1
ATOM 1063 N N . ILE A 1 137 ? -22.761 22.575 -17.606 1.00 58.34 234 ILE A N 1
ATOM 1064 C CA . ILE A 1 137 ? -21.542 22.354 -18.381 1.00 61.67 234 ILE A CA 1
ATOM 1065 C C . ILE A 1 137 ? -20.545 23.451 -18.032 1.00 63.04 234 ILE A C 1
ATOM 1066 O O . ILE A 1 137 ? -20.903 24.635 -17.995 1.00 60.83 234 ILE A O 1
ATOM 1071 N N . VAL A 1 138 ? -19.298 23.060 -17.773 1.00 60.68 235 VAL A N 1
ATOM 1072 C CA . VAL A 1 138 ? -18.213 23.994 -17.492 1.00 60.62 235 VAL A CA 1
ATOM 1073 C C . VAL A 1 138 ? -17.170 23.861 -18.595 1.00 62.15 235 VAL A C 1
ATOM 1074 O O . VAL A 1 138 ? -16.732 22.748 -18.904 1.00 62.31 235 VAL A O 1
ATOM 1078 N N . HIS A 1 139 ? -16.773 24.995 -19.182 1.00 51.16 236 HIS A N 1
ATOM 1079 C CA . HIS A 1 139 ? -15.812 24.973 -20.284 1.00 45.54 236 HIS A CA 1
ATOM 1080 C C . HIS A 1 139 ? -14.410 24.644 -19.785 1.00 50.49 236 HIS A C 1
ATOM 1081 O O . HIS A 1 139 ? -13.718 23.791 -20.355 1.00 43.51 236 HIS A O 1
ATOM 1088 N N . ARG A 1 140 ? -13.972 25.330 -18.730 1.00 46.91 237 ARG A N 1
ATOM 1089 C CA . ARG A 1 140 ? -12.730 25.126 -17.989 1.00 48.18 237 ARG A CA 1
ATOM 1090 C C . ARG A 1 140 ? -11.477 25.557 -18.742 1.00 50.34 237 ARG A C 1
ATOM 1091 O O . ARG A 1 140 ? -10.374 25.399 -18.206 1.00 50.24 237 ARG A O 1
ATOM 1099 N N . ASP A 1 141 ? -11.595 26.099 -19.953 1.00 56.07 238 ASP A N 1
ATOM 1100 C CA . ASP A 1 141 ? -10.410 26.437 -20.732 1.00 46.60 238 ASP A CA 1
ATOM 1101 C C . ASP A 1 141 ? -10.700 27.628 -21.639 1.00 50.76 238 ASP A C 1
ATOM 1102 O O . ASP A 1 141 ? -10.215 27.698 -22.773 1.00 45.12 238 ASP A O 1
ATOM 1107 N N . LEU A 1 142 ? -11.492 28.577 -21.146 1.00 56.37 239 LEU A N 1
ATOM 1108 C CA . LEU A 1 142 ? -11.891 29.740 -21.930 1.00 47.19 239 LEU A CA 1
ATOM 1109 C C . LEU A 1 142 ? -10.728 30.722 -22.014 1.00 51.37 239 LEU A C 1
ATOM 1110 O O . LEU A 1 142 ? -10.211 31.169 -20.984 1.00 50.51 239 LEU A O 1
ATOM 1115 N N . LYS A 1 143 ? -10.316 31.059 -23.234 1.00 43.12 240 LYS A N 1
ATOM 1116 C CA . LYS A 1 143 ? -9.217 31.997 -23.425 1.00 46.13 240 LYS A CA 1
ATOM 1117 C C . LYS A 1 143 ? -9.314 32.612 -24.815 1.00 40.40 240 LYS A C 1
ATOM 1118 O O . LYS A 1 143 ? -10.065 32.145 -25.674 1.00 44.16 240 LYS A O 1
ATOM 1124 N N . LEU A 1 144 ? -8.541 33.686 -25.014 1.00 39.78 241 LEU A N 1
ATOM 1125 C CA . LEU A 1 144 ? -8.592 34.431 -26.270 1.00 47.30 241 LEU A CA 1
ATOM 1126 C C . LEU A 1 144 ? -8.273 33.546 -27.466 1.00 45.77 241 LEU A C 1
ATOM 1127 O O . LEU A 1 144 ? -8.781 33.784 -28.567 1.00 49.16 241 LEU A O 1
ATOM 1132 N N . GLU A 1 145 ? -7.431 32.531 -27.273 1.00 47.06 242 GLU A N 1
ATOM 1133 C CA . GLU A 1 145 ? -7.117 31.592 -28.339 1.00 45.47 242 GLU A CA 1
ATOM 1134 C C . GLU A 1 145 ? -8.295 30.692 -28.696 1.00 40.19 242 GLU A C 1
ATOM 1135 O O . GLU A 1 145 ? -8.261 30.055 -29.753 1.00 46.40 242 GLU A O 1
ATOM 1141 N N . ASN A 1 146 ? -9.334 30.635 -27.856 1.00 41.03 243 ASN A N 1
ATOM 1142 C CA . ASN A 1 146 ? -10.529 29.847 -28.142 1.00 46.75 243 ASN A CA 1
ATOM 1143 C C . ASN A 1 146 ? -11.626 30.656 -28.815 1.00 45.47 243 ASN A C 1
ATOM 1144 O O . ASN A 1 146 ? -12.338 30.133 -29.679 1.00 48.13 243 ASN A O 1
ATOM 1149 N N . ILE A 1 147 ? -11.790 31.915 -28.420 1.00 46.74 244 ILE A N 1
ATOM 1150 C CA . ILE A 1 147 ? -12.889 32.741 -28.899 1.00 41.60 244 ILE A CA 1
ATOM 1151 C C . ILE A 1 147 ? -12.663 33.043 -30.372 1.00 41.57 244 ILE A C 1
ATOM 1152 O O . ILE A 1 147 ? -11.825 33.879 -30.731 1.00 51.06 244 ILE A O 1
ATOM 1157 N N . MET A 1 148 ? -13.405 32.353 -31.233 1.00 37.70 245 MET A N 1
ATOM 1158 C CA . MET A 1 148 ? -13.270 32.540 -32.668 1.00 44.79 245 MET A CA 1
ATOM 1159 C C . MET A 1 148 ? -14.164 33.690 -33.113 1.00 48.92 245 MET A C 1
ATOM 1160 O O . MET A 1 148 ? -15.195 33.969 -32.499 1.00 44.31 245 MET A O 1
ATOM 1165 N N . VAL A 1 149 ? -13.765 34.356 -34.194 1.00 49.33 246 VAL A N 1
ATOM 1166 C CA . VAL A 1 149 ? -14.504 35.496 -34.731 1.00 48.60 246 VAL A CA 1
ATOM 1167 C C . VAL A 1 149 ? -15.008 35.123 -36.118 1.00 49.99 246 VAL A C 1
ATOM 1168 O O . VAL A 1 149 ? -14.211 34.805 -37.009 1.00 53.99 246 VAL A O 1
ATOM 1172 N N . LYS A 1 150 ? -16.328 35.158 -36.299 1.00 56.19 247 LYS A N 1
ATOM 1173 C CA . LYS A 1 150 ? -16.935 34.773 -37.567 1.00 60.08 247 LYS A CA 1
ATOM 1174 C C . LYS A 1 150 ? -17.096 35.951 -38.518 1.00 55.47 247 LYS A C 1
ATOM 1175 O O . LYS A 1 150 ? -17.093 35.757 -39.740 1.00 54.87 247 LYS A O 1
ATOM 1181 N N . SER A 1 151 ? -17.232 37.166 -37.991 1.00 48.15 248 SER A N 1
ATOM 1182 C CA . SER A 1 151 ? -17.398 38.343 -38.831 1.00 59.37 248 SER A CA 1
ATOM 1183 C C . SER A 1 151 ? -17.043 39.585 -38.028 1.00 63.07 248 SER A C 1
ATOM 1184 O O . SER A 1 151 ? -17.019 39.566 -36.794 1.00 60.54 248 SER A O 1
ATOM 1187 N N . SER A 1 152 ? -16.768 40.667 -38.753 1.00 76.15 249 SER A N 1
ATOM 1188 C CA . SER A 1 152 ? -16.447 41.958 -38.165 1.00 80.67 249 SER A CA 1
ATOM 1189 C C . SER A 1 152 ? -17.308 43.021 -38.832 1.00 88.57 249 SER A C 1
ATOM 1190 O O . SER A 1 152 ? -17.695 42.887 -39.997 1.00 94.87 249 SER A O 1
ATOM 1193 N N . LEU A 1 153 ? -17.594 44.087 -38.086 1.00 95.01 250 LEU A N 1
ATOM 1194 C CA . LEU A 1 153 ? -18.477 45.143 -38.573 1.00 102.58 250 LEU A CA 1
ATOM 1195 C C . LEU A 1 153 ? -18.093 46.433 -37.862 1.00 104.23 250 LEU A C 1
ATOM 1196 O O . LEU A 1 153 ? -18.267 46.543 -36.645 1.00 99.53 250 LEU A O 1
ATOM 1201 N N . ILE A 1 154 ? -17.588 47.409 -38.611 1.00 110.18 251 ILE A N 1
ATOM 1202 C CA . ILE A 1 154 ? -17.260 48.715 -38.047 1.00 109.35 251 ILE A CA 1
ATOM 1203 C C . ILE A 1 154 ? -18.522 49.572 -38.043 1.00 117.79 251 ILE A C 1
ATOM 1204 O O . ILE A 1 154 ? -19.155 49.758 -39.088 1.00 123.30 251 ILE A O 1
ATOM 1209 N N . ASP A 1 155 ? -18.896 50.105 -36.875 1.00 104.49 252 ASP A N 1
ATOM 1210 C CA . ASP A 1 155 ? -20.166 50.813 -36.746 1.00 105.46 252 ASP A CA 1
ATOM 1211 C C . ASP A 1 155 ? -19.985 52.290 -37.111 1.00 116.21 252 ASP A C 1
ATOM 1212 O O . ASP A 1 155 ? -18.999 52.672 -37.748 1.00 115.50 252 ASP A O 1
ATOM 1217 N N . ASP A 1 156 ? -20.941 53.138 -36.713 1.00 146.63 253 ASP A N 1
ATOM 1218 C CA . ASP A 1 156 ? -20.873 54.555 -37.059 1.00 148.02 253 ASP A CA 1
ATOM 1219 C C . ASP A 1 156 ? -19.789 55.282 -36.275 1.00 147.99 253 ASP A C 1
ATOM 1220 O O . ASP A 1 156 ? -19.229 56.271 -36.763 1.00 154.33 253 ASP A O 1
ATOM 1225 N N . ASN A 1 157 ? -19.484 54.817 -35.066 1.00 128.40 254 ASN A N 1
ATOM 1226 C CA . ASN A 1 157 ? -18.472 55.422 -34.210 1.00 124.60 254 ASN A CA 1
ATOM 1227 C C . ASN A 1 157 ? -17.058 54.941 -34.519 1.00 118.73 254 ASN A C 1
ATOM 1228 O O . ASN A 1 157 ? -16.152 55.196 -33.718 1.00 118.46 254 ASN A O 1
ATOM 1233 N N . ASN A 1 158 ? -16.854 54.266 -35.653 1.00 103.40 255 ASN A N 1
ATOM 1234 C CA . ASN A 1 158 ? -15.575 53.630 -35.983 1.00 102.16 255 ASN A CA 1
ATOM 1235 C C . ASN A 1 158 ? -15.167 52.622 -34.908 1.00 96.47 255 ASN A C 1
ATOM 1236 O O . ASN A 1 158 ? -13.998 52.517 -34.534 1.00 93.20 255 ASN A O 1
ATOM 1241 N N . GLU A 1 159 ? -16.148 51.880 -34.400 1.00 97.87 256 GLU A N 1
ATOM 1242 C CA . GLU A 1 159 ? -15.924 50.823 -33.424 1.00 94.59 256 GLU A CA 1
ATOM 1243 C C . GLU A 1 159 ? -16.359 49.491 -34.017 1.00 91.69 256 GLU A C 1
ATOM 1244 O O . GLU A 1 159 ? -17.384 49.408 -34.701 1.00 96.14 256 GLU A O 1
ATOM 1250 N N . ILE A 1 160 ? -15.579 48.454 -33.750 1.00 89.99 257 ILE A N 1
ATOM 1251 C CA . ILE A 1 160 ? -15.742 47.163 -34.408 1.00 91.57 257 ILE A CA 1
ATOM 1252 C C . ILE A 1 160 ? -16.688 46.282 -33.604 1.00 87.57 257 ILE A C 1
ATOM 1253 O O . ILE A 1 160 ? -16.602 46.205 -32.372 1.00 86.22 257 ILE A O 1
ATOM 1258 N N . ASN A 1 161 ? -17.599 45.616 -34.310 1.00 89.86 258 ASN A N 1
ATOM 1259 C CA . ASN A 1 161 ? -18.555 44.684 -33.727 1.00 83.87 258 ASN A CA 1
ATOM 1260 C C . ASN A 1 161 ? -18.112 43.268 -34.077 1.00 77.99 258 ASN A C 1
ATOM 1261 O O . ASN A 1 161 ? -18.038 42.915 -35.258 1.00 77.27 258 ASN A O 1
ATOM 1266 N N . LEU A 1 162 ? -17.822 42.461 -33.058 1.00 74.11 259 LEU A N 1
ATOM 1267 C CA . LEU A 1 162 ? -17.269 41.122 -33.244 1.00 71.30 259 LEU A CA 1
ATOM 1268 C C . LEU A 1 162 ? -18.320 40.068 -32.919 1.00 70.79 259 LEU A C 1
ATOM 1269 O O . LEU A 1 162 ? -18.820 40.011 -31.790 1.00 70.23 259 LEU A O 1
ATOM 1274 N N . ASN A 1 163 ? -18.641 39.231 -33.905 1.00 71.26 260 ASN A N 1
ATOM 1275 C CA . ASN A 1 163 ? -19.526 38.081 -33.715 1.00 71.79 260 ASN A CA 1
ATOM 1276 C C . ASN A 1 163 ? -18.655 36.885 -33.344 1.00 61.19 260 ASN A C 1
ATOM 1277 O O . ASN A 1 163 ? -18.058 36.241 -34.211 1.00 55.13 260 ASN A O 1
ATOM 1282 N N . ILE A 1 164 ? -18.581 36.584 -32.050 1.00 49.21 261 ILE A N 1
ATOM 1283 C CA . ILE A 1 164 ? -17.612 35.630 -31.536 1.00 52.31 261 ILE A CA 1
ATOM 1284 C C . ILE A 1 164 ? -18.255 34.258 -31.358 1.00 52.32 261 ILE A C 1
ATOM 1285 O O . ILE A 1 164 ? -19.471 34.119 -31.193 1.00 45.35 261 ILE A O 1
ATOM 1290 N N . LYS A 1 165 ? -17.413 33.222 -31.388 1.00 52.73 262 LYS A N 1
ATOM 1291 C CA . LYS A 1 165 ? -17.835 31.835 -31.231 1.00 51.52 262 LYS A CA 1
ATOM 1292 C C . LYS A 1 165 ? -16.861 31.127 -30.299 1.00 48.26 262 LYS A C 1
ATOM 1293 O O . LYS A 1 165 ? -15.652 31.134 -30.547 1.00 55.72 262 LYS A O 1
ATOM 1299 N N . VAL A 1 166 ? -17.383 30.517 -29.239 1.00 37.73 263 VAL A N 1
ATOM 1300 C CA . VAL A 1 166 ? -16.548 29.790 -28.286 1.00 34.86 263 VAL A CA 1
ATOM 1301 C C . VAL A 1 166 ? -16.275 28.390 -28.821 1.00 34.97 263 VAL A C 1
ATOM 1302 O O . VAL A 1 166 ? -17.194 27.694 -29.269 1.00 40.74 263 VAL A O 1
ATOM 1306 N N . THR A 1 167 ? -15.009 27.972 -28.773 1.00 49.88 264 THR A N 1
ATOM 1307 C CA . THR A 1 167 ? -14.623 26.647 -29.246 1.00 48.21 264 THR A CA 1
ATOM 1308 C C . THR A 1 167 ? -13.820 25.897 -28.189 1.00 42.91 264 THR A C 1
ATOM 1309 O O . THR A 1 167 ? -13.716 26.348 -27.043 1.00 41.81 264 THR A O 1
ATOM 1313 N N . ASP A 1 168 ? -13.258 24.747 -28.573 1.00 43.46 265 ASP A N 1
ATOM 1314 C CA . ASP A 1 168 ? -12.412 23.932 -27.706 1.00 45.73 265 ASP A CA 1
ATOM 1315 C C . ASP A 1 168 ? -13.128 23.502 -26.431 1.00 51.17 265 ASP A C 1
ATOM 1316 O O . ASP A 1 168 ? -12.948 24.114 -25.374 1.00 51.62 265 ASP A O 1
ATOM 1321 N N . PHE A 1 169 ? -13.934 22.443 -26.518 1.00 48.53 266 PHE A N 1
ATOM 1322 C CA . PHE A 1 169 ? -14.612 21.875 -25.362 1.00 44.40 266 PHE A CA 1
ATOM 1323 C C . PHE A 1 169 ? -13.961 20.579 -24.886 1.00 52.74 266 PHE A C 1
ATOM 1324 O O . PHE A 1 169 ? -14.587 19.816 -24.143 1.00 48.73 266 PHE A O 1
ATOM 1332 N N . GLY A 1 170 ? -12.717 20.317 -25.301 1.00 51.55 267 GLY A N 1
ATOM 1333 C CA . GLY A 1 170 ? -12.054 19.078 -24.920 1.00 58.14 267 GLY A CA 1
ATOM 1334 C C . GLY A 1 170 ? -11.862 18.916 -23.424 1.00 51.59 267 GLY A C 1
ATOM 1335 O O . GLY A 1 170 ? -11.898 17.794 -22.910 1.00 59.35 267 GLY A O 1
ATOM 1336 N N . LEU A 1 171 ? -11.659 20.020 -22.707 1.00 46.80 268 LEU A N 1
ATOM 1337 C CA . LEU A 1 171 ? -11.500 20.001 -21.259 1.00 49.09 268 LEU A CA 1
ATOM 1338 C C . LEU A 1 171 ? -12.797 20.296 -20.523 1.00 48.88 268 LEU A C 1
ATOM 1339 O O . LEU A 1 171 ? -12.788 20.413 -19.293 1.00 48.90 268 LEU A O 1
ATOM 1344 N N . ALA A 1 172 ? -13.907 20.415 -21.242 1.00 55.89 269 ALA A N 1
ATOM 1345 C CA . ALA A 1 172 ? -15.175 20.718 -20.605 1.00 58.72 269 ALA A CA 1
ATOM 1346 C C . ALA A 1 172 ? -15.669 19.519 -19.800 1.00 66.13 269 ALA A C 1
ATOM 1347 O O . ALA A 1 172 ? -15.280 18.372 -20.035 1.00 78.69 269 ALA A O 1
ATOM 1349 N N . VAL A 1 173 ? -16.538 19.799 -18.832 1.00 52.81 270 VAL A N 1
ATOM 1350 C CA . VAL A 1 173 ? -17.110 18.770 -17.971 1.00 58.32 270 VAL A CA 1
ATOM 1351 C C . VAL A 1 173 ? -18.598 19.045 -17.821 1.00 63.26 270 VAL A C 1
ATOM 1352 O O . VAL A 1 173 ? -19.030 20.203 -17.797 1.00 61.61 270 VAL A O 1
ATOM 1356 N N . LYS A 1 174 ? -19.385 17.973 -17.732 1.00 94.09 271 LYS A N 1
ATOM 1357 C CA . LYS A 1 174 ? -20.820 18.072 -17.480 1.00 99.14 271 LYS A CA 1
ATOM 1358 C C . LYS A 1 174 ? -21.060 17.711 -16.019 1.00 101.53 271 LYS A C 1
ATOM 1359 O O . LYS A 1 174 ? -21.509 16.616 -15.680 1.00 108.51 271 LYS A O 1
ATOM 1365 N N . LYS A 1 175 ? -20.752 18.662 -15.143 1.00 100.26 272 LYS A N 1
ATOM 1366 C CA . LYS A 1 175 ? -20.879 18.455 -13.705 1.00 101.54 272 LYS A CA 1
ATOM 1367 C C . LYS A 1 175 ? -22.340 18.451 -13.268 1.00 100.36 272 LYS A C 1
ATOM 1368 O O . LYS A 1 175 ? -22.649 18.725 -12.107 1.00 104.88 272 LYS A O 1
ATOM 1370 N N . THR A 1 189 ? -17.109 8.957 2.733 1.00 87.35 286 THR A N 1
ATOM 1371 C CA . THR A 1 189 ? -18.012 9.228 3.844 1.00 90.60 286 THR A CA 1
ATOM 1372 C C . THR A 1 189 ? -17.988 10.729 4.137 1.00 88.20 286 THR A C 1
ATOM 1373 O O . THR A 1 189 ? -16.916 11.324 4.251 1.00 86.53 286 THR A O 1
ATOM 1377 N N . PRO A 1 190 ? -19.171 11.342 4.260 1.00 84.10 287 PRO A N 1
ATOM 1378 C CA . PRO A 1 190 ? -19.218 12.811 4.355 1.00 82.81 287 PRO A CA 1
ATOM 1379 C C . PRO A 1 190 ? -18.607 13.373 5.627 1.00 79.48 287 PRO A C 1
ATOM 1380 O O . PRO A 1 190 ? -18.070 14.487 5.591 1.00 68.23 287 PRO A O 1
ATOM 1384 N N . ILE A 1 191 ? -18.664 12.648 6.748 1.00 78.60 288 ILE A N 1
ATOM 1385 C CA . ILE A 1 191 ? -18.123 13.176 7.997 1.00 72.75 288 ILE A CA 1
ATOM 1386 C C . ILE A 1 191 ? -16.614 13.360 7.922 1.00 64.30 288 ILE A C 1
ATOM 1387 O O . ILE A 1 191 ? -16.044 14.128 8.705 1.00 73.53 288 ILE A O 1
ATOM 1392 N N . TYR A 1 192 ? -15.949 12.674 6.995 1.00 78.31 289 TYR A N 1
ATOM 1393 C CA . TYR A 1 192 ? -14.507 12.785 6.825 1.00 73.56 289 TYR A CA 1
ATOM 1394 C C . TYR A 1 192 ? -14.110 13.812 5.776 1.00 72.81 289 TYR A C 1
ATOM 1395 O O . TYR A 1 192 ? -12.914 14.048 5.586 1.00 70.84 289 TYR A O 1
ATOM 1404 N N . MET A 1 193 ? -15.064 14.424 5.088 1.00 73.12 290 MET A N 1
ATOM 1405 C CA . MET A 1 193 ? -14.720 15.220 3.922 1.00 70.91 290 MET A CA 1
ATOM 1406 C C . MET A 1 193 ? -14.143 16.574 4.322 1.00 71.22 290 MET A C 1
ATOM 1407 O O . MET A 1 193 ? -14.606 17.222 5.268 1.00 80.32 290 MET A O 1
ATOM 1412 N N . ALA A 1 194 ? -13.120 16.993 3.580 1.00 56.90 291 ALA A N 1
ATOM 1413 C CA . ALA A 1 194 ? -12.368 18.207 3.834 1.00 65.49 291 ALA A CA 1
ATOM 1414 C C . ALA A 1 194 ? -13.058 19.423 3.215 1.00 67.47 291 ALA A C 1
ATOM 1415 O O . ALA A 1 194 ? -13.794 19.297 2.232 1.00 64.18 291 ALA A O 1
ATOM 1417 N N . PRO A 1 195 ? -12.843 20.613 3.786 1.00 79.61 292 PRO A N 1
ATOM 1418 C CA . PRO A 1 195 ? -13.532 21.807 3.265 1.00 80.42 292 PRO A CA 1
ATOM 1419 C C . PRO A 1 195 ? -13.233 22.115 1.808 1.00 77.61 292 PRO A C 1
ATOM 1420 O O . PRO A 1 195 ? -14.153 22.472 1.062 1.00 78.28 292 PRO A O 1
ATOM 1424 N N . GLU A 1 196 ? -11.975 21.988 1.374 1.00 63.83 293 GLU A N 1
ATOM 1425 C CA . GLU A 1 196 ? -11.631 22.357 0.005 1.00 68.95 293 GLU A CA 1
ATOM 1426 C C . GLU A 1 196 ? -12.268 21.435 -1.026 1.00 72.90 293 GLU A C 1
ATOM 1427 O O . GLU A 1 196 ? -12.396 21.828 -2.190 1.00 79.60 293 GLU A O 1
ATOM 1433 N N . VAL A 1 197 ? -12.660 20.220 -0.638 1.00 90.96 294 VAL A N 1
ATOM 1434 C CA . VAL A 1 197 ? -13.398 19.368 -1.565 1.00 98.63 294 VAL A CA 1
ATOM 1435 C C . VAL A 1 197 ? -14.833 19.863 -1.710 1.00 97.86 294 VAL A C 1
ATOM 1436 O O . VAL A 1 197 ? -15.385 19.889 -2.817 1.00 100.55 294 VAL A O 1
ATOM 1440 N N . ILE A 1 198 ? -15.458 20.271 -0.600 1.00 69.29 295 ILE A N 1
ATOM 1441 C CA . ILE A 1 198 ? -16.792 20.865 -0.672 1.00 75.49 295 ILE A CA 1
ATOM 1442 C C . ILE A 1 198 ? -16.756 22.138 -1.506 1.00 76.81 295 ILE A C 1
ATOM 1443 O O . ILE A 1 198 ? -17.664 22.402 -2.303 1.00 72.12 295 ILE A O 1
ATOM 1448 N N . SER A 1 199 ? -15.705 22.945 -1.338 1.00 71.17 296 SER A N 1
ATOM 1449 C CA . SER A 1 199 ? -15.574 24.160 -2.136 1.00 67.52 296 SER A CA 1
ATOM 1450 C C . SER A 1 199 ? -15.414 23.827 -3.613 1.00 69.04 296 SER A C 1
ATOM 1451 O O . SER A 1 199 ? -16.010 24.486 -4.474 1.00 70.21 296 SER A O 1
ATOM 1454 N N . ALA A 1 200 ? -14.616 22.804 -3.926 1.00 85.56 297 ALA A N 1
ATOM 1455 C CA . ALA A 1 200 ? -14.408 22.425 -5.320 1.00 86.37 297 ALA A CA 1
ATOM 1456 C C . ALA A 1 200 ? -15.680 21.855 -5.937 1.00 83.74 297 ALA A C 1
ATOM 1457 O O . ALA A 1 200 ? -15.995 22.143 -7.098 1.00 85.92 297 ALA A O 1
ATOM 1459 N N . HIS A 1 201 ? -16.425 21.048 -5.179 1.00 80.02 298 HIS A N 1
ATOM 1460 C CA . HIS A 1 201 ? -17.645 20.453 -5.714 1.00 86.02 298 HIS A CA 1
ATOM 1461 C C . HIS A 1 201 ? -18.766 21.477 -5.840 1.00 82.15 298 HIS A C 1
ATOM 1462 O O . HIS A 1 201 ? -19.659 21.315 -6.680 1.00 88.96 298 HIS A O 1
ATOM 1464 N N . ASP A 1 202 ? -18.741 22.531 -5.025 1.00 97.25 299 ASP A N 1
ATOM 1465 C CA . ASP A 1 202 ? -19.787 23.542 -5.063 1.00 99.68 299 ASP A CA 1
ATOM 1466 C C . ASP A 1 202 ? -19.454 24.723 -5.963 1.00 97.08 299 ASP A C 1
ATOM 1467 O O . ASP A 1 202 ? -20.375 25.422 -6.402 1.00 97.40 299 ASP A O 1
ATOM 1472 N N . TYR A 1 203 ? -18.177 24.971 -6.247 1.00 74.07 300 TYR A N 1
ATOM 1473 C CA . TYR A 1 203 ? -17.780 26.152 -7.006 1.00 72.50 300 TYR A CA 1
ATOM 1474 C C . TYR A 1 203 ? -16.890 25.780 -8.189 1.00 61.91 300 TYR A C 1
ATOM 1475 O O . TYR A 1 203 ? -15.958 26.509 -8.538 1.00 73.35 300 TYR A O 1
ATOM 1484 N N . SER A 1 204 ? -17.168 24.644 -8.835 1.00 75.10 301 SER A N 1
ATOM 1485 C CA . SER A 1 204 ? -16.348 24.201 -9.961 1.00 82.46 301 SER A CA 1
ATOM 1486 C C . SER A 1 204 ? -16.578 25.024 -11.223 1.00 81.22 301 SER A C 1
ATOM 1487 O O . SER A 1 204 ? -15.762 24.957 -12.149 1.00 82.45 301 SER A O 1
ATOM 1490 N N . GLN A 1 205 ? -17.660 25.796 -11.281 1.00 73.02 302 GLN A N 1
ATOM 1491 C CA . GLN A 1 205 ? -18.029 26.538 -12.477 1.00 72.79 302 GLN A CA 1
ATOM 1492 C C . GLN A 1 205 ? -17.505 27.965 -12.490 1.00 73.08 302 GLN A C 1
ATOM 1493 O O . GLN A 1 205 ? -17.542 28.608 -13.544 1.00 76.94 302 GLN A O 1
ATOM 1499 N N . GLN A 1 206 ? -17.024 28.471 -11.355 1.00 66.13 303 GLN A N 1
ATOM 1500 C CA . GLN A 1 206 ? -16.601 29.860 -11.265 1.00 67.84 303 GLN A CA 1
ATOM 1501 C C . GLN A 1 206 ? -15.278 30.128 -11.971 1.00 63.83 303 GLN A C 1
ATOM 1502 O O . GLN A 1 206 ? -14.923 31.298 -12.152 1.00 61.85 303 GLN A O 1
ATOM 1508 N N . CYS A 1 207 ? -14.544 29.086 -12.376 1.00 59.26 304 CYS A N 1
ATOM 1509 C CA . CYS A 1 207 ? -13.310 29.310 -13.122 1.00 58.72 304 CYS A CA 1
ATOM 1510 C C . CYS A 1 207 ? -13.591 29.906 -14.495 1.00 54.47 304 CYS A C 1
ATOM 1511 O O . CYS A 1 207 ? -12.793 30.707 -14.996 1.00 56.18 304 CYS A O 1
ATOM 1514 N N . ASP A 1 208 ? -14.717 29.536 -15.113 1.00 54.73 305 ASP A N 1
ATOM 1515 C CA . ASP A 1 208 ? -15.114 30.177 -16.362 1.00 62.78 305 ASP A CA 1
ATOM 1516 C C . ASP A 1 208 ? -15.352 31.665 -16.151 1.00 58.29 305 ASP A C 1
ATOM 1517 O O . ASP A 1 208 ? -15.063 32.482 -17.033 1.00 60.15 305 ASP A O 1
ATOM 1522 N N . ILE A 1 209 ? -15.891 32.030 -14.987 1.00 46.51 306 ILE A N 1
ATOM 1523 C CA . ILE A 1 209 ? -16.110 33.435 -14.668 1.00 48.82 306 ILE A CA 1
ATOM 1524 C C . ILE A 1 209 ? -14.780 34.167 -14.537 1.00 51.84 306 ILE A C 1
ATOM 1525 O O . ILE A 1 209 ? -14.620 35.287 -15.039 1.00 54.74 306 ILE A O 1
ATOM 1530 N N . TRP A 1 210 ? -13.811 33.552 -13.852 1.00 55.52 307 TRP A N 1
ATOM 1531 C CA . TRP A 1 210 ? -12.473 34.131 -13.761 1.00 59.80 307 TRP A CA 1
ATOM 1532 C C . TRP A 1 210 ? -11.873 34.337 -15.146 1.00 56.75 307 TRP A C 1
ATOM 1533 O O . TRP A 1 210 ? -11.215 35.352 -15.404 1.00 54.15 307 TRP A O 1
ATOM 1544 N N . SER A 1 211 ? -12.096 33.381 -16.053 1.00 53.61 308 SER A N 1
ATOM 1545 C CA . SER A 1 211 ? -11.571 33.502 -17.409 1.00 55.02 308 SER A CA 1
ATOM 1546 C C . SER A 1 211 ? -12.184 34.692 -18.139 1.00 54.44 308 SER A C 1
ATOM 1547 O O . SER A 1 211 ? -11.496 35.381 -18.901 1.00 56.56 308 SER A O 1
ATOM 1550 N N . ILE A 1 212 ? -13.480 34.941 -17.930 1.00 46.06 309 ILE A N 1
ATOM 1551 C CA . ILE A 1 212 ? -14.111 36.116 -18.529 1.00 46.71 309 ILE A CA 1
ATOM 1552 C C . ILE A 1 212 ? -13.456 37.390 -18.012 1.00 48.97 309 ILE A C 1
ATOM 1553 O O . ILE A 1 212 ? -13.177 38.319 -18.781 1.00 46.73 309 ILE A O 1
ATOM 1558 N N . GLY A 1 213 ? -13.191 37.449 -16.704 1.00 48.02 310 GLY A N 1
ATOM 1559 C CA . GLY A 1 213 ? -12.519 38.612 -16.147 1.00 49.18 310 GLY A CA 1
ATOM 1560 C C . GLY A 1 213 ? -11.144 38.828 -16.746 1.00 53.41 310 GLY A C 1
ATOM 1561 O O . GLY A 1 213 ? -10.752 39.961 -17.035 1.00 48.99 310 GLY A O 1
ATOM 1562 N N . VAL A 1 214 ? -10.391 37.742 -16.936 1.00 50.54 311 VAL A N 1
ATOM 1563 C CA . VAL A 1 214 ? -9.085 37.848 -17.578 1.00 50.27 311 VAL A CA 1
ATOM 1564 C C . VAL A 1 214 ? -9.244 38.356 -19.005 1.00 50.62 311 VAL A C 1
ATOM 1565 O O . VAL A 1 214 ? -8.550 39.285 -19.433 1.00 55.19 311 VAL A O 1
ATOM 1569 N N . VAL A 1 215 ? -10.180 37.768 -19.755 1.00 55.63 312 VAL A N 1
ATOM 1570 C CA . VAL A 1 215 ? -10.366 38.143 -21.155 1.00 64.16 312 VAL A CA 1
ATOM 1571 C C . VAL A 1 215 ? -10.782 39.604 -21.275 1.00 60.58 312 VAL A C 1
ATOM 1572 O O . VAL A 1 215 ? -10.326 40.321 -22.174 1.00 54.40 312 VAL A O 1
ATOM 1576 N N . MET A 1 216 ? -11.626 40.081 -20.355 1.00 58.13 313 MET A N 1
ATOM 1577 C CA . MET A 1 216 ? -12.032 41.482 -20.409 1.00 61.39 313 MET A CA 1
ATOM 1578 C C . MET A 1 216 ? -10.871 42.409 -20.080 1.00 58.04 313 MET A C 1
ATOM 1579 O O . MET A 1 216 ? -10.719 43.465 -20.704 1.00 57.78 313 MET A O 1
ATOM 1584 N N . TYR A 1 217 ? -10.053 42.043 -19.089 1.00 61.51 314 TYR A N 1
ATOM 1585 C CA . TYR A 1 217 ? -8.898 42.867 -18.749 1.00 60.68 314 TYR A CA 1
ATOM 1586 C C . TYR A 1 217 ? -7.948 42.977 -19.937 1.00 56.49 314 TYR A C 1
ATOM 1587 O O . TYR A 1 217 ? -7.484 44.074 -20.265 1.00 61.72 314 TYR A O 1
ATOM 1596 N N . MET A 1 218 ? -7.661 41.856 -20.610 1.00 60.40 315 MET A N 1
ATOM 1597 C CA . MET A 1 218 ? -6.752 41.908 -21.754 1.00 61.64 315 MET A CA 1
ATOM 1598 C C . MET A 1 218 ? -7.344 42.696 -22.918 1.00 58.19 315 MET A C 1
ATOM 1599 O O . MET A 1 218 ? -6.600 43.342 -23.663 1.00 66.64 315 MET A O 1
ATOM 1604 N N . LEU A 1 219 ? -8.666 42.660 -23.097 1.00 53.07 316 LEU A N 1
ATOM 1605 C CA . LEU A 1 219 ? -9.268 43.417 -24.191 1.00 61.94 316 LEU A CA 1
ATOM 1606 C C . LEU A 1 219 ? -9.195 44.918 -23.934 1.00 58.38 316 LEU A C 1
ATOM 1607 O O . LEU A 1 219 ? -8.965 45.704 -24.861 1.00 55.95 316 LEU A O 1
ATOM 1612 N N . LEU A 1 220 ? -9.385 45.331 -22.682 1.00 62.33 317 LEU A N 1
ATOM 1613 C CA . LEU A 1 220 ? -9.319 46.745 -22.335 1.00 61.87 317 LEU A CA 1
ATOM 1614 C C . LEU A 1 220 ? -7.876 47.221 -22.250 1.00 67.27 317 LEU A C 1
ATOM 1615 O O . LEU A 1 220 ? -7.521 48.269 -22.802 1.00 73.97 317 LEU A O 1
ATOM 1620 N N . ARG A 1 221 ? -7.038 46.458 -21.552 1.00 64.00 318 ARG A N 1
ATOM 1621 C CA . ARG A 1 221 ? -5.667 46.824 -21.229 1.00 59.84 318 ARG A CA 1
ATOM 1622 C C . ARG A 1 221 ? -4.703 46.480 -22.361 1.00 62.69 318 ARG A C 1
ATOM 1623 O O . ARG A 1 221 ? -3.904 47.324 -22.778 1.00 71.43 318 ARG A O 1
ATOM 1631 N N . GLY A 1 222 ? -4.778 45.255 -22.880 1.00 65.48 319 GLY A N 1
ATOM 1632 C CA . GLY A 1 222 ? -3.841 44.757 -23.866 1.00 57.38 319 GLY A CA 1
ATOM 1633 C C . GLY A 1 222 ? -2.770 43.858 -23.297 1.00 56.10 319 GLY A C 1
ATOM 1634 O O . GLY A 1 222 ? -1.905 43.398 -24.050 1.00 54.41 319 GLY A O 1
ATOM 1635 N N . GLU A 1 223 ? -2.815 43.583 -21.998 1.00 74.90 320 GLU A N 1
ATOM 1636 C CA . GLU A 1 223 ? -1.858 42.752 -21.287 1.00 74.58 320 GLU A CA 1
ATOM 1637 C C . GLU A 1 223 ? -2.617 41.906 -20.278 1.00 73.12 320 GLU A C 1
ATOM 1638 O O . GLU A 1 223 ? -3.691 42.311 -19.816 1.00 79.65 320 GLU A O 1
ATOM 1644 N N . PRO A 1 224 ? -2.103 40.726 -19.933 1.00 58.81 321 PRO A N 1
ATOM 1645 C CA . PRO A 1 224 ? -2.769 39.927 -18.908 1.00 64.94 321 PRO A CA 1
ATOM 1646 C C . PRO A 1 224 ? -2.775 40.654 -17.588 1.00 66.21 321 PRO A C 1
ATOM 1647 O O . PRO A 1 224 ? -1.880 41.476 -17.299 1.00 68.76 321 PRO A O 1
ATOM 1651 N N . PRO A 1 225 ? -3.775 40.399 -16.735 1.00 58.61 322 PRO A N 1
ATOM 1652 C CA . PRO A 1 225 ? -3.822 41.095 -15.441 1.00 62.89 322 PRO A CA 1
ATOM 1653 C C . PRO A 1 225 ? -2.733 40.648 -14.483 1.00 60.45 322 PRO A C 1
ATOM 1654 O O . PRO A 1 225 ? -2.349 41.419 -13.596 1.00 62.11 322 PRO A O 1
ATOM 1658 N N . PHE A 1 226 ? -2.221 39.428 -14.636 1.00 74.89 323 PHE A N 1
ATOM 1659 C CA . PHE A 1 226 ? -1.157 38.907 -13.787 1.00 81.13 323 PHE A CA 1
ATOM 1660 C C . PHE A 1 226 ? -0.091 38.286 -14.675 1.00 86.28 323 PHE A C 1
ATOM 1661 O O . PHE A 1 226 ? -0.380 37.367 -15.448 1.00 81.91 323 PHE A O 1
ATOM 1669 N N . LEU A 1 227 ? 1.132 38.794 -14.566 1.00 86.46 324 LEU A N 1
ATOM 1670 C CA . LEU A 1 227 ? 2.244 38.315 -15.369 1.00 87.83 324 LEU A CA 1
ATOM 1671 C C . LEU A 1 227 ? 3.509 38.401 -14.532 1.00 92.61 324 LEU A C 1
ATOM 1672 O O . LEU A 1 227 ? 3.671 39.317 -13.722 1.00 97.44 324 LEU A O 1
ATOM 1677 N N . ALA A 1 228 ? 4.403 37.437 -14.731 1.00 99.15 325 ALA A N 1
ATOM 1678 C CA . ALA A 1 228 ? 5.625 37.366 -13.946 1.00 104.25 325 ALA A CA 1
ATOM 1679 C C . ALA A 1 228 ? 6.705 36.681 -14.770 1.00 104.83 325 ALA A C 1
ATOM 1680 O O . ALA A 1 228 ? 6.474 36.249 -15.903 1.00 104.64 325 ALA A O 1
ATOM 1682 N N . SER A 1 229 ? 7.898 36.587 -14.186 1.00 88.32 326 SER A N 1
ATOM 1683 C CA . SER A 1 229 ? 9.036 35.978 -14.857 1.00 88.91 326 SER A CA 1
ATOM 1684 C C . SER A 1 229 ? 9.133 34.480 -14.607 1.00 86.43 326 SER A C 1
ATOM 1685 O O . SER A 1 229 ? 9.862 33.791 -15.329 1.00 90.05 326 SER A O 1
ATOM 1688 N N . SER A 1 230 ? 8.422 33.965 -13.606 1.00 88.96 327 SER A N 1
ATOM 1689 C CA . SER A 1 230 ? 8.409 32.541 -13.308 1.00 87.73 327 SER A CA 1
ATOM 1690 C C . SER A 1 230 ? 6.989 32.115 -12.968 1.00 86.22 327 SER A C 1
ATOM 1691 O O . SER A 1 230 ? 6.137 32.938 -12.625 1.00 88.47 327 SER A O 1
ATOM 1694 N N . GLU A 1 231 ? 6.742 30.807 -13.075 1.00 87.99 328 GLU A N 1
ATOM 1695 C CA . GLU A 1 231 ? 5.420 30.275 -12.754 1.00 87.90 328 GLU A CA 1
ATOM 1696 C C . GLU A 1 231 ? 5.082 30.487 -11.284 1.00 88.65 328 GLU A C 1
ATOM 1697 O O . GLU A 1 231 ? 3.951 30.853 -10.945 1.00 82.56 328 GLU A O 1
ATOM 1703 N N . GLU A 1 232 ? 6.053 30.255 -10.396 1.00 99.04 329 GLU A N 1
ATOM 1704 C CA . GLU A 1 232 ? 5.804 30.410 -8.966 1.00 97.53 329 GLU A CA 1
ATOM 1705 C C . GLU A 1 232 ? 5.466 31.853 -8.617 1.00 94.84 329 GLU A C 1
ATOM 1706 O O . GLU A 1 232 ? 4.577 32.110 -7.796 1.00 97.67 329 GLU A O 1
ATOM 1708 N N . LYS A 1 233 ? 6.170 32.809 -9.225 1.00 71.89 330 LYS A N 1
ATOM 1709 C CA . LYS A 1 233 ? 5.823 34.213 -9.045 1.00 80.37 330 LYS A CA 1
ATOM 1710 C C . LYS A 1 233 ? 4.466 34.539 -9.657 1.00 73.82 330 LYS A C 1
ATOM 1711 O O . LYS A 1 233 ? 3.734 35.381 -9.123 1.00 67.61 330 LYS A O 1
ATOM 1713 N N . LEU A 1 234 ? 4.114 33.887 -10.768 1.00 89.36 331 LEU A N 1
ATOM 1714 C CA . LEU A 1 234 ? 2.807 34.107 -11.377 1.00 84.95 331 LEU A CA 1
ATOM 1715 C C . LEU A 1 234 ? 1.685 33.579 -10.490 1.00 84.19 331 LEU A C 1
ATOM 1716 O O . LEU A 1 234 ? 0.660 34.249 -10.319 1.00 88.30 331 LEU A O 1
ATOM 1721 N N . PHE A 1 235 ? 1.851 32.377 -9.930 1.00 73.09 332 PHE A N 1
ATOM 1722 C CA . PHE A 1 235 ? 0.841 31.848 -9.015 1.00 75.06 332 PHE A CA 1
ATOM 1723 C C . PHE A 1 235 ? 0.662 32.740 -7.793 1.00 80.57 332 PHE A C 1
ATOM 1724 O O . PHE A 1 235 ? -0.464 32.931 -7.323 1.00 84.90 332 PHE A O 1
ATOM 1732 N N . GLU A 1 236 ? 1.756 33.282 -7.250 1.00 104.59 333 GLU A N 1
ATOM 1733 C CA . GLU A 1 236 ? 1.629 34.143 -6.078 1.00 103.57 333 GLU A CA 1
ATOM 1734 C C . GLU A 1 236 ? 0.800 35.380 -6.395 1.00 101.66 333 GLU A C 1
ATOM 1735 O O . GLU A 1 236 ? -0.002 35.830 -5.568 1.00 108.08 333 GLU A O 1
ATOM 1741 N N . LEU A 1 237 ? 0.986 35.944 -7.590 1.00 64.03 334 LEU A N 1
ATOM 1742 C CA . LEU A 1 237 ? 0.170 37.072 -8.027 1.00 70.14 334 LEU A CA 1
ATOM 1743 C C . LEU A 1 237 ? -1.300 36.690 -8.155 1.00 62.45 334 LEU A C 1
ATOM 1744 O O . LEU A 1 237 ? -2.184 37.466 -7.774 1.00 58.70 334 LEU A O 1
ATOM 1749 N N . ILE A 1 238 ? -1.581 35.502 -8.693 1.00 68.09 335 ILE A N 1
ATOM 1750 C CA . ILE A 1 238 ? -2.967 35.099 -8.919 1.00 66.97 335 ILE A CA 1
ATOM 1751 C C . ILE A 1 238 ? -3.689 34.867 -7.596 1.00 70.93 335 ILE A C 1
ATOM 1752 O O . ILE A 1 238 ? -4.816 35.336 -7.398 1.00 73.42 335 ILE A O 1
ATOM 1757 N N . ARG A 1 239 ? -3.055 34.143 -6.668 1.00 79.25 336 ARG A N 1
ATOM 1758 C CA . ARG A 1 239 ? -3.708 33.875 -5.391 1.00 86.01 336 ARG A CA 1
ATOM 1759 C C . ARG A 1 239 ? -3.889 35.136 -4.557 1.00 86.98 336 ARG A C 1
ATOM 1760 O O . ARG A 1 239 ? -4.776 35.173 -3.698 1.00 84.80 336 ARG A O 1
ATOM 1768 N N . LYS A 1 240 ? -3.076 36.168 -4.791 1.00 76.87 337 LYS A N 1
ATOM 1769 C CA . LYS A 1 240 ? -3.311 37.449 -4.138 1.00 79.57 337 LYS A CA 1
ATOM 1770 C C . LYS A 1 240 ? -4.380 38.256 -4.862 1.00 79.21 337 LYS A C 1
ATOM 1771 O O . LYS A 1 240 ? -5.146 38.982 -4.218 1.00 80.23 337 LYS A O 1
ATOM 1777 N N . GLY A 1 241 ? -4.442 38.140 -6.188 1.00 72.29 338 GLY A N 1
ATOM 1778 C CA . GLY A 1 241 ? -5.487 38.753 -6.985 1.00 74.40 338 GLY A CA 1
ATOM 1779 C C . GLY A 1 241 ? -5.621 40.254 -6.831 1.00 78.62 338 GLY A C 1
ATOM 1780 O O . GLY A 1 241 ? -6.710 40.753 -6.534 1.00 81.26 338 GLY A O 1
ATOM 1781 N N . GLU A 1 242 ? -4.529 40.987 -7.032 1.00 89.09 339 GLU A N 1
ATOM 1782 C CA . GLU A 1 242 ? -4.540 42.441 -6.945 1.00 93.88 339 GLU A CA 1
ATOM 1783 C C . GLU A 1 242 ? -4.714 43.023 -8.341 1.00 87.29 339 GLU A C 1
ATOM 1784 O O . GLU A 1 242 ? -3.910 42.748 -9.239 1.00 87.29 339 GLU A O 1
ATOM 1790 N N . LEU A 1 243 ? -5.757 43.831 -8.516 1.00 90.72 340 LEU A N 1
ATOM 1791 C CA . LEU A 1 243 ? -6.109 44.397 -9.812 1.00 90.89 340 LEU A CA 1
ATOM 1792 C C . LEU A 1 243 ? -5.578 45.824 -9.875 1.00 97.04 340 LEU A C 1
ATOM 1793 O O . LEU A 1 243 ? -6.045 46.701 -9.139 1.00 99.55 340 LEU A O 1
ATOM 1798 N N . HIS A 1 244 ? -4.605 46.056 -10.752 1.00 129.56 341 HIS A N 1
ATOM 1799 C CA . HIS A 1 244 ? -3.952 47.354 -10.876 1.00 130.08 341 HIS A CA 1
ATOM 1800 C C . HIS A 1 244 ? -4.561 48.096 -12.060 1.00 125.29 341 HIS A C 1
ATOM 1801 O O . HIS A 1 244 ? -4.332 47.729 -13.217 1.00 123.49 341 HIS A O 1
ATOM 1808 N N . PHE A 1 245 ? -5.337 49.137 -11.767 1.00 86.50 342 PHE A N 1
ATOM 1809 C CA . PHE A 1 245 ? -5.902 50.025 -12.781 1.00 87.93 342 PHE A CA 1
ATOM 1810 C C . PHE A 1 245 ? -5.100 51.312 -12.917 1.00 92.11 342 PHE A C 1
ATOM 1811 O O . PHE A 1 245 ? -5.678 52.394 -13.054 1.00 96.55 342 PHE A O 1
ATOM 1819 N N . GLU A 1 246 ? -3.771 51.233 -12.892 1.00 78.09 343 GLU A N 1
ATOM 1820 C CA . GLU A 1 246 ? -2.959 52.442 -12.881 1.00 73.36 343 GLU A CA 1
ATOM 1821 C C . GLU A 1 246 ? -2.497 52.891 -14.261 1.00 76.08 343 GLU A C 1
ATOM 1822 O O . GLU A 1 246 ? -2.012 54.018 -14.387 1.00 77.89 343 GLU A O 1
ATOM 1824 N N . ASN A 1 247 ? -2.665 52.074 -15.298 1.00 93.58 344 ASN A N 1
ATOM 1825 C CA . ASN A 1 247 ? -2.203 52.474 -16.619 1.00 86.94 344 ASN A CA 1
ATOM 1826 C C . ASN A 1 247 ? -3.047 53.636 -17.153 1.00 94.58 344 ASN A C 1
ATOM 1827 O O . ASN A 1 247 ? -4.110 53.970 -16.623 1.00 95.71 344 ASN A O 1
ATOM 1832 N N . ALA A 1 248 ? -2.552 54.256 -18.229 1.00 96.77 345 ALA A N 1
ATOM 1833 C CA . ALA A 1 248 ? -3.188 55.446 -18.783 1.00 92.04 345 ALA A CA 1
ATOM 1834 C C . ALA A 1 248 ? -4.499 55.147 -19.500 1.00 89.58 345 ALA A C 1
ATOM 1835 O O . ALA A 1 248 ? -5.298 56.069 -19.703 1.00 93.90 345 ALA A O 1
ATOM 1837 N N . VAL A 1 249 ? -4.757 53.889 -19.876 1.00 83.74 346 VAL A N 1
ATOM 1838 C CA . VAL A 1 249 ? -6.003 53.574 -20.573 1.00 87.08 346 VAL A CA 1
ATOM 1839 C C . VAL A 1 249 ? -7.128 53.276 -19.597 1.00 88.90 346 VAL A C 1
ATOM 1840 O O . VAL A 1 249 ? -8.290 53.163 -20.017 1.00 88.16 346 VAL A O 1
ATOM 1844 N N . TRP A 1 250 ? -6.821 53.150 -18.306 1.00 101.34 347 TRP A N 1
ATOM 1845 C CA . TRP A 1 250 ? -7.846 52.968 -17.292 1.00 98.46 347 TRP A CA 1
ATOM 1846 C C . TRP A 1 250 ? -8.529 54.279 -16.945 1.00 103.74 347 TRP A C 1
ATOM 1847 O O . TRP A 1 250 ? -9.650 54.261 -16.428 1.00 97.81 347 TRP A O 1
ATOM 1858 N N . ASN A 1 251 ? -7.876 55.413 -17.213 1.00 105.62 348 ASN A N 1
ATOM 1859 C CA . ASN A 1 251 ? -8.466 56.701 -16.876 1.00 106.33 348 ASN A CA 1
ATOM 1860 C C . ASN A 1 251 ? -9.745 56.945 -17.669 1.00 106.39 348 ASN A C 1
ATOM 1861 O O . ASN A 1 251 ? -10.684 57.566 -17.159 1.00 104.78 348 ASN A O 1
ATOM 1866 N N . SER A 1 252 ? -9.796 56.459 -18.909 1.00 110.99 349 SER A N 1
ATOM 1867 C CA . SER A 1 252 ? -10.953 56.569 -19.789 1.00 111.00 349 SER A CA 1
ATOM 1868 C C . SER A 1 252 ? -11.964 55.440 -19.614 1.00 98.17 349 SER A C 1
ATOM 1869 O O . SER A 1 252 ? -13.012 55.462 -20.267 1.00 98.65 349 SER A O 1
ATOM 1872 N N . ILE A 1 253 ? -11.685 54.459 -18.763 1.00 77.88 350 ILE A N 1
ATOM 1873 C CA . ILE A 1 253 ? -12.584 53.328 -18.558 1.00 79.16 350 ILE A CA 1
ATOM 1874 C C . ILE A 1 253 ? -13.513 53.639 -17.391 1.00 77.38 350 ILE A C 1
ATOM 1875 O O . ILE A 1 253 ? -13.066 54.087 -16.329 1.00 81.29 350 ILE A O 1
ATOM 1880 N N . SER A 1 254 ? -14.813 53.436 -17.602 1.00 82.03 351 SER A N 1
ATOM 1881 C CA . SER A 1 254 ? -15.810 53.820 -16.612 1.00 83.63 351 SER A CA 1
ATOM 1882 C C . SER A 1 254 ? -15.597 53.064 -15.300 1.00 93.18 351 SER A C 1
ATOM 1883 O O . SER A 1 254 ? -15.005 51.981 -15.263 1.00 92.39 351 SER A O 1
ATOM 1886 N N . ASP A 1 255 ? -16.096 53.650 -14.205 1.00 105.34 352 ASP A N 1
ATOM 1887 C CA . ASP A 1 255 ? -16.013 52.967 -12.916 1.00 102.31 352 ASP A CA 1
ATOM 1888 C C . ASP A 1 255 ? -16.841 51.691 -12.911 1.00 96.79 352 ASP A C 1
ATOM 1889 O O . ASP A 1 255 ? -16.520 50.747 -12.182 1.00 100.46 352 ASP A O 1
ATOM 1894 N N . CYS A 1 256 ? -17.922 51.651 -13.691 1.00 93.99 353 CYS A N 1
ATOM 1895 C CA . CYS A 1 256 ? -18.740 50.444 -13.743 1.00 96.99 353 CYS A CA 1
ATOM 1896 C C . CYS A 1 256 ? -17.980 49.277 -14.362 1.00 95.80 353 CYS A C 1
ATOM 1897 O O . CYS A 1 256 ? -18.149 48.128 -13.939 1.00 90.73 353 CYS A O 1
ATOM 1900 N N . ALA A 1 257 ? -17.127 49.551 -15.355 1.00 82.17 354 ALA A N 1
ATOM 1901 C CA . ALA A 1 257 ? -16.349 48.484 -15.977 1.00 72.56 354 ALA A CA 1
ATOM 1902 C C . ALA A 1 257 ? -15.305 47.925 -15.018 1.00 74.57 354 ALA A C 1
ATOM 1903 O O . ALA A 1 257 ? -15.057 46.712 -15.001 1.00 77.61 354 ALA A O 1
ATOM 1905 N N . LYS A 1 258 ? -14.683 48.795 -14.213 1.00 73.42 355 LYS A N 1
ATOM 1906 C CA . LYS A 1 258 ? -13.713 48.334 -13.223 1.00 72.65 355 LYS A CA 1
ATOM 1907 C C . LYS A 1 258 ? -14.395 47.612 -12.073 1.00 72.28 355 LYS A C 1
ATOM 1908 O O . LYS A 1 258 ? -13.810 46.695 -11.486 1.00 67.59 355 LYS A O 1
ATOM 1914 N N . SER A 1 259 ? -15.630 47.999 -11.745 1.00 86.75 356 SER A N 1
ATOM 1915 C CA . SER A 1 259 ? -16.356 47.305 -10.688 1.00 91.11 356 SER A CA 1
ATOM 1916 C C . SER A 1 259 ? -16.684 45.875 -11.096 1.00 88.02 356 SER A C 1
ATOM 1917 O O . SER A 1 259 ? -16.497 44.940 -10.310 1.00 83.88 356 SER A O 1
ATOM 1920 N N . VAL A 1 260 ? -17.158 45.685 -12.330 1.00 67.34 357 VAL A N 1
ATOM 1921 C CA . VAL A 1 260 ? -17.455 44.337 -12.802 1.00 61.47 357 VAL A CA 1
ATOM 1922 C C . VAL A 1 260 ? -16.172 43.535 -12.979 1.00 60.66 357 VAL A C 1
ATOM 1923 O O . VAL A 1 260 ? -16.175 42.308 -12.820 1.00 56.14 357 VAL A O 1
ATOM 1927 N N . LEU A 1 261 ? -15.061 44.201 -13.306 1.00 62.32 358 LEU A N 1
ATOM 1928 C CA . LEU A 1 261 ? -13.775 43.516 -13.366 1.00 58.15 358 LEU A CA 1
ATOM 1929 C C . LEU A 1 261 ? -13.399 42.948 -12.003 1.00 55.43 358 LEU A C 1
ATOM 1930 O O . LEU A 1 261 ? -12.994 41.785 -11.893 1.00 60.19 358 LEU A O 1
ATOM 1935 N N . LYS A 1 262 ? -13.527 43.759 -10.947 1.00 67.72 359 LYS A N 1
ATOM 1936 C CA . LYS A 1 262 ? -13.230 43.266 -9.606 1.00 64.55 359 LYS A CA 1
ATOM 1937 C C . LYS A 1 262 ? -14.186 42.154 -9.190 1.00 68.28 359 LYS A C 1
ATOM 1938 O O . LYS A 1 262 ? -13.800 41.257 -8.431 1.00 65.53 359 LYS A O 1
ATOM 1944 N N . GLN A 1 263 ? -15.429 42.187 -9.678 1.00 70.37 360 GLN A N 1
ATOM 1945 C CA . GLN A 1 263 ? -16.382 41.139 -9.329 1.00 72.52 360 GLN A CA 1
ATOM 1946 C C . GLN A 1 263 ? -16.128 39.847 -10.090 1.00 73.75 360 GLN A C 1
ATOM 1947 O O . GLN A 1 263 ? -16.359 38.761 -9.547 1.00 67.73 360 GLN A O 1
ATOM 1953 N N . LEU A 1 264 ? -15.649 39.935 -11.332 1.00 72.51 361 LEU A N 1
ATOM 1954 C CA . LEU A 1 264 ? -15.356 38.732 -12.098 1.00 65.50 361 LEU A CA 1
ATOM 1955 C C . LEU A 1 264 ? -14.074 38.061 -11.643 1.00 67.54 361 LEU A C 1
ATOM 1956 O O . LEU A 1 264 ? -13.849 36.897 -11.985 1.00 58.21 361 LEU A O 1
ATOM 1961 N N . MET A 1 265 ? -13.206 38.780 -10.937 1.00 62.11 362 MET A N 1
ATOM 1962 C CA . MET A 1 265 ? -11.922 38.239 -10.516 1.00 57.57 362 MET A CA 1
ATOM 1963 C C . MET A 1 265 ? -11.779 38.263 -8.998 1.00 63.63 362 MET A C 1
ATOM 1964 O O . MET A 1 265 ? -10.680 38.448 -8.470 1.00 70.46 362 MET A O 1
ATOM 1969 N N . LYS A 1 266 ? -12.892 38.080 -8.287 1.00 58.46 363 LYS A N 1
ATOM 1970 C CA . LYS A 1 266 ? -12.839 37.796 -6.859 1.00 66.68 363 LYS A CA 1
ATOM 1971 C C . LYS A 1 266 ? -12.039 36.522 -6.622 1.00 68.41 363 LYS A C 1
ATOM 1972 O O . LYS A 1 266 ? -12.298 35.488 -7.245 1.00 66.01 363 LYS A O 1
ATOM 1978 N N . VAL A 1 267 ? -11.056 36.601 -5.723 1.00 66.68 364 VAL A N 1
ATOM 1979 C CA . VAL A 1 267 ? -10.175 35.461 -5.478 1.00 69.55 364 VAL A CA 1
ATOM 1980 C C . VAL A 1 267 ? -10.968 34.275 -4.940 1.00 71.01 364 VAL A C 1
ATOM 1981 O O . VAL A 1 267 ? -10.805 33.137 -5.396 1.00 69.26 364 VAL A O 1
ATOM 1985 N N . ASP A 1 268 ? -11.840 34.522 -3.970 1.00 64.62 365 ASP A N 1
ATOM 1986 C CA . ASP A 1 268 ? -12.700 33.466 -3.450 1.00 67.16 365 ASP A CA 1
ATOM 1987 C C . ASP A 1 268 ? -13.811 33.181 -4.454 1.00 72.06 365 ASP A C 1
ATOM 1988 O O . ASP A 1 268 ? -14.605 34.081 -4.752 1.00 70.98 365 ASP A O 1
ATOM 1993 N N . PRO A 1 269 ? -13.902 31.965 -5.002 1.00 67.30 366 PRO A N 1
ATOM 1994 C CA . PRO A 1 269 ? -15.032 31.649 -5.892 1.00 64.12 366 PRO A CA 1
ATOM 1995 C C . PRO A 1 269 ? -16.383 31.757 -5.210 1.00 71.09 366 PRO A C 1
ATOM 1996 O O . PRO A 1 269 ? -17.398 31.923 -5.898 1.00 67.77 366 PRO A O 1
ATOM 2000 N N . ALA A 1 270 ? -16.425 31.664 -3.879 1.00 93.21 367 ALA A N 1
ATOM 2001 C CA . ALA A 1 270 ? -17.675 31.862 -3.154 1.00 93.28 367 ALA A CA 1
ATOM 2002 C C . ALA A 1 270 ? -18.229 33.258 -3.400 1.00 92.37 367 ALA A C 1
ATOM 2003 O O . ALA A 1 270 ? -19.442 33.435 -3.570 1.00 87.80 367 ALA A O 1
ATOM 2005 N N . HIS A 1 271 ? -17.355 34.262 -3.417 1.00 85.40 368 HIS A N 1
ATOM 2006 C CA . HIS A 1 271 ? -17.760 35.650 -3.573 1.00 81.50 368 HIS A CA 1
ATOM 2007 C C . HIS A 1 271 ? -17.644 36.134 -5.010 1.00 84.88 368 HIS A C 1
ATOM 2008 O O . HIS A 1 271 ? -18.018 37.276 -5.299 1.00 85.66 368 HIS A O 1
ATOM 2015 N N . ARG A 1 272 ? -17.143 35.298 -5.916 1.00 79.93 369 ARG A N 1
ATOM 2016 C CA . ARG A 1 272 ? -17.068 35.671 -7.322 1.00 75.24 369 ARG A CA 1
ATOM 2017 C C . ARG A 1 272 ? -18.451 35.656 -7.967 1.00 61.76 369 ARG A C 1
ATOM 2018 O O . ARG A 1 272 ? -19.229 34.715 -7.782 1.00 65.56 369 ARG A O 1
ATOM 2026 N N . ILE A 1 273 ? -18.753 36.721 -8.717 1.00 57.65 370 ILE A N 1
ATOM 2027 C CA . ILE A 1 273 ? -20.059 36.865 -9.347 1.00 59.05 370 ILE A CA 1
ATOM 2028 C C . ILE A 1 273 ? -20.325 35.684 -10.280 1.00 63.53 370 ILE A C 1
ATOM 2029 O O . ILE A 1 273 ? -19.400 35.054 -10.807 1.00 67.93 370 ILE A O 1
ATOM 2034 N N . THR A 1 274 ? -21.600 35.363 -10.466 1.00 59.24 371 THR A N 1
ATOM 2035 C CA . THR A 1 274 ? -21.997 34.247 -11.310 1.00 57.32 371 THR A CA 1
ATOM 2036 C C . THR A 1 274 ? -22.359 34.731 -12.711 1.00 57.81 371 THR A C 1
ATOM 2037 O O . THR A 1 274 ? -22.451 35.931 -12.983 1.00 58.09 371 THR A O 1
ATOM 2041 N N . ALA A 1 275 ? -22.569 33.764 -13.608 1.00 61.54 372 ALA A N 1
ATOM 2042 C CA . ALA A 1 275 ? -22.889 34.089 -14.995 1.00 66.51 372 ALA A CA 1
ATOM 2043 C C . ALA A 1 275 ? -24.244 34.775 -15.106 1.00 72.38 372 ALA A C 1
ATOM 2044 O O . ALA A 1 275 ? -24.392 35.751 -15.850 1.00 70.22 372 ALA A O 1
ATOM 2046 N N . LYS A 1 276 ? -25.248 34.272 -14.383 1.00 70.21 373 LYS A N 1
ATOM 2047 C CA . LYS A 1 276 ? -26.565 34.898 -14.417 1.00 72.60 373 LYS A CA 1
ATOM 2048 C C . LYS A 1 276 ? -26.521 36.288 -13.796 1.00 74.57 373 LYS A C 1
ATOM 2049 O O . LYS A 1 276 ? -27.148 37.224 -14.307 1.00 66.93 373 LYS A O 1
ATOM 2055 N N . GLU A 1 277 ? -25.783 36.441 -12.695 1.00 61.30 374 GLU A N 1
ATOM 2056 C CA . GLU A 1 277 ? -25.588 37.764 -12.113 1.00 63.35 374 GLU A CA 1
ATOM 2057 C C . GLU A 1 277 ? -24.831 38.677 -13.070 1.00 61.22 374 GLU A C 1
ATOM 2058 O O . GLU A 1 277 ? -25.112 39.879 -13.146 1.00 68.04 374 GLU A O 1
ATOM 2064 N N . LEU A 1 278 ? -23.854 38.125 -13.798 1.00 63.63 375 LEU A N 1
ATOM 2065 C CA . LEU A 1 278 ? -23.115 38.915 -14.779 1.00 62.75 375 LEU A CA 1
ATOM 2066 C C . LEU A 1 278 ? -24.049 39.482 -15.841 1.00 63.68 375 LEU A C 1
ATOM 2067 O O . LEU A 1 278 ? -24.019 40.684 -16.131 1.00 64.42 375 LEU A O 1
ATOM 2072 N N . LEU A 1 279 ? -24.892 38.627 -16.430 1.00 52.52 376 LEU A N 1
ATOM 2073 C CA . LEU A 1 279 ? -25.846 39.078 -17.441 1.00 58.40 376 LEU A CA 1
ATOM 2074 C C . LEU A 1 279 ? -26.749 40.188 -16.922 1.00 63.02 376 LEU A C 1
ATOM 2075 O O . LEU A 1 279 ? -27.197 41.040 -17.697 1.00 55.58 376 LEU A O 1
ATOM 2080 N N . ASP A 1 280 ? -27.029 40.193 -15.623 1.00 83.33 377 ASP A N 1
ATOM 2081 C CA . ASP A 1 280 ? -27.893 41.189 -15.005 1.00 87.43 377 ASP A CA 1
ATOM 2082 C C . ASP A 1 280 ? -27.142 42.427 -14.535 1.00 84.79 377 ASP A C 1
ATOM 2083 O O . ASP A 1 280 ? -27.772 43.338 -13.989 1.00 86.06 377 ASP A O 1
ATOM 2088 N N . ASN A 1 281 ? -25.829 42.498 -14.747 1.00 81.15 378 ASN A N 1
ATOM 2089 C CA . ASN A 1 281 ? -25.047 43.614 -14.242 1.00 86.72 378 ASN A CA 1
ATOM 2090 C C . ASN A 1 281 ? -25.288 44.873 -15.066 1.00 87.45 378 ASN A C 1
ATOM 2091 O O . ASN A 1 281 ? -25.587 44.814 -16.260 1.00 84.72 378 ASN A O 1
ATOM 2096 N N . GLN A 1 282 ? -25.142 46.024 -14.409 1.00 86.51 379 GLN A N 1
ATOM 2097 C CA . GLN A 1 282 ? -25.451 47.306 -15.043 1.00 89.04 379 GLN A CA 1
ATOM 2098 C C . GLN A 1 282 ? -24.570 47.603 -16.258 1.00 87.50 379 GLN A C 1
ATOM 2099 O O . GLN A 1 282 ? -25.023 48.267 -17.202 1.00 87.55 379 GLN A O 1
ATOM 2105 N N . TRP A 1 283 ? -23.324 47.121 -16.263 1.00 86.49 380 TRP A N 1
ATOM 2106 C CA . TRP A 1 283 ? -22.400 47.462 -17.341 1.00 79.11 380 TRP A CA 1
ATOM 2107 C C . TRP A 1 283 ? -22.810 46.849 -18.672 1.00 74.44 380 TRP A C 1
ATOM 2108 O O . TRP A 1 283 ? -22.580 47.456 -19.721 1.00 75.58 380 TRP A O 1
ATOM 2119 N N . LEU A 1 284 ? -23.392 45.651 -18.661 1.00 69.36 381 LEU A N 1
ATOM 2120 C CA . LEU A 1 284 ? -23.902 45.072 -19.896 1.00 78.23 381 LEU A CA 1
ATOM 2121 C C . LEU A 1 284 ? -25.300 45.562 -20.245 1.00 76.43 381 LEU A C 1
ATOM 2122 O O . LEU A 1 284 ? -25.769 45.295 -21.357 1.00 81.50 381 LEU A O 1
ATOM 2127 N N . THR A 1 285 ? -25.970 46.260 -19.335 1.00 76.29 382 THR A N 1
ATOM 2128 C CA . THR A 1 285 ? -27.309 46.775 -19.590 1.00 81.10 382 THR A CA 1
ATOM 2129 C C . THR A 1 285 ? -27.309 48.300 -19.565 1.00 84.55 382 THR A C 1
ATOM 2130 O O . THR A 1 285 ? -27.682 48.948 -20.544 1.00 90.12 382 THR A O 1
ATOM 2134 N N . GLY B 1 2 ? 11.144 -7.678 -3.551 1.00 114.76 99 GLY B N 1
ATOM 2135 C CA . GLY B 1 2 ? 11.092 -7.384 -4.971 1.00 106.01 99 GLY B CA 1
ATOM 2136 C C . GLY B 1 2 ? 9.761 -6.807 -5.412 1.00 97.29 99 GLY B C 1
ATOM 2137 O O . GLY B 1 2 ? 9.319 -5.780 -4.896 1.00 99.41 99 GLY B O 1
ATOM 2138 N N . LYS B 1 3 ? 9.117 -7.470 -6.369 1.00 59.43 100 LYS B N 1
ATOM 2139 C CA . LYS B 1 3 ? 7.833 -7.025 -6.887 1.00 58.15 100 LYS B CA 1
ATOM 2140 C C . LYS B 1 3 ? 6.814 -8.155 -6.799 1.00 53.55 100 LYS B C 1
ATOM 2141 O O . LYS B 1 3 ? 7.160 -9.338 -6.757 1.00 54.55 100 LYS B O 1
ATOM 2147 N N . VAL B 1 4 ? 5.548 -7.760 -6.774 1.00 61.27 101 VAL B N 1
ATOM 2148 C CA . VAL B 1 4 ? 4.448 -8.680 -6.477 1.00 56.18 101 VAL B CA 1
ATOM 2149 C C . VAL B 1 4 ? 4.173 -9.542 -7.706 1.00 51.61 101 VAL B C 1
ATOM 2150 O O . VAL B 1 4 ? 4.050 -9.000 -8.816 1.00 51.72 101 VAL B O 1
ATOM 2154 N N . PRO B 1 5 ? 4.076 -10.864 -7.562 1.00 47.48 102 PRO B N 1
ATOM 2155 C CA . PRO B 1 5 ? 3.708 -11.697 -8.712 1.00 44.12 102 PRO B CA 1
ATOM 2156 C C . PRO B 1 5 ? 2.245 -11.516 -9.087 1.00 54.21 102 PRO B C 1
ATOM 2157 O O . PRO B 1 5 ? 1.362 -11.491 -8.226 1.00 48.51 102 PRO B O 1
ATOM 2161 N N . HIS B 1 6 ? 1.996 -11.382 -10.388 1.00 53.26 103 HIS B N 1
ATOM 2162 C CA . HIS B 1 6 ? 0.648 -11.290 -10.947 1.00 48.17 103 HIS B CA 1
ATOM 2163 C C . HIS B 1 6 ? 0.398 -12.572 -11.743 1.00 53.11 103 HIS B C 1
ATOM 2164 O O . HIS B 1 6 ? 0.635 -12.625 -12.951 1.00 58.52 103 HIS B O 1
ATOM 2171 N N . ILE B 1 7 ? -0.089 -13.602 -11.061 1.00 50.02 104 ILE B N 1
ATOM 2172 C CA . ILE B 1 7 ? -0.226 -14.932 -11.647 1.00 49.90 104 ILE B CA 1
ATOM 2173 C C . ILE B 1 7 ? -1.589 -15.044 -12.320 1.00 59.12 104 ILE B C 1
ATOM 2174 O O . ILE B 1 7 ? -2.626 -14.851 -11.677 1.00 54.70 104 ILE B O 1
ATOM 2179 N N . ARG B 1 8 ? -1.591 -15.363 -13.611 1.00 67.85 105 ARG B N 1
ATOM 2180 C CA . ARG B 1 8 ? -2.823 -15.512 -14.376 1.00 66.64 105 ARG B CA 1
ATOM 2181 C C . ARG B 1 8 ? -3.205 -16.986 -14.452 1.00 69.44 105 ARG B C 1
ATOM 2182 O O . ARG B 1 8 ? -2.458 -17.799 -15.010 1.00 78.14 105 ARG B O 1
ATOM 2190 N N . ILE B 1 9 ? -4.368 -17.321 -13.893 1.00 74.24 106 ILE B N 1
ATOM 2191 C CA . ILE B 1 9 ? -4.862 -18.692 -13.847 1.00 78.01 106 ILE B CA 1
ATOM 2192 C C . ILE B 1 9 ? -6.230 -18.729 -14.508 1.00 82.10 106 ILE B C 1
ATOM 2193 O O . ILE B 1 9 ? -6.718 -17.705 -14.998 1.00 82.64 106 ILE B O 1
ATOM 2198 N N . GLU B 1 10 ? -6.874 -19.895 -14.503 1.00 89.31 107 GLU B N 1
ATOM 2199 C CA . GLU B 1 10 ? -8.088 -20.084 -15.280 1.00 84.50 107 GLU B CA 1
ATOM 2200 C C . GLU B 1 10 ? -9.335 -20.383 -14.459 1.00 86.97 107 GLU B C 1
ATOM 2201 O O . GLU B 1 10 ? -10.438 -20.313 -15.011 1.00 89.71 107 GLU B O 1
ATOM 2207 N N . ASN B 1 11 ? -9.208 -20.707 -13.175 1.00 73.10 108 ASN B N 1
ATOM 2208 C CA . ASN B 1 11 ? -10.379 -20.942 -12.338 1.00 74.85 108 ASN B CA 1
ATOM 2209 C C . ASN B 1 11 ? -9.961 -20.875 -10.873 1.00 75.06 108 ASN B C 1
ATOM 2210 O O . ASN B 1 11 ? -8.785 -20.701 -10.546 1.00 72.08 108 ASN B O 1
ATOM 2215 N N . GLY B 1 12 ? -10.953 -21.018 -9.991 1.00 89.63 109 GLY B N 1
ATOM 2216 C CA . GLY B 1 12 ? -10.697 -20.960 -8.562 1.00 79.13 109 GLY B CA 1
ATOM 2217 C C . GLY B 1 12 ? -9.866 -22.112 -8.028 1.00 81.53 109 GLY B C 1
ATOM 2218 O O . GLY B 1 12 ? -9.156 -21.955 -7.033 1.00 86.17 109 GLY B O 1
ATOM 2219 N N . ALA B 1 13 ? -9.960 -23.288 -8.653 1.00 75.33 110 ALA B N 1
ATOM 2220 C CA . ALA B 1 13 ? -9.201 -24.435 -8.162 1.00 75.67 110 ALA B CA 1
ATOM 2221 C C . ALA B 1 13 ? -7.696 -24.224 -8.281 1.00 75.08 110 ALA B C 1
ATOM 2222 O O . ALA B 1 13 ? -6.931 -24.767 -7.474 1.00 68.82 110 ALA B O 1
ATOM 2224 N N . ALA B 1 14 ? -7.249 -23.453 -9.276 1.00 71.76 111 ALA B N 1
ATOM 2225 C CA . ALA B 1 14 ? -5.817 -23.207 -9.424 1.00 72.44 111 ALA B CA 1
ATOM 2226 C C . ALA B 1 14 ? -5.255 -22.481 -8.207 1.00 79.84 111 ALA B C 1
ATOM 2227 O O . ALA B 1 14 ? -4.181 -22.834 -7.705 1.00 75.29 111 ALA B O 1
ATOM 2229 N N . ILE B 1 15 ? -5.966 -21.464 -7.719 1.00 72.04 112 ILE B N 1
ATOM 2230 C CA . ILE B 1 15 ? -5.530 -20.770 -6.513 1.00 64.92 112 ILE B CA 1
ATOM 2231 C C . ILE B 1 15 ? -5.846 -21.597 -5.266 1.00 60.91 112 ILE B C 1
ATOM 2232 O O . ILE B 1 15 ? -5.127 -21.513 -4.262 1.00 60.17 112 ILE B O 1
ATOM 2237 N N . GLU B 1 16 ? -6.882 -22.438 -5.315 1.00 80.31 113 GLU B N 1
ATOM 2238 C CA . GLU B 1 16 ? -7.174 -23.328 -4.196 1.00 85.90 113 GLU B CA 1
ATOM 2239 C C . GLU B 1 16 ? -6.140 -24.435 -4.027 1.00 82.28 113 GLU B C 1
ATOM 2240 O O . GLU B 1 16 ? -6.121 -25.081 -2.974 1.00 80.09 113 GLU B O 1
ATOM 2246 N N . GLU B 1 17 ? -5.288 -24.670 -5.028 1.00 66.39 114 GLU B N 1
ATOM 2247 C CA . GLU B 1 17 ? -4.171 -25.592 -4.848 1.00 62.71 114 GLU B CA 1
ATOM 2248 C C . GLU B 1 17 ? -3.151 -25.042 -3.861 1.00 57.51 114 GLU B C 1
ATOM 2249 O O . GLU B 1 17 ? -2.481 -25.813 -3.165 1.00 62.33 114 GLU B O 1
ATOM 2255 N N . ILE B 1 18 ? -3.028 -23.721 -3.790 1.00 67.23 115 ILE B N 1
ATOM 2256 C CA . ILE B 1 18 ? -2.047 -23.069 -2.929 1.00 57.86 115 ILE B CA 1
ATOM 2257 C C . ILE B 1 18 ? -2.625 -22.749 -1.558 1.00 58.25 115 ILE B C 1
ATOM 2258 O O . ILE B 1 18 ? -1.962 -22.953 -0.538 1.00 59.87 115 ILE B O 1
ATOM 2263 N N . TYR B 1 19 ? -3.854 -22.248 -1.511 1.00 58.15 116 TYR B N 1
ATOM 2264 C CA . TYR B 1 19 ? -4.457 -21.776 -0.277 1.00 58.22 116 TYR B CA 1
ATOM 2265 C C . TYR B 1 19 ? -5.696 -22.586 0.062 1.00 60.15 116 TYR B C 1
ATOM 2266 O O . TYR B 1 19 ? -6.425 -23.050 -0.821 1.00 66.71 116 TYR B O 1
ATOM 2275 N N . THR B 1 20 ? -5.921 -22.736 1.360 1.00 69.30 117 THR B N 1
ATOM 2276 C CA . THR B 1 20 ? -7.161 -23.286 1.881 1.00 70.72 117 THR B CA 1
ATOM 2277 C C . THR B 1 20 ? -8.079 -22.117 2.213 1.00 73.93 117 THR B C 1
ATOM 2278 O O . THR B 1 20 ? -7.743 -21.279 3.057 1.00 72.58 117 THR B O 1
ATOM 2282 N N . PHE B 1 21 ? -9.223 -22.050 1.539 1.00 66.63 118 PHE B N 1
ATOM 2283 C CA . PHE B 1 21 ? -10.129 -20.930 1.731 1.00 58.67 118 PHE B CA 1
ATOM 2284 C C . PHE B 1 21 ? -10.924 -21.127 3.012 1.00 66.65 118 PHE B C 1
ATOM 2285 O O . PHE B 1 21 ? -11.411 -22.224 3.298 1.00 64.55 118 PHE B O 1
ATOM 2293 N N . GLY B 1 22 ? -11.052 -20.052 3.784 1.00 61.40 119 GLY B N 1
ATOM 2294 C CA . GLY B 1 22 ? -11.713 -20.136 5.068 1.00 55.47 119 GLY B CA 1
ATOM 2295 C C . GLY B 1 22 ? -12.951 -19.273 5.155 1.00 58.40 119 GLY B C 1
ATOM 2296 O O . GLY B 1 22 ? -13.646 -19.060 4.157 1.00 50.96 119 GLY B O 1
ATOM 2297 N N . ARG B 1 23 ? -13.227 -18.762 6.350 1.00 67.52 120 ARG B N 1
ATOM 2298 C CA . ARG B 1 23 ? -14.455 -18.024 6.587 1.00 58.94 120 ARG B CA 1
ATOM 2299 C C . ARG B 1 23 ? -14.403 -16.641 5.938 1.00 60.32 120 ARG B C 1
ATOM 2300 O O . ARG B 1 23 ? -13.338 -16.112 5.607 1.00 52.77 120 ARG B O 1
ATOM 2308 N N . ILE B 1 24 ? -15.587 -16.066 5.754 1.00 66.64 121 ILE B N 1
ATOM 2309 C CA . ILE B 1 24 ? -15.755 -14.756 5.138 1.00 63.43 121 ILE B CA 1
ATOM 2310 C C . ILE B 1 24 ? -15.607 -13.694 6.217 1.00 67.07 121 ILE B C 1
ATOM 2311 O O . ILE B 1 24 ? -16.236 -13.787 7.276 1.00 71.88 121 ILE B O 1
ATOM 2316 N N . LEU B 1 25 ? -14.789 -12.678 5.948 1.00 62.85 122 LEU B N 1
ATOM 2317 C CA . LEU B 1 25 ? -14.535 -11.630 6.929 1.00 56.85 122 LEU B CA 1
ATOM 2318 C C . LEU B 1 25 ? -15.281 -10.335 6.644 1.00 52.34 122 LEU B C 1
ATOM 2319 O O . LEU B 1 25 ? -15.585 -9.592 7.583 1.00 54.00 122 LEU B O 1
ATOM 2324 N N . GLY B 1 26 ? -15.587 -10.046 5.382 1.00 49.31 123 GLY B N 1
ATOM 2325 C CA . GLY B 1 26 ? -16.299 -8.829 5.043 1.00 47.91 123 GLY B CA 1
ATOM 2326 C C . GLY B 1 26 ? -16.923 -8.930 3.672 1.00 60.46 123 GLY B C 1
ATOM 2327 O O . GLY B 1 26 ? -16.468 -9.693 2.814 1.00 66.50 123 GLY B O 1
ATOM 2328 N N . LYS B 1 27 ? -17.978 -8.143 3.471 1.00 56.23 124 LYS B N 1
ATOM 2329 C CA . LYS B 1 27 ? -18.676 -8.134 2.194 1.00 54.66 124 LYS B CA 1
ATOM 2330 C C . LYS B 1 27 ? -19.250 -6.751 1.930 1.00 56.24 124 LYS B C 1
ATOM 2331 O O . LYS B 1 27 ? -19.693 -6.063 2.853 1.00 62.28 124 LYS B O 1
ATOM 2337 N N . GLY B 1 28 ? -19.242 -6.363 0.663 1.00 67.33 125 GLY B N 1
ATOM 2338 C CA . GLY B 1 28 ? -19.779 -5.077 0.273 1.00 65.95 125 GLY B CA 1
ATOM 2339 C C . GLY B 1 28 ? -19.655 -4.903 -1.221 1.00 75.78 125 GLY B C 1
ATOM 2340 O O . GLY B 1 28 ? -19.509 -5.877 -1.962 1.00 78.33 125 GLY B O 1
ATOM 2341 N N . SER B 1 29 ? -19.714 -3.647 -1.663 1.00 72.94 126 SER B N 1
ATOM 2342 C CA . SER B 1 29 ? -19.550 -3.359 -3.081 1.00 73.21 126 SER B CA 1
ATOM 2343 C C . SER B 1 29 ? -18.136 -3.635 -3.569 1.00 75.84 126 SER B C 1
ATOM 2344 O O . SER B 1 29 ? -17.921 -3.705 -4.784 1.00 80.37 126 SER B O 1
ATOM 2347 N N . PHE B 1 30 ? -17.177 -3.797 -2.657 1.00 78.66 127 PHE B N 1
ATOM 2348 C CA . PHE B 1 30 ? -15.793 -4.104 -2.993 1.00 67.93 127 PHE B CA 1
ATOM 2349 C C . PHE B 1 30 ? -15.555 -5.578 -3.294 1.00 70.81 127 PHE B C 1
ATOM 2350 O O . PHE B 1 30 ? -14.410 -5.954 -3.564 1.00 77.85 127 PHE B O 1
ATOM 2358 N N . GLY B 1 31 ? -16.585 -6.418 -3.249 1.00 63.11 128 GLY B N 1
ATOM 2359 C CA . GLY B 1 31 ? -16.380 -7.851 -3.331 1.00 54.67 128 GLY B CA 1
ATOM 2360 C C . GLY B 1 31 ? -16.462 -8.478 -1.955 1.00 62.29 128 GLY B C 1
ATOM 2361 O O . GLY B 1 31 ? -17.127 -7.930 -1.071 1.00 68.72 128 GLY B O 1
ATOM 2362 N N . ILE B 1 32 ? -15.803 -9.619 -1.746 1.00 63.74 129 ILE B N 1
ATOM 2363 C CA . ILE B 1 32 ? -15.775 -10.254 -0.434 1.00 67.68 129 ILE B CA 1
ATOM 2364 C C . ILE B 1 32 ? -14.335 -10.594 -0.073 1.00 65.21 129 ILE B C 1
ATOM 2365 O O . ILE B 1 32 ? -13.496 -10.853 -0.942 1.00 64.54 129 ILE B O 1
ATOM 2370 N N . VAL B 1 33 ? -14.051 -10.568 1.228 1.00 56.67 130 VAL B N 1
ATOM 2371 C CA . VAL B 1 33 ? -12.731 -10.869 1.772 1.00 45.55 130 VAL B CA 1
ATOM 2372 C C . VAL B 1 33 ? -12.853 -12.121 2.630 1.00 49.33 130 VAL B C 1
ATOM 2373 O O . VAL B 1 33 ? -13.638 -12.146 3.587 1.00 58.23 130 VAL B O 1
ATOM 2377 N N . ILE B 1 34 ? -12.087 -13.155 2.292 1.00 43.64 131 ILE B N 1
ATOM 2378 C CA . ILE B 1 34 ? -12.084 -14.396 3.058 1.00 46.99 131 ILE B CA 1
ATOM 2379 C C . ILE B 1 34 ? -10.721 -14.582 3.708 1.00 43.93 131 ILE B C 1
ATOM 2380 O O . ILE B 1 34 ? -9.699 -14.086 3.220 1.00 45.43 131 ILE B O 1
ATOM 2385 N N . GLU B 1 35 ? -10.717 -15.303 4.825 1.00 69.68 132 GLU B N 1
ATOM 2386 C CA . GLU B 1 35 ? -9.480 -15.831 5.378 1.00 62.14 132 GLU B CA 1
ATOM 2387 C C . GLU B 1 35 ? -8.951 -16.965 4.509 1.00 64.97 132 GLU B C 1
ATOM 2388 O O . GLU B 1 35 ? -9.713 -17.717 3.896 1.00 66.43 132 GLU B O 1
ATOM 2394 N N . ALA B 1 36 ? -7.627 -17.078 4.454 1.00 46.74 133 ALA B N 1
ATOM 2395 C CA . ALA B 1 36 ? -6.988 -18.121 3.668 1.00 54.79 133 ALA B CA 1
ATOM 2396 C C . ALA B 1 36 ? -5.705 -18.545 4.362 1.00 51.31 133 ALA B C 1
ATOM 2397 O O . ALA B 1 36 ? -5.072 -17.755 5.069 1.00 53.40 133 ALA B O 1
ATOM 2399 N N . THR B 1 37 ? -5.330 -19.802 4.156 1.00 67.24 134 THR B N 1
ATOM 2400 C CA . THR B 1 37 ? -4.144 -20.375 4.776 1.00 70.38 134 THR B CA 1
ATOM 2401 C C . THR B 1 37 ? -3.266 -20.982 3.695 1.00 70.54 134 THR B C 1
ATOM 2402 O O . THR B 1 37 ? -3.728 -21.819 2.913 1.00 69.55 134 THR B O 1
ATOM 2406 N N . ASP B 1 38 ? -2.007 -20.553 3.653 1.00 61.09 135 ASP B N 1
ATOM 2407 C CA . ASP B 1 38 ? -1.044 -21.127 2.724 1.00 63.67 135 ASP B CA 1
ATOM 2408 C C . ASP B 1 38 ? -0.812 -22.592 3.062 1.00 70.06 135 ASP B C 1
ATOM 2409 O O . ASP B 1 38 ? -0.366 -22.917 4.163 1.00 73.00 135 ASP B O 1
ATOM 2414 N N . LYS B 1 39 ? -1.132 -23.484 2.122 1.00 74.70 136 LYS B N 1
ATOM 2415 C CA . LYS B 1 39 ? -0.907 -24.905 2.369 1.00 78.90 136 LYS B CA 1
ATOM 2416 C C . LYS B 1 39 ? 0.572 -25.198 2.590 1.00 83.50 136 LYS B C 1
ATOM 2417 O O . LYS B 1 39 ? 0.926 -26.066 3.396 1.00 88.81 136 LYS B O 1
ATOM 2423 N N . GLU B 1 40 ? 1.450 -24.482 1.887 1.00 82.81 137 GLU B N 1
ATOM 2424 C CA . GLU B 1 40 ? 2.879 -24.755 1.995 1.00 83.27 137 GLU B CA 1
ATOM 2425 C C . GLU B 1 40 ? 3.433 -24.263 3.327 1.00 90.89 137 GLU B C 1
ATOM 2426 O O . GLU B 1 40 ? 4.109 -25.010 4.043 1.00 98.76 137 GLU B O 1
ATOM 2432 N N . THR B 1 41 ? 3.156 -23.006 3.679 1.00 77.52 138 THR B N 1
ATOM 2433 C CA . THR B 1 41 ? 3.764 -22.387 4.850 1.00 74.86 138 THR B CA 1
ATOM 2434 C C . THR B 1 41 ? 2.845 -22.329 6.064 1.00 73.57 138 THR B C 1
ATOM 2435 O O . THR B 1 41 ? 3.323 -22.007 7.156 1.00 76.16 138 THR B O 1
ATOM 2439 N N . GLU B 1 42 ? 1.549 -22.611 5.903 1.00 89.34 139 GLU B N 1
ATOM 2440 C CA . GLU B 1 42 ? 0.561 -22.547 6.981 1.00 87.91 139 GLU B CA 1
ATOM 2441 C C . GLU B 1 42 ? 0.333 -21.129 7.490 1.00 82.07 139 GLU B C 1
ATOM 2442 O O . GLU B 1 42 ? -0.223 -20.938 8.576 1.00 87.38 139 GLU B O 1
ATOM 2448 N N . THR B 1 43 ? 0.756 -20.129 6.722 1.00 79.33 140 THR B N 1
ATOM 2449 C CA . THR B 1 43 ? 0.610 -18.737 7.117 1.00 79.67 140 THR B CA 1
ATOM 2450 C C . THR B 1 43 ? -0.807 -18.267 6.800 1.00 68.62 140 THR B C 1
ATOM 2451 O O . THR B 1 43 ? -1.380 -18.629 5.768 1.00 65.71 140 THR B O 1
ATOM 2455 N N . LYS B 1 44 ? -1.374 -17.463 7.696 1.00 70.72 141 LYS B N 1
ATOM 2456 C CA . LYS B 1 44 ? -2.724 -16.943 7.527 1.00 73.05 141 LYS B CA 1
ATOM 2457 C C . LYS B 1 44 ? -2.690 -15.678 6.678 1.00 66.92 141 LYS B C 1
ATOM 2458 O O . LYS B 1 44 ? -1.852 -14.798 6.898 1.00 64.48 141 LYS B O 1
ATOM 2464 N N . TRP B 1 45 ? -3.603 -15.593 5.713 1.00 56.71 142 TRP B N 1
ATOM 2465 C CA . TRP B 1 45 ? -3.699 -14.449 4.819 1.00 56.37 142 TRP B CA 1
ATOM 2466 C C . TRP B 1 45 ? -5.152 -14.005 4.702 1.00 62.05 142 TRP B C 1
ATOM 2467 O O . TRP B 1 45 ? -6.069 -14.640 5.230 1.00 60.92 142 TRP B O 1
ATOM 2478 N N . ALA B 1 46 ? -5.349 -12.889 4.004 1.00 52.70 143 ALA B N 1
ATOM 2479 C CA . ALA B 1 46 ? -6.668 -12.386 3.642 1.00 44.08 143 ALA B CA 1
ATOM 2480 C C . ALA B 1 46 ? -6.741 -12.254 2.128 1.00 45.59 143 ALA B C 1
ATOM 2481 O O . ALA B 1 46 ? -5.892 -11.590 1.522 1.00 46.46 143 ALA B O 1
ATOM 2483 N N . ILE B 1 47 ? -7.741 -12.883 1.516 1.00 42.95 144 ILE B N 1
ATOM 2484 C CA . ILE B 1 47 ? -7.909 -12.859 0.066 1.00 47.50 144 ILE B CA 1
ATOM 2485 C C . ILE B 1 47 ? -9.153 -12.049 -0.270 1.00 44.38 144 ILE B C 1
ATOM 2486 O O . ILE B 1 47 ? -10.263 -12.385 0.163 1.00 51.68 144 ILE B O 1
ATOM 2491 N N . LYS B 1 48 ? -8.960 -10.986 -1.049 1.00 48.43 145 LYS B N 1
ATOM 2492 C CA . LYS B 1 48 ? -10.048 -10.140 -1.529 1.00 48.11 145 LYS B CA 1
ATOM 2493 C C . LYS B 1 48 ? -10.464 -10.607 -2.918 1.00 52.26 145 LYS B C 1
ATOM 2494 O O . LYS B 1 48 ? -9.734 -10.404 -3.894 1.00 57.48 145 LYS B O 1
ATOM 2500 N N . LYS B 1 49 ? -11.632 -11.236 -3.011 1.00 53.54 146 LYS B N 1
ATOM 2501 C CA . LYS B 1 49 ? -12.168 -11.678 -4.291 1.00 53.07 146 LYS B CA 1
ATOM 2502 C C . LYS B 1 49 ? -13.086 -10.609 -4.872 1.00 55.92 146 LYS B C 1
ATOM 2503 O O . LYS B 1 49 ? -14.029 -10.164 -4.211 1.00 57.85 146 LYS B O 1
ATOM 2509 N N . VAL B 1 50 ? -12.802 -10.198 -6.105 1.00 60.14 147 VAL B N 1
ATOM 2510 C CA . VAL B 1 50 ? -13.631 -9.249 -6.839 1.00 58.23 147 VAL B CA 1
ATOM 2511 C C . VAL B 1 50 ? -14.065 -9.931 -8.126 1.00 60.37 147 VAL B C 1
ATOM 2512 O O . VAL B 1 50 ? -13.220 -10.337 -8.933 1.00 59.32 147 VAL B O 1
ATOM 2516 N N . ASN B 1 51 ? -15.375 -10.056 -8.318 1.00 80.10 148 ASN B N 1
ATOM 2517 C CA . ASN B 1 51 ? -15.916 -10.660 -9.529 1.00 72.72 148 ASN B CA 1
ATOM 2518 C C . ASN B 1 51 ? -15.910 -9.622 -10.645 1.00 78.86 148 ASN B C 1
ATOM 2519 O O . ASN B 1 51 ? -16.649 -8.633 -10.589 1.00 89.86 148 ASN B O 1
ATOM 2524 N N . LYS B 1 52 ? -15.073 -9.845 -11.662 1.00 71.82 149 LYS B N 1
ATOM 2525 C CA . LYS B 1 52 ? -14.930 -8.881 -12.747 1.00 74.74 149 LYS B CA 1
ATOM 2526 C C . LYS B 1 52 ? -16.180 -8.788 -13.610 1.00 89.01 149 LYS B C 1
ATOM 2527 O O . LYS B 1 52 ? -16.354 -7.793 -14.321 1.00 90.08 149 LYS B O 1
ATOM 2533 N N . GLU B 1 53 ? -17.042 -9.804 -13.578 1.00 129.31 150 GLU B N 1
ATOM 2534 C CA . GLU B 1 53 ? -18.244 -9.810 -14.400 1.00 134.27 150 GLU B CA 1
ATOM 2535 C C . GLU B 1 53 ? -19.429 -9.154 -13.709 1.00 136.98 150 GLU B C 1
ATOM 2536 O O . GLU B 1 53 ? -20.342 -8.668 -14.387 1.00 132.92 150 GLU B O 1
ATOM 2538 N N . LYS B 1 54 ? -19.441 -9.136 -12.375 1.00 107.05 151 LYS B N 1
ATOM 2539 C CA . LYS B 1 54 ? -20.486 -8.413 -11.659 1.00 110.45 151 LYS B CA 1
ATOM 2540 C C . LYS B 1 54 ? -20.328 -6.909 -11.847 1.00 115.96 151 LYS B C 1
ATOM 2541 O O . LYS B 1 54 ? -21.283 -6.212 -12.209 1.00 121.02 151 LYS B O 1
ATOM 2543 N N . ALA B 1 55 ? -19.121 -6.396 -11.622 1.00 131.12 152 ALA B N 1
ATOM 2544 C CA . ALA B 1 55 ? -18.836 -4.977 -11.779 1.00 131.05 152 ALA B CA 1
ATOM 2545 C C . ALA B 1 55 ? -18.325 -4.701 -13.188 1.00 133.38 152 ALA B C 1
ATOM 2546 O O . ALA B 1 55 ? -17.378 -5.344 -13.651 1.00 129.35 152 ALA B O 1
ATOM 2548 N N . GLY B 1 56 ? -18.952 -3.736 -13.857 1.00 139.91 153 GLY B N 1
ATOM 2549 C CA . GLY B 1 56 ? -18.564 -3.291 -15.183 1.00 146.23 153 GLY B CA 1
ATOM 2550 C C . GLY B 1 56 ? -17.155 -2.750 -15.332 1.00 144.42 153 GLY B C 1
ATOM 2551 O O . GLY B 1 56 ? -16.338 -2.836 -14.410 1.00 138.11 153 GLY B O 1
ATOM 2552 N N . SER B 1 57 ? -16.861 -2.197 -16.513 1.00 126.28 154 SER B N 1
ATOM 2553 C CA . SER B 1 57 ? -15.530 -1.669 -16.794 1.00 123.94 154 SER B CA 1
ATOM 2554 C C . SER B 1 57 ? -15.173 -0.487 -15.902 1.00 122.84 154 SER B C 1
ATOM 2555 O O . SER B 1 57 ? -13.984 -0.189 -15.736 1.00 120.97 154 SER B O 1
ATOM 2558 N N . SER B 1 58 ? -16.167 0.192 -15.328 1.00 129.63 155 SER B N 1
ATOM 2559 C CA . SER B 1 58 ? -15.884 1.304 -14.426 1.00 128.54 155 SER B CA 1
ATOM 2560 C C . SER B 1 58 ? -15.172 0.821 -13.169 1.00 121.91 155 SER B C 1
ATOM 2561 O O . SER B 1 58 ? -14.036 1.222 -12.889 1.00 110.27 155 SER B O 1
ATOM 2564 N N . ALA B 1 59 ? -15.825 -0.055 -12.401 1.00 137.51 156 ALA B N 1
ATOM 2565 C CA . ALA B 1 59 ? -15.227 -0.554 -11.168 1.00 131.24 156 ALA B CA 1
ATOM 2566 C C . ALA B 1 59 ? -14.016 -1.441 -11.423 1.00 124.66 156 ALA B C 1
ATOM 2567 O O . ALA B 1 59 ? -13.221 -1.657 -10.503 1.00 111.04 156 ALA B O 1
ATOM 2569 N N . VAL B 1 60 ? -13.853 -1.962 -12.641 1.00 118.42 157 VAL B N 1
ATOM 2570 C CA . VAL B 1 60 ? -12.665 -2.758 -12.929 1.00 107.48 157 VAL B CA 1
ATOM 2571 C C . VAL B 1 60 ? -11.467 -1.849 -13.187 1.00 109.62 157 VAL B C 1
ATOM 2572 O O . VAL B 1 60 ? -10.350 -2.144 -12.748 1.00 109.66 157 VAL B O 1
ATOM 2576 N N . LYS B 1 61 ? -11.670 -0.731 -13.894 1.00 121.80 158 LYS B N 1
ATOM 2577 C CA . LYS B 1 61 ? -10.583 0.224 -14.080 1.00 115.70 158 LYS B CA 1
ATOM 2578 C C . LYS B 1 61 ? -10.156 0.840 -12.755 1.00 111.65 158 LYS B C 1
ATOM 2579 O O . LYS B 1 61 ? -8.972 1.137 -12.561 1.00 108.84 158 LYS B O 1
ATOM 2581 N N . LEU B 1 62 ? -11.106 1.053 -11.841 1.00 144.68 159 LEU B N 1
ATOM 2582 C CA . LEU B 1 62 ? -10.758 1.472 -10.487 1.00 144.22 159 LEU B CA 1
ATOM 2583 C C . LEU B 1 62 ? -9.876 0.428 -9.816 1.00 139.43 159 LEU B C 1
ATOM 2584 O O . LEU B 1 62 ? -8.838 0.753 -9.228 1.00 138.26 159 LEU B O 1
ATOM 2589 N N . LEU B 1 63 ? -10.288 -0.841 -9.892 1.00 90.46 160 LEU B N 1
ATOM 2590 C CA . LEU B 1 63 ? -9.555 -1.917 -9.235 1.00 86.77 160 LEU B CA 1
ATOM 2591 C C . LEU B 1 63 ? -8.162 -2.096 -9.822 1.00 79.27 160 LEU B C 1
ATOM 2592 O O . LEU B 1 63 ? -7.252 -2.559 -9.126 1.00 69.68 160 LEU B O 1
ATOM 2597 N N . GLU B 1 64 ? -7.969 -1.729 -11.092 1.00 88.84 161 GLU B N 1
ATOM 2598 C CA . GLU B 1 64 ? -6.649 -1.873 -11.697 1.00 88.62 161 GLU B CA 1
ATOM 2599 C C . GLU B 1 64 ? -5.671 -0.829 -11.172 1.00 89.11 161 GLU B C 1
ATOM 2600 O O . GLU B 1 64 ? -4.478 -1.121 -11.027 1.00 79.93 161 GLU B O 1
ATOM 2606 N N . ARG B 1 65 ? -6.148 0.383 -10.877 1.00 94.23 162 ARG B N 1
ATOM 2607 C CA . ARG B 1 65 ? -5.260 1.396 -10.315 1.00 92.07 162 ARG B CA 1
ATOM 2608 C C . ARG B 1 65 ? -4.959 1.096 -8.852 1.00 79.25 162 ARG B C 1
ATOM 2609 O O . ARG B 1 65 ? -3.841 1.331 -8.379 1.00 76.92 162 ARG B O 1
ATOM 2617 N N . GLU B 1 66 ? -5.949 0.574 -8.123 1.00 64.36 163 GLU B N 1
ATOM 2618 C CA . GLU B 1 66 ? -5.723 0.152 -6.744 1.00 63.14 163 GLU B CA 1
ATOM 2619 C C . GLU B 1 66 ? -4.642 -0.918 -6.669 1.00 69.90 163 GLU B C 1
ATOM 2620 O O . GLU B 1 66 ? -3.752 -0.862 -5.811 1.00 60.16 163 GLU B O 1
ATOM 2626 N N . VAL B 1 67 ? -4.705 -1.905 -7.563 1.00 63.21 164 VAL B N 1
ATOM 2627 C CA . VAL B 1 67 ? -3.686 -2.947 -7.589 1.00 55.92 164 VAL B CA 1
ATOM 2628 C C . VAL B 1 67 ? -2.335 -2.362 -7.985 1.00 56.39 164 VAL B C 1
ATOM 2629 O O . VAL B 1 67 ? -1.301 -2.705 -7.402 1.00 56.69 164 VAL B O 1
ATOM 2633 N N . ASN B 1 68 ? -2.324 -1.456 -8.969 1.00 60.22 165 ASN B N 1
ATOM 2634 C CA . ASN B 1 68 ? -1.067 -0.849 -9.399 1.00 56.15 165 ASN B CA 1
ATOM 2635 C C . ASN B 1 68 ? -0.422 -0.035 -8.286 1.00 54.85 165 ASN B C 1
ATOM 2636 O O . ASN B 1 68 ? 0.810 0.035 -8.204 1.00 60.17 165 ASN B O 1
ATOM 2641 N N . ILE B 1 69 ? -1.225 0.586 -7.423 1.00 54.38 166 ILE B N 1
ATOM 2642 C CA . ILE B 1 69 ? -0.654 1.339 -6.312 1.00 54.45 166 ILE B CA 1
ATOM 2643 C C . ILE B 1 69 ? -0.173 0.399 -5.212 1.00 56.31 166 ILE B C 1
ATOM 2644 O O . ILE B 1 69 ? 0.903 0.602 -4.638 1.00 51.05 166 ILE B O 1
ATOM 2649 N N . LEU B 1 70 ? -0.939 -0.652 -4.906 1.00 60.76 167 LEU B N 1
ATOM 2650 C CA . LEU B 1 70 ? -0.495 -1.596 -3.882 1.00 52.91 167 LEU B CA 1
ATOM 2651 C C . LEU B 1 70 ? 0.758 -2.352 -4.309 1.00 54.07 167 LEU B C 1
ATOM 2652 O O . LEU B 1 70 ? 1.531 -2.806 -3.456 1.00 57.44 167 LEU B O 1
ATOM 2657 N N . LYS B 1 71 ? 0.968 -2.508 -5.615 1.00 48.09 168 LYS B N 1
ATOM 2658 C CA . LYS B 1 71 ? 2.170 -3.177 -6.095 1.00 53.67 168 LYS B CA 1
ATOM 2659 C C . LYS B 1 71 ? 3.417 -2.354 -5.797 1.00 56.32 168 LYS B C 1
ATOM 2660 O O . LYS B 1 71 ? 4.463 -2.907 -5.437 1.00 60.63 168 LYS B O 1
ATOM 2666 N N . SER B 1 72 ? 3.326 -1.033 -5.939 1.00 55.63 169 SER B N 1
ATOM 2667 C CA . SER B 1 72 ? 4.492 -0.167 -5.835 1.00 62.09 169 SER B CA 1
ATOM 2668 C C . SER B 1 72 ? 4.776 0.327 -4.420 1.00 56.46 169 SER B C 1
ATOM 2669 O O . SER B 1 72 ? 5.894 0.784 -4.160 1.00 62.00 169 SER B O 1
ATOM 2672 N N . VAL B 1 73 ? 3.810 0.254 -3.502 1.00 45.08 170 VAL B N 1
ATOM 2673 C CA . VAL B 1 73 ? 4.017 0.763 -2.152 1.00 47.47 170 VAL B CA 1
ATOM 2674 C C . VAL B 1 73 ? 4.651 -0.317 -1.294 1.00 46.69 170 VAL B C 1
ATOM 2675 O O . VAL B 1 73 ? 4.444 -1.516 -1.488 1.00 54.52 170 VAL B O 1
ATOM 2679 N N . LYS B 1 74 ? 5.448 0.123 -0.332 1.00 41.36 171 LYS B N 1
ATOM 2680 C CA . LYS B 1 74 ? 5.997 -0.773 0.681 1.00 47.20 171 LYS B CA 1
ATOM 2681 C C . LYS B 1 74 ? 6.195 0.028 1.956 1.00 48.09 171 LYS B C 1
ATOM 2682 O O . LYS B 1 74 ? 7.002 0.961 1.976 1.00 58.00 171 LYS B O 1
ATOM 2688 N N . HIS B 1 75 ? 5.448 -0.323 3.003 1.00 55.58 172 HIS B N 1
ATOM 2689 C CA . HIS B 1 75 ? 5.484 0.419 4.258 1.00 52.51 172 HIS B CA 1
ATOM 2690 C C . HIS B 1 75 ? 4.936 -0.450 5.384 1.00 53.84 172 HIS B C 1
ATOM 2691 O O . HIS B 1 75 ? 4.027 -1.261 5.176 1.00 59.41 172 HIS B O 1
ATOM 2698 N N . GLU B 1 76 ? 5.498 -0.267 6.585 1.00 71.62 173 GLU B N 1
ATOM 2699 C CA . GLU B 1 76 ? 5.123 -1.112 7.715 1.00 74.94 173 GLU B CA 1
ATOM 2700 C C . GLU B 1 76 ? 3.668 -0.939 8.127 1.00 68.10 173 GLU B C 1
ATOM 2701 O O . GLU B 1 76 ? 3.108 -1.831 8.775 1.00 68.39 173 GLU B O 1
ATOM 2707 N N . HIS B 1 77 ? 3.041 0.180 7.769 1.00 52.26 174 HIS B N 1
ATOM 2708 C CA . HIS B 1 77 ? 1.653 0.441 8.125 1.00 57.30 174 HIS B CA 1
ATOM 2709 C C . HIS B 1 77 ? 0.779 0.653 6.896 1.00 51.11 174 HIS B C 1
ATOM 2710 O O . HIS B 1 77 ? -0.320 1.204 7.005 1.00 47.17 174 HIS B O 1
ATOM 2717 N N . ILE B 1 78 ? 1.245 0.223 5.729 1.00 49.36 175 ILE B N 1
ATOM 2718 C CA . ILE B 1 78 ? 0.419 0.113 4.535 1.00 47.78 175 ILE B CA 1
ATOM 2719 C C . ILE B 1 78 ? 0.294 -1.367 4.213 1.00 47.05 175 ILE B C 1
ATOM 2720 O O . ILE B 1 78 ? 1.296 -2.093 4.212 1.00 48.27 175 ILE B O 1
ATOM 2725 N N . ILE B 1 79 ? -0.940 -1.814 3.961 1.00 42.63 176 ILE B N 1
ATOM 2726 C CA . ILE B 1 79 ? -1.219 -3.239 3.833 1.00 38.72 176 ILE B CA 1
ATOM 2727 C C . ILE B 1 79 ? -0.307 -3.862 2.780 1.00 40.64 176 ILE B C 1
ATOM 2728 O O . ILE B 1 79 ? -0.045 -3.274 1.725 1.00 46.19 176 ILE B O 1
ATOM 2733 N N . HIS B 1 80 ? 0.199 -5.056 3.082 1.00 42.82 177 HIS B N 1
ATOM 2734 C CA . HIS B 1 80 ? 1.121 -5.756 2.197 1.00 39.15 177 HIS B CA 1
ATOM 2735 C C . HIS B 1 80 ? 0.350 -6.601 1.194 1.00 48.66 177 HIS B C 1
ATOM 2736 O O . HIS B 1 80 ? -0.467 -7.445 1.578 1.00 47.73 177 HIS B O 1
ATOM 2743 N N . LEU B 1 81 ? 0.627 -6.384 -0.088 1.00 45.86 178 LEU B N 1
ATOM 2744 C CA . LEU B 1 81 ? 0.074 -7.204 -1.157 1.00 41.78 178 LEU B CA 1
ATOM 2745 C C . LEU B 1 81 ? 1.075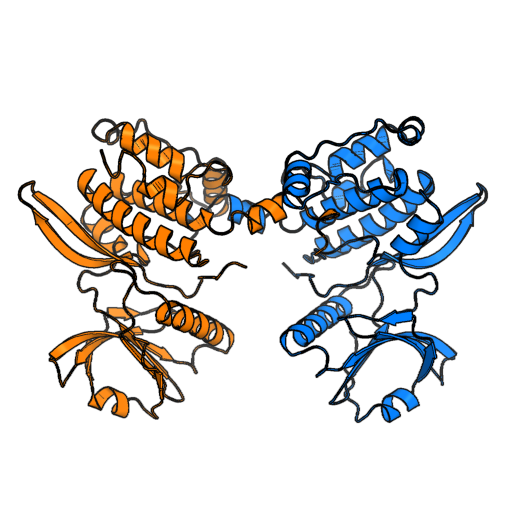 -8.314 -1.452 1.00 45.56 178 LEU B C 1
ATOM 2746 O O . LEU B 1 81 ? 2.156 -8.057 -1.992 1.00 42.22 178 LEU B O 1
ATOM 2751 N N . GLU B 1 82 ? 0.718 -9.548 -1.096 1.00 51.74 179 GLU B N 1
ATOM 2752 C CA . GLU B 1 82 ? 1.616 -10.674 -1.322 1.00 47.11 179 GLU B CA 1
ATOM 2753 C C . GLU B 1 82 ? 1.646 -11.050 -2.798 1.00 50.20 179 GLU B C 1
ATOM 2754 O O . GLU B 1 82 ? 2.690 -10.965 -3.454 1.00 59.70 179 GLU B O 1
ATOM 2760 N N . GLN B 1 83 ? 0.509 -11.485 -3.332 1.00 47.12 180 GLN B N 1
ATOM 2761 C CA . GLN B 1 83 ? 0.402 -11.878 -4.728 1.00 47.74 180 GLN B CA 1
ATOM 2762 C C . GLN B 1 83 ? -0.951 -11.445 -5.271 1.00 39.49 180 GLN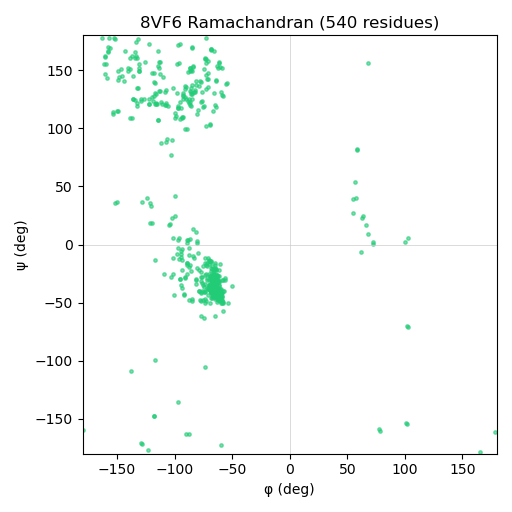 B C 1
ATOM 2763 O O . GLN B 1 83 ? -1.860 -11.073 -4.523 1.00 43.56 180 GLN B O 1
ATOM 2769 N N . VAL B 1 84 ? -1.075 -11.497 -6.595 1.00 40.70 181 VAL B N 1
ATOM 2770 C CA . VAL B 1 84 ? -2.330 -11.246 -7.295 1.00 36.02 181 VAL B CA 1
ATOM 2771 C C . VAL B 1 84 ? -2.578 -12.399 -8.257 1.00 47.77 181 VAL B C 1
ATOM 2772 O O . VAL B 1 84 ? -1.723 -12.705 -9.097 1.00 51.03 181 VAL B O 1
ATOM 2776 N N . PHE B 1 85 ? -3.732 -13.048 -8.122 1.00 48.20 182 PHE B N 1
ATOM 2777 C CA . PHE B 1 85 ? -4.170 -14.081 -9.049 1.00 50.40 182 PHE B CA 1
ATOM 2778 C C . PHE B 1 85 ? -5.348 -13.552 -9.855 1.00 54.31 182 PHE B C 1
ATOM 2779 O O . PHE B 1 85 ? -6.181 -12.804 -9.332 1.00 61.79 182 PHE B O 1
ATOM 2787 N N . GLU B 1 86 ? -5.419 -13.941 -11.127 1.00 69.81 183 GLU B N 1
ATOM 2788 C CA . GLU B 1 86 ? -6.448 -13.429 -12.030 1.00 69.79 183 GLU B CA 1
ATOM 2789 C C . GLU B 1 86 ? -6.978 -14.560 -12.901 1.00 74.80 183 GLU B C 1
ATOM 2790 O O . GLU B 1 86 ? -6.270 -15.049 -13.788 1.00 80.29 183 GLU B O 1
ATOM 2796 N N . THR B 1 87 ? -8.215 -14.972 -12.645 1.00 70.63 184 THR B N 1
ATOM 2797 C CA . THR B 1 87 ? -8.974 -15.799 -13.571 1.00 72.63 184 THR B CA 1
ATOM 2798 C C . THR B 1 87 ? -9.658 -14.910 -14.604 1.00 72.24 184 THR B C 1
ATOM 2799 O O . THR B 1 87 ? -9.662 -13.684 -14.479 1.00 70.36 184 THR B O 1
ATOM 2803 N N . PRO B 1 88 ? -10.237 -15.495 -15.657 1.00 66.54 185 PRO B N 1
ATOM 2804 C CA . PRO B 1 88 ? -11.011 -14.664 -16.595 1.00 64.41 185 PRO B CA 1
ATOM 2805 C C . PRO B 1 88 ? -12.238 -14.024 -15.967 1.00 63.21 185 PRO B C 1
ATOM 2806 O O . PRO B 1 88 ? -12.688 -12.975 -16.443 1.00 62.47 185 PRO B O 1
ATOM 2810 N N . LYS B 1 89 ? -12.790 -14.615 -14.907 1.00 82.11 186 LYS B N 1
ATOM 2811 C CA . LYS B 1 89 ? -14.001 -14.104 -14.275 1.00 82.69 186 LYS B CA 1
ATOM 2812 C C . LYS B 1 89 ? -13.730 -13.310 -13.005 1.00 80.56 186 LYS B C 1
ATOM 2813 O O . LYS B 1 89 ? -14.327 -12.248 -12.808 1.00 83.43 186 LYS B O 1
ATOM 2815 N N . LYS B 1 90 ? -12.847 -13.796 -12.139 1.00 67.32 187 LYS B N 1
ATOM 2816 C CA . LYS B 1 90 ? -12.565 -13.175 -10.853 1.00 65.30 187 LYS B CA 1
ATOM 2817 C C . LYS B 1 90 ? -11.132 -12.660 -10.804 1.00 62.89 187 LYS B C 1
ATOM 2818 O O . LYS B 1 90 ? -10.294 -12.984 -11.649 1.00 66.16 187 LYS B O 1
ATOM 2824 N N . MET B 1 91 ? -10.864 -11.835 -9.794 1.00 62.21 188 MET B N 1
ATOM 2825 C CA . MET B 1 91 ? -9.515 -11.383 -9.488 1.00 59.44 188 MET B CA 1
ATOM 2826 C C . MET B 1 91 ? -9.287 -11.531 -7.990 1.00 66.82 188 MET B C 1
ATOM 2827 O O . MET B 1 91 ? -10.150 -11.160 -7.188 1.00 62.94 188 MET B O 1
ATOM 2832 N N . TYR B 1 92 ? -8.129 -12.074 -7.619 1.00 52.81 189 TYR B N 1
ATOM 2833 C CA . TYR B 1 92 ? -7.821 -12.425 -6.238 1.00 47.96 189 TYR B CA 1
ATOM 2834 C C . TYR B 1 92 ? -6.626 -11.617 -5.754 1.00 46.01 189 TYR B C 1
ATOM 2835 O O . TYR B 1 92 ? -5.576 -11.604 -6.405 1.00 51.88 189 TYR B O 1
ATOM 2844 N N . LEU B 1 93 ? -6.788 -10.950 -4.612 1.00 51.58 190 LEU B N 1
ATOM 2845 C CA . LEU B 1 93 ? -5.729 -10.162 -3.987 1.00 47.64 190 LEU B CA 1
ATOM 2846 C C . LEU B 1 93 ? -5.354 -10.805 -2.656 1.00 52.29 190 LEU B C 1
ATOM 2847 O O . LEU B 1 93 ? -6.117 -10.728 -1.687 1.00 52.55 190 LEU B O 1
ATOM 2852 N N . VAL B 1 94 ? -4.183 -11.433 -2.610 1.00 45.30 191 VAL B N 1
ATOM 2853 C CA . VAL B 1 94 ? -3.674 -12.050 -1.390 1.00 43.63 191 VAL B CA 1
ATOM 2854 C C . VAL B 1 94 ? -2.932 -10.987 -0.590 1.00 45.78 191 VAL B C 1
ATOM 2855 O O . VAL B 1 94 ? -1.955 -10.404 -1.073 1.00 49.87 191 VAL B O 1
ATOM 2859 N N . MET B 1 95 ? -3.398 -10.728 0.629 1.00 48.43 192 MET B N 1
ATOM 2860 C CA . MET B 1 95 ? -2.856 -9.667 1.463 1.00 52.62 192 MET B CA 1
ATOM 2861 C C . MET B 1 95 ? -2.636 -10.178 2.880 1.00 56.48 192 MET B C 1
ATOM 2862 O O . MET B 1 95 ? -3.205 -11.192 3.293 1.00 56.37 192 MET B O 1
ATOM 2867 N N . GLU B 1 96 ? -1.794 -9.458 3.620 1.00 57.55 193 GLU B N 1
ATOM 2868 C CA . GLU B 1 96 ? -1.538 -9.810 5.010 1.00 63.88 193 GLU B CA 1
ATOM 2869 C C . GLU B 1 96 ? -2.816 -9.668 5.829 1.00 52.93 193 GLU B C 1
ATOM 2870 O O . GLU B 1 96 ? -3.612 -8.748 5.622 1.00 53.03 193 GLU B O 1
ATOM 2876 N N . LEU B 1 97 ? -3.016 -10.600 6.757 1.00 52.58 194 LEU B N 1
ATOM 2877 C CA . LEU B 1 97 ? -4.257 -10.688 7.513 1.00 52.12 194 LEU B CA 1
ATOM 2878 C C . LEU B 1 97 ? -4.218 -9.761 8.721 1.00 49.76 194 LEU B C 1
ATOM 2879 O O . LEU B 1 97 ? -3.255 -9.776 9.495 1.00 60.90 194 LEU B O 1
ATOM 2884 N N . CYS B 1 98 ? -5.264 -8.956 8.873 1.00 45.40 195 CYS B N 1
ATOM 2885 C CA . CYS B 1 98 ? -5.450 -8.095 10.038 1.00 59.62 195 CYS B CA 1
ATOM 2886 C C . CYS B 1 98 ? -6.578 -8.713 10.861 1.00 62.35 195 CYS B C 1
ATOM 2887 O O . CYS B 1 98 ? -7.750 -8.373 10.691 1.00 58.52 195 CYS B O 1
ATOM 2890 N N . GLU B 1 99 ? -6.209 -9.632 11.760 1.00 77.36 196 GLU B N 1
ATOM 2891 C CA . GLU B 1 99 ? -7.204 -10.424 12.481 1.00 77.12 196 GLU B CA 1
ATOM 2892 C C . GLU B 1 99 ? -8.102 -9.573 13.370 1.00 78.04 196 GLU B C 1
ATOM 2893 O O . GLU B 1 99 ? -9.245 -9.957 13.641 1.00 77.18 196 GLU B O 1
ATOM 2899 N N . ASP B 1 100 ? -7.618 -8.424 13.830 1.00 79.34 197 ASP B N 1
ATOM 2900 C CA . ASP B 1 100 ? -8.347 -7.626 14.805 1.00 79.46 197 ASP B CA 1
ATOM 2901 C C . ASP B 1 100 ? -9.347 -6.675 14.158 1.00 73.38 197 ASP B C 1
ATOM 2902 O O . ASP B 1 100 ? -9.975 -5.879 14.863 1.00 71.70 197 ASP B O 1
ATOM 2907 N N . GLY B 1 101 ? -9.510 -6.747 12.840 1.00 58.23 198 GLY B N 1
ATOM 2908 C CA . GLY B 1 101 ? -10.568 -6.028 12.158 1.00 49.41 198 GLY B CA 1
ATOM 2909 C C . GLY B 1 101 ? -10.281 -4.550 11.958 1.00 63.27 198 GLY B C 1
ATOM 2910 O O . GLY B 1 101 ? -9.140 -4.079 12.007 1.00 57.27 198 GLY B O 1
ATOM 2911 N N . GLU B 1 102 ? -11.362 -3.811 11.727 1.00 68.56 199 GLU B N 1
ATOM 2912 C CA . GLU B 1 102 ? -11.301 -2.388 11.428 1.00 66.48 199 GLU B CA 1
ATOM 2913 C C . GLU B 1 102 ? -11.270 -1.561 12.707 1.00 70.01 199 GLU B C 1
ATOM 2914 O O . GLU B 1 102 ? -11.828 -1.949 13.737 1.00 68.70 199 GLU B O 1
ATOM 2920 N N . LEU B 1 103 ? -10.613 -0.400 12.624 1.00 64.50 200 LEU B N 1
ATOM 2921 C CA . LEU B 1 103 ? -10.481 0.464 13.792 1.00 64.94 200 LEU B CA 1
ATOM 2922 C C . LEU B 1 103 ? -11.820 1.059 14.209 1.00 70.99 200 LEU B C 1
ATOM 2923 O O . LEU B 1 103 ? -12.014 1.379 15.388 1.00 74.61 200 LEU B O 1
ATOM 2928 N N . LYS B 1 104 ? -12.751 1.214 13.265 1.00 68.95 201 LYS B N 1
ATOM 2929 C CA . LYS B 1 104 ? -14.076 1.723 13.605 1.00 73.43 201 LYS B CA 1
ATOM 2930 C C . LYS B 1 104 ? -14.798 0.794 14.571 1.00 77.73 201 LYS B C 1
ATOM 2931 O O . LYS B 1 104 ? -15.444 1.254 15.520 1.00 81.05 201 LYS B O 1
ATOM 2937 N N . GLU B 1 105 ? -14.692 -0.516 14.352 1.00 106.06 202 GLU B N 1
ATOM 2938 C CA . GLU B 1 105 ? -15.352 -1.469 15.236 1.00 110.81 202 GLU B CA 1
ATOM 2939 C C . GLU B 1 105 ? -14.744 -1.436 16.635 1.00 109.06 202 GLU B C 1
ATOM 2940 O O . GLU B 1 105 ? -15.461 -1.566 17.635 1.00 109.89 202 GLU B O 1
ATOM 2946 N N . ILE B 1 106 ? -13.423 -1.264 16.725 1.00 81.28 203 ILE B N 1
ATOM 2947 C CA . ILE B 1 106 ? -12.751 -1.232 18.021 1.00 81.01 203 ILE B CA 1
ATOM 2948 C C . ILE B 1 106 ? -13.123 0.028 18.797 1.00 84.85 203 ILE B C 1
ATOM 2949 O O . ILE B 1 106 ? -13.327 -0.016 20.016 1.00 83.93 203 ILE B O 1
ATOM 2954 N N . LEU B 1 107 ? -13.212 1.171 18.111 1.00 82.89 204 LEU B N 1
ATOM 2955 C CA . LEU B 1 107 ? -13.570 2.413 18.791 1.00 82.81 204 LEU B CA 1
ATOM 2956 C C . LEU B 1 107 ? -14.991 2.349 19.337 1.00 85.71 204 LEU B C 1
ATOM 2957 O O . LEU B 1 107 ? -15.265 2.836 20.441 1.00 84.92 204 LEU B O 1
ATOM 2962 N N . ASP B 1 108 ? -15.907 1.748 18.578 1.00 88.93 205 ASP B N 1
ATOM 2963 C CA . ASP B 1 108 ? -17.295 1.662 19.014 1.00 90.50 205 ASP B CA 1
ATOM 2964 C C . ASP B 1 108 ? -17.447 0.771 20.241 1.00 98.87 205 ASP B C 1
ATOM 2965 O O . ASP B 1 108 ? -18.321 1.019 21.080 1.00 100.01 205 ASP B O 1
ATOM 2970 N N . ARG B 1 109 ? -16.612 -0.261 20.367 1.00 110.86 206 ARG B N 1
ATOM 2971 C CA . ARG B 1 109 ? -16.670 -1.159 21.512 1.00 109.17 206 ARG B CA 1
ATOM 2972 C C . ARG B 1 109 ? -15.874 -0.658 22.709 1.00 118.70 206 ARG B C 1
ATOM 2973 O O . ARG B 1 109 ? -16.164 -1.061 23.841 1.00 127.24 206 ARG B O 1
ATOM 2975 N N . LYS B 1 110 ? -14.884 0.207 22.488 1.00 92.50 207 LYS B N 1
ATOM 2976 C CA . LYS B 1 110 ? -14.060 0.722 23.574 1.00 83.39 207 LYS B CA 1
ATOM 2977 C C . LYS B 1 110 ? -14.551 2.065 24.097 1.00 87.23 207 LYS B C 1
ATOM 2978 O O . LYS B 1 110 ? -14.377 2.361 25.286 1.00 92.18 207 LYS B O 1
ATOM 2984 N N . GLY B 1 111 ? -15.173 2.875 23.245 1.00 84.28 208 GLY B N 1
ATOM 2985 C CA . GLY B 1 111 ? -15.628 4.194 23.639 1.00 74.31 208 GLY B CA 1
ATOM 2986 C C . GLY B 1 111 ? -14.707 5.285 23.137 1.00 74.30 208 GLY B C 1
ATOM 2987 O O . GLY B 1 111 ? -15.069 6.049 22.237 1.00 75.63 208 GLY B O 1
ATOM 2988 N N . HIS B 1 112 ? -13.517 5.373 23.725 1.00 84.91 209 HIS B N 1
ATOM 2989 C CA . HIS B 1 112 ? -12.488 6.300 23.274 1.00 76.30 209 HIS B CA 1
ATOM 2990 C C . HIS B 1 112 ? -11.137 5.783 23.749 1.00 86.60 209 HIS B C 1
ATOM 2991 O O . HIS B 1 112 ? -11.053 4.846 24.547 1.00 90.63 209 HIS B O 1
ATOM 2998 N N . PHE B 1 113 ? -10.078 6.408 23.246 1.00 98.46 210 PHE B N 1
ATOM 2999 C CA . PHE B 1 113 ? -8.714 5.976 23.505 1.00 94.02 210 PHE B CA 1
ATOM 3000 C C . PHE B 1 113 ? -7.973 7.006 24.347 1.00 92.35 210 PHE B C 1
ATOM 3001 O O . PHE B 1 113 ? -8.324 8.188 24.382 1.00 91.59 210 PHE B O 1
ATOM 3009 N N . SER B 1 114 ? -6.933 6.533 25.030 1.00 85.37 211 SER B N 1
ATOM 3010 C CA . SER B 1 114 ? -6.058 7.417 25.781 1.00 88.06 211 SER B CA 1
ATOM 3011 C C . SER B 1 114 ? -5.251 8.297 24.829 1.00 90.06 211 SER B C 1
ATOM 3012 O O . SER B 1 114 ? -5.213 8.081 23.614 1.00 91.85 211 SER B O 1
ATOM 3015 N N . GLU B 1 115 ? -4.597 9.310 25.401 1.00 81.43 212 GLU B N 1
ATOM 3016 C CA . GLU B 1 115 ? -3.787 10.206 24.584 1.00 80.13 212 GLU B CA 1
ATOM 3017 C C . GLU B 1 115 ? -2.547 9.503 24.049 1.00 88.24 212 GLU B C 1
ATOM 3018 O O . GLU B 1 115 ? -2.114 9.781 22.926 1.00 87.44 212 GLU B O 1
ATOM 3024 N N . ASN B 1 116 ? -1.965 8.591 24.833 1.00 105.16 213 ASN B N 1
ATOM 3025 C CA . ASN B 1 116 ? -0.808 7.839 24.358 1.00 107.77 213 ASN B CA 1
ATOM 3026 C C . ASN B 1 116 ? -1.210 6.831 23.288 1.00 103.45 213 ASN B C 1
ATOM 3027 O O . ASN B 1 116 ? -0.476 6.621 22.316 1.00 106.55 213 ASN B O 1
ATOM 3032 N N . GLU B 1 117 ? -2.371 6.193 23.457 1.00 98.90 214 GLU B N 1
ATOM 3033 C CA . GLU B 1 117 ? -2.851 5.241 22.460 1.00 98.17 214 GLU B CA 1
ATOM 3034 C C . GLU B 1 117 ? -3.180 5.940 21.147 1.00 94.38 214 GLU B C 1
ATOM 3035 O O . GLU B 1 117 ? -2.860 5.428 20.068 1.00 88.27 214 GLU B O 1
ATOM 3041 N N . THR B 1 118 ? -3.822 7.107 21.222 1.00 83.12 215 THR B N 1
ATOM 3042 C CA . THR B 1 118 ? -4.048 7.909 20.025 1.00 76.98 215 THR B CA 1
ATOM 3043 C C . THR B 1 118 ? -2.723 8.373 19.434 1.00 79.53 215 THR B C 1
ATOM 3044 O O . THR B 1 118 ? -2.564 8.436 18.209 1.00 77.97 215 THR B O 1
ATOM 3048 N N . ARG B 1 119 ? -1.761 8.701 20.299 1.00 74.60 216 ARG B N 1
ATOM 3049 C CA . ARG B 1 119 ? -0.446 9.145 19.849 1.00 79.30 216 ARG B CA 1
ATOM 3050 C C . ARG B 1 119 ? 0.224 8.090 18.979 1.00 75.31 216 ARG B C 1
ATOM 3051 O O . ARG B 1 119 ? 0.796 8.407 17.929 1.00 78.47 216 ARG B O 1
ATOM 3059 N N . TRP B 1 120 ? 0.160 6.826 19.404 1.00 93.80 217 TRP B N 1
ATOM 3060 C CA . TRP B 1 120 ? 0.774 5.741 18.646 1.00 98.70 217 TRP B CA 1
ATOM 3061 C C . TRP B 1 120 ? 0.087 5.536 17.302 1.00 91.71 217 TRP B C 1
ATOM 3062 O O . TRP B 1 120 ? 0.755 5.330 16.281 1.00 93.01 217 TRP B O 1
ATOM 3073 N N . ILE B 1 121 ? -1.247 5.580 17.283 1.00 75.40 218 ILE B N 1
ATOM 3074 C CA . ILE B 1 121 ? -1.984 5.367 16.041 1.00 72.00 218 ILE B CA 1
ATOM 3075 C C . ILE B 1 121 ? -1.729 6.505 15.061 1.00 70.73 218 ILE B C 1
ATOM 3076 O O . ILE B 1 121 ? -1.500 6.274 13.867 1.00 64.53 218 ILE B O 1
ATOM 3081 N N . ILE B 1 122 ? -1.761 7.749 15.544 1.00 60.54 219 ILE B N 1
ATOM 3082 C CA . ILE B 1 122 ? -1.557 8.885 14.653 1.00 53.20 219 ILE B CA 1
ATOM 3083 C C . ILE B 1 122 ? -0.130 8.895 14.120 1.00 62.02 219 ILE B C 1
ATOM 3084 O O . ILE B 1 122 ? 0.107 9.285 12.969 1.00 56.85 219 ILE B O 1
ATOM 3089 N N . GLN B 1 123 ? 0.837 8.453 14.927 1.00 78.79 220 GLN B N 1
ATOM 3090 C CA . GLN B 1 123 ? 2.214 8.365 14.451 1.00 81.35 220 GLN B CA 1
ATOM 3091 C C . GLN B 1 123 ? 2.327 7.388 13.287 1.00 76.53 220 GLN B C 1
ATOM 3092 O O . GLN B 1 123 ? 2.989 7.674 12.282 1.00 71.10 220 GLN B O 1
ATOM 3098 N N . SER B 1 124 ? 1.693 6.219 13.413 1.00 69.64 221 SER B N 1
ATOM 3099 C CA . SER B 1 124 ? 1.679 5.259 12.314 1.00 60.71 221 SER B CA 1
ATOM 3100 C C . SER B 1 124 ? 0.983 5.834 11.085 1.00 63.37 221 SER B C 1
ATOM 3101 O O . SER B 1 124 ? 1.464 5.668 9.958 1.00 55.67 221 SER B O 1
ATOM 3104 N N . LEU B 1 125 ? -0.161 6.501 11.280 1.00 56.05 222 LEU B N 1
ATOM 3105 C CA . LEU B 1 125 ? -0.812 7.187 10.167 1.00 52.24 222 LEU B CA 1
ATOM 3106 C C . LEU B 1 125 ? 0.100 8.248 9.568 1.00 55.55 222 LEU B C 1
ATOM 3107 O O . LEU B 1 125 ? 0.221 8.353 8.342 1.00 54.24 222 LEU B O 1
ATOM 3112 N N . ALA B 1 126 ? 0.749 9.045 10.420 1.00 73.35 223 ALA B N 1
ATOM 3113 C CA . ALA B 1 126 ? 1.605 10.120 9.929 1.00 72.82 223 ALA B CA 1
ATOM 3114 C C . ALA B 1 126 ? 2.755 9.576 9.094 1.00 71.67 223 ALA B C 1
ATOM 3115 O O . ALA B 1 126 ? 3.107 10.153 8.058 1.00 68.23 223 ALA B O 1
ATOM 3117 N N . SER B 1 127 ? 3.357 8.468 9.530 1.00 67.70 224 SER B N 1
ATOM 3118 C CA . SER B 1 127 ? 4.451 7.873 8.771 1.00 68.49 224 SER B CA 1
ATOM 3119 C C . SER B 1 127 ? 3.973 7.350 7.422 1.00 69.39 224 SER B C 1
ATOM 3120 O O . SER B 1 127 ? 4.627 7.574 6.397 1.00 64.71 224 SER B O 1
ATOM 3123 N N . ALA B 1 128 ? 2.835 6.652 7.403 1.00 59.50 225 ALA B N 1
ATOM 3124 C CA . ALA B 1 128 ? 2.337 6.078 6.156 1.00 56.43 225 ALA B CA 1
ATOM 3125 C C . ALA B 1 128 ? 1.880 7.161 5.186 1.00 53.50 225 ALA B C 1
ATOM 3126 O O . ALA B 1 128 ? 2.131 7.067 3.979 1.00 46.70 225 ALA B O 1
ATOM 3128 N N . ILE B 1 129 ? 1.202 8.193 5.691 1.00 46.63 226 ILE B N 1
ATOM 3129 C CA . ILE B 1 129 ? 0.735 9.261 4.814 1.00 52.75 226 ILE B CA 1
ATOM 3130 C C . ILE B 1 129 ? 1.908 10.084 4.294 1.00 53.70 226 ILE B C 1
ATOM 3131 O O . ILE B 1 129 ? 1.889 10.550 3.148 1.00 54.88 226 ILE B O 1
ATOM 3136 N N . ALA B 1 130 ? 2.949 10.267 5.110 1.00 51.92 227 ALA B N 1
ATOM 3137 C CA . ALA B 1 130 ? 4.148 10.948 4.632 1.00 52.60 227 ALA B CA 1
ATOM 3138 C C . ALA B 1 130 ? 4.852 10.127 3.560 1.00 52.83 227 ALA B C 1
ATOM 3139 O O . ALA B 1 130 ? 5.380 10.684 2.590 1.00 53.34 227 ALA B O 1
ATOM 3141 N N . TYR B 1 131 ? 4.882 8.804 3.728 1.00 53.41 228 TYR B N 1
ATOM 3142 C CA . TYR B 1 131 ? 5.431 7.930 2.695 1.00 48.38 228 TYR B CA 1
ATOM 3143 C C . TYR B 1 131 ? 4.686 8.099 1.376 1.00 59.54 228 TYR B C 1
ATOM 3144 O O . TYR B 1 131 ? 5.303 8.254 0.316 1.00 63.31 228 TYR B O 1
ATOM 3153 N N . LEU B 1 132 ? 3.351 8.064 1.423 1.00 54.29 229 LEU B N 1
ATOM 3154 C CA . LEU B 1 132 ? 2.559 8.170 0.201 1.00 50.24 229 LEU B CA 1
ATOM 3155 C C . LEU B 1 132 ? 2.762 9.519 -0.477 1.00 57.79 229 LEU B C 1
ATOM 3156 O O . LEU B 1 132 ? 2.924 9.587 -1.702 1.00 63.47 229 LEU B O 1
ATOM 3161 N N . HIS B 1 133 ? 2.747 10.604 0.302 1.00 64.07 230 HIS B N 1
ATOM 3162 C CA . HIS B 1 133 ? 2.908 11.934 -0.276 1.00 68.53 230 HIS B CA 1
ATOM 3163 C C . HIS B 1 133 ? 4.287 12.106 -0.902 1.00 72.61 230 HIS B C 1
ATOM 3164 O O . HIS B 1 133 ? 4.421 12.729 -1.963 1.00 76.37 230 HIS B O 1
ATOM 3171 N N . ASN B 1 134 ? 5.326 11.563 -0.260 1.00 67.95 231 ASN B N 1
ATOM 3172 C CA . ASN B 1 134 ? 6.671 11.648 -0.822 1.00 69.20 231 ASN B CA 1
ATOM 3173 C C . ASN B 1 134 ? 6.771 10.915 -2.153 1.00 75.31 231 ASN B C 1
ATOM 3174 O O . ASN B 1 134 ? 7.613 11.260 -2.991 1.00 80.38 231 ASN B O 1
ATOM 3179 N N . ASN B 1 135 ? 5.925 9.908 -2.367 1.00 64.84 232 ASN B N 1
ATOM 3180 C CA . ASN B 1 135 ? 5.866 9.184 -3.628 1.00 61.51 232 ASN B CA 1
ATOM 3181 C C . ASN B 1 135 ? 4.719 9.662 -4.511 1.00 64.70 232 ASN B C 1
ATOM 3182 O O . ASN B 1 135 ? 4.220 8.890 -5.335 1.00 62.01 232 ASN B O 1
ATOM 3187 N N . ASP B 1 136 ? 4.275 10.907 -4.327 1.00 59.34 233 ASP B N 1
ATOM 3188 C CA . ASP B 1 136 ? 3.269 11.557 -5.167 1.00 65.73 233 ASP B CA 1
ATOM 3189 C C . ASP B 1 136 ? 1.921 10.848 -5.121 1.00 68.37 233 ASP B C 1
ATOM 3190 O O . ASP B 1 136 ? 1.109 11.005 -6.034 1.00 70.22 233 ASP B O 1
ATOM 3195 N N . ILE B 1 137 ? 1.652 10.085 -4.066 1.00 59.05 234 ILE B N 1
ATOM 3196 C CA . ILE B 1 137 ? 0.413 9.330 -3.932 1.00 56.49 234 ILE B CA 1
ATOM 3197 C C . ILE B 1 137 ? -0.456 9.978 -2.864 1.00 59.69 234 ILE B C 1
ATOM 3198 O O . ILE B 1 137 ? 0.017 10.272 -1.759 1.00 64.70 234 ILE B O 1
ATOM 3203 N N . VAL B 1 138 ? -1.728 10.191 -3.195 1.00 52.86 235 VAL B N 1
ATOM 3204 C CA . VAL B 1 138 ? -2.725 10.727 -2.275 1.00 54.18 235 VAL B CA 1
ATOM 3205 C C . VAL B 1 138 ? -3.800 9.667 -2.077 1.00 52.17 235 VAL B C 1
ATOM 3206 O O . VAL B 1 138 ? -4.321 9.117 -3.055 1.00 55.04 235 VAL B O 1
ATOM 3210 N N . HIS B 1 139 ? -4.134 9.385 -0.816 1.00 46.34 236 HIS B N 1
ATOM 3211 C CA . HIS B 1 139 ? -5.094 8.324 -0.524 1.00 48.63 236 HIS B CA 1
ATOM 3212 C C . HIS B 1 139 ? -6.519 8.741 -0.881 1.00 53.26 236 HIS B C 1
ATOM 3213 O O . HIS B 1 139 ? -7.260 7.971 -1.505 1.00 46.44 236 HIS B O 1
ATOM 3220 N N . ARG B 1 140 ? -6.929 9.945 -0.471 1.00 49.96 237 ARG B N 1
ATOM 3221 C CA . ARG B 1 140 ? -8.216 10.573 -0.784 1.00 46.42 237 ARG B CA 1
ATOM 3222 C C . ARG B 1 140 ? -9.403 9.942 -0.064 1.00 53.29 237 ARG B C 1
ATOM 3223 O O . ARG B 1 140 ? -10.534 10.396 -0.271 1.00 56.95 237 ARG B O 1
ATOM 3231 N N . ASP B 1 141 ? -9.202 8.923 0.773 1.00 57.06 238 ASP B N 1
ATOM 3232 C CA . ASP B 1 141 ? -10.338 8.239 1.381 1.00 55.89 238 ASP B CA 1
ATOM 3233 C C . ASP B 1 141 ? -9.958 7.645 2.735 1.00 60.15 238 ASP B C 1
ATOM 3234 O O . ASP B 1 141 ? -10.438 6.572 3.114 1.00 51.27 238 ASP B O 1
ATOM 3239 N N . LEU B 1 142 ? -9.108 8.337 3.487 1.00 53.89 239 LEU B N 1
ATOM 3240 C CA . LEU B 1 142 ? -8.627 7.806 4.757 1.00 53.66 239 LEU B CA 1
ATOM 3241 C C . LEU B 1 142 ? -9.706 7.954 5.827 1.00 54.31 239 LEU B C 1
ATOM 3242 O O . LEU B 1 142 ? -10.172 9.067 6.095 1.00 57.40 239 LEU B O 1
ATOM 3247 N N . LYS B 1 143 ? -10.104 6.837 6.436 1.00 58.45 240 LYS B N 1
ATOM 3248 C CA . LYS B 1 143 ? -11.118 6.855 7.484 1.00 59.23 240 LYS B CA 1
ATOM 3249 C C . LYS B 1 143 ? -10.977 5.601 8.340 1.00 61.89 240 LYS B C 1
ATOM 3250 O O . LYS B 1 143 ? -10.291 4.645 7.970 1.00 65.68 240 LYS B O 1
ATOM 3256 N N . LEU B 1 144 ? -11.641 5.626 9.503 1.00 54.74 241 LEU B N 1
ATOM 3257 C CA . LEU B 1 144 ? -11.517 4.538 10.471 1.00 57.36 241 LEU B CA 1
ATOM 3258 C C . LEU B 1 144 ? -11.933 3.197 9.884 1.00 62.17 241 LEU B C 1
ATOM 3259 O O . LEU B 1 144 ? -11.407 2.153 10.287 1.00 66.84 241 LEU B O 1
ATOM 3264 N N . GLU B 1 145 ? -12.875 3.200 8.939 1.00 74.79 242 GLU B N 1
ATOM 3265 C CA . GLU B 1 145 ? -13.305 1.967 8.293 1.00 64.80 242 GLU B CA 1
ATOM 3266 C C . GLU B 1 145 ? -12.226 1.364 7.402 1.00 67.88 242 GLU B C 1
ATOM 3267 O O . GLU B 1 145 ? -12.367 0.210 6.986 1.00 65.57 242 GLU B O 1
ATOM 3273 N N . ASN B 1 146 ? -11.175 2.121 7.085 1.00 64.02 243 ASN B N 1
ATOM 3274 C CA . ASN B 1 146 ? -10.036 1.624 6.322 1.00 61.81 243 ASN B CA 1
ATOM 3275 C C . ASN B 1 146 ? -8.894 1.146 7.202 1.00 59.82 243 ASN B C 1
ATOM 3276 O O . ASN B 1 146 ? -8.185 0.206 6.828 1.00 61.41 243 ASN B O 1
ATOM 3281 N N . ILE B 1 147 ? -8.673 1.803 8.338 1.00 50.60 244 ILE B N 1
ATOM 3282 C CA . ILE B 1 147 ? -7.535 1.502 9.195 1.00 51.34 244 ILE B CA 1
ATOM 3283 C C . ILE B 1 147 ? -7.727 0.138 9.846 1.00 53.90 244 ILE B C 1
ATOM 3284 O O . ILE B 1 147 ? -8.505 -0.010 10.795 1.00 58.38 244 ILE B O 1
ATOM 3289 N N . MET B 1 148 ? -7.023 -0.865 9.330 1.00 61.80 245 MET B N 1
ATOM 3290 C CA . MET B 1 148 ? -7.061 -2.220 9.855 1.00 62.70 245 MET B CA 1
ATOM 3291 C C . MET B 1 148 ? -6.052 -2.379 10.983 1.00 68.18 245 MET B C 1
ATOM 3292 O O . MET B 1 148 ? -5.027 -1.697 11.024 1.00 67.00 245 MET B O 1
ATOM 3297 N N . VAL B 1 149 ? -6.357 -3.289 11.904 1.00 53.71 246 VAL B N 1
ATOM 3298 C CA . VAL B 1 149 ? -5.504 -3.576 13.051 1.00 51.45 246 VAL B CA 1
ATOM 3299 C C . VAL B 1 149 ? -5.041 -5.022 12.937 1.00 57.58 246 VAL B C 1
ATOM 3300 O O . VAL B 1 149 ? -5.867 -5.943 12.891 1.00 60.39 246 VAL B O 1
ATOM 3304 N N . LYS B 1 150 ? -3.724 -5.220 12.884 1.00 62.10 247 LYS B N 1
ATOM 3305 C CA . LYS B 1 150 ? -3.159 -6.553 12.724 1.00 67.87 247 LYS B CA 1
ATOM 3306 C C . LYS B 1 150 ? -2.863 -7.242 14.050 1.00 72.69 247 LYS B C 1
ATOM 3307 O O . LYS B 1 150 ? -2.923 -8.475 14.125 1.00 71.47 247 LYS B O 1
ATOM 3313 N N . SER B 1 151 ? -2.564 -6.481 15.101 1.00 78.52 248 SER B N 1
ATOM 3314 C CA . SER B 1 151 ? -2.222 -7.063 16.392 1.00 79.96 248 SER B CA 1
ATOM 3315 C C . SER B 1 151 ? -2.414 -6.011 17.475 1.00 78.74 248 SER B C 1
ATOM 3316 O O . SER B 1 151 ? -2.486 -4.812 17.194 1.00 76.03 248 SER B O 1
ATOM 3319 N N . SER B 1 152 ? -2.496 -6.478 18.719 1.00 78.93 249 SER B N 1
ATOM 3320 C CA . SER B 1 152 ? -2.709 -5.615 19.871 1.00 83.52 249 SER B CA 1
ATOM 3321 C C . SER B 1 152 ? -1.697 -5.924 20.967 1.00 91.38 249 SER B C 1
ATOM 3322 O O . SER B 1 152 ? -1.152 -7.028 21.049 1.00 95.46 249 SER B O 1
ATOM 3325 N N . LEU B 1 153 ? -1.442 -4.922 21.807 1.00 91.74 250 LEU B N 1
ATOM 3326 C CA . LEU B 1 153 ? -0.481 -5.061 22.899 1.00 91.36 250 LEU B CA 1
ATOM 3327 C C . LEU B 1 153 ? -0.822 -4.105 24.032 1.00 97.21 250 LEU B C 1
ATOM 3328 O O . LEU B 1 153 ? -0.713 -2.886 23.868 1.00 101.51 250 LEU B O 1
ATOM 3333 N N . ILE B 1 154 ? -1.239 -4.657 25.171 1.00 102.83 251 ILE B N 1
ATOM 3334 C CA . ILE B 1 154 ? -1.331 -3.899 26.413 1.00 109.56 251 ILE B CA 1
ATOM 3335 C C . ILE B 1 154 ? 0.021 -3.959 27.105 1.00 118.78 251 ILE B C 1
ATOM 3336 O O . ILE B 1 154 ? 0.532 -5.044 27.408 1.00 118.10 251 ILE B O 1
ATOM 3341 N N . ASP B 1 155 ? 0.596 -2.795 27.353 1.00 133.86 252 ASP B N 1
ATOM 3342 C CA . ASP B 1 155 ? 1.924 -2.689 27.932 1.00 133.75 252 ASP B CA 1
ATOM 3343 C C . ASP B 1 155 ? 1.791 -2.650 29.456 1.00 142.48 252 ASP B C 1
ATOM 3344 O O . ASP B 1 155 ? 0.747 -3.004 30.010 1.00 137.10 252 ASP B O 1
ATOM 3349 N N . ASP B 1 156 ? 2.845 -2.219 30.148 1.00 136.04 253 ASP B N 1
ATOM 3350 C CA . ASP B 1 156 ? 2.796 -2.162 31.603 1.00 139.60 253 ASP B CA 1
ATOM 3351 C C . ASP B 1 156 ? 1.910 -1.024 32.094 1.00 135.53 253 ASP B C 1
ATOM 3352 O O . ASP B 1 156 ? 1.377 -1.097 33.208 1.00 130.86 253 ASP B O 1
ATOM 3357 N N . ASN B 1 157 ? 1.741 0.027 31.294 1.00 137.31 254 ASN B N 1
ATOM 3358 C CA . ASN B 1 157 ? 0.897 1.150 31.684 1.00 133.66 254 ASN B CA 1
ATOM 3359 C C . ASN B 1 157 ? -0.584 0.883 31.444 1.00 131.00 254 ASN B C 1
ATOM 3360 O O . ASN B 1 157 ? -1.388 1.817 31.541 1.00 124.31 254 ASN B O 1
ATOM 3365 N N . ASN B 1 158 ? -0.951 -0.364 31.140 1.00 127.99 255 ASN B N 1
ATOM 3366 C CA . ASN B 1 158 ? -2.324 -0.730 30.790 1.00 125.57 255 ASN B CA 1
ATOM 3367 C C . ASN B 1 158 ? -2.834 0.129 29.635 1.00 119.90 255 ASN B C 1
ATOM 3368 O O . ASN B 1 158 ? -3.991 0.553 29.603 1.00 121.67 255 ASN B O 1
ATOM 3373 N N . GLU B 1 159 ? -1.952 0.388 28.674 1.00 123.49 256 GLU B N 1
ATOM 3374 C CA . GLU B 1 159 ? -2.269 1.165 27.487 1.00 117.10 256 GLU B CA 1
ATOM 3375 C C . GLU B 1 159 ? -2.109 0.273 26.265 1.00 114.71 256 GLU B C 1
ATOM 3376 O O . GLU B 1 159 ? -1.168 -0.522 26.189 1.00 112.61 256 GLU B O 1
ATOM 3382 N N . ILE B 1 160 ? -3.028 0.399 25.314 1.00 91.76 257 ILE B N 1
ATOM 3383 C CA . ILE B 1 160 ? -3.097 -0.525 24.188 1.00 89.18 257 ILE B CA 1
ATOM 3384 C C . ILE B 1 160 ? -2.246 0.014 23.043 1.00 82.10 257 ILE B C 1
ATOM 3385 O O . ILE B 1 160 ? -2.292 1.209 22.726 1.00 82.56 257 ILE B O 1
ATOM 3390 N N . ASN B 1 161 ? -1.435 -0.860 22.450 1.00 98.82 258 ASN B N 1
ATOM 3391 C CA . ASN B 1 161 ? -0.633 -0.542 21.272 1.00 96.15 258 ASN B CA 1
ATOM 3392 C C . ASN B 1 161 ? -1.237 -1.241 20.065 1.00 96.01 258 ASN B C 1
ATOM 3393 O O . ASN B 1 161 ? -1.333 -2.473 20.040 1.00 97.05 258 ASN B O 1
ATOM 3398 N N . LEU B 1 162 ? -1.638 -0.456 19.072 1.00 79.66 259 LEU B N 1
ATOM 3399 C CA . LEU B 1 162 ? -2.320 -0.967 17.892 1.00 67.86 259 LEU B CA 1
ATOM 3400 C C . LEU B 1 162 ? -1.376 -0.908 16.700 1.00 67.71 259 LEU B C 1
ATOM 3401 O O . LEU B 1 162 ? -0.881 0.168 16.345 1.00 66.73 259 LEU B O 1
ATOM 3406 N N . ASN B 1 163 ? -1.129 -2.066 16.092 1.00 69.32 260 ASN B N 1
ATOM 3407 C CA . ASN B 1 163 ? -0.358 -2.166 14.856 1.00 66.71 260 ASN B CA 1
ATOM 3408 C C . ASN B 1 163 ? -1.348 -2.023 13.707 1.00 58.43 260 ASN B C 1
ATOM 3409 O O . ASN B 1 163 ? -2.037 -2.978 13.342 1.00 60.89 260 ASN B O 1
ATOM 3414 N N . ILE B 1 164 ? -1.422 -0.825 13.140 1.00 58.85 261 ILE B N 1
ATOM 3415 C CA . ILE B 1 164 ? -2.466 -0.477 12.193 1.00 57.91 261 ILE B CA 1
ATOM 3416 C C . ILE B 1 164 ? -1.960 -0.664 10.770 1.00 56.34 261 ILE B C 1
ATOM 3417 O O . ILE B 1 164 ? -0.759 -0.620 10.490 1.00 61.08 261 ILE B O 1
ATOM 3422 N N . LYS B 1 165 ? -2.902 -0.870 9.850 1.00 50.51 262 LYS B N 1
ATOM 3423 C CA . LYS B 1 165 ? -2.601 -1.063 8.435 1.00 50.57 262 LYS B CA 1
ATOM 3424 C C . LYS B 1 165 ? -3.586 -0.253 7.606 1.00 49.17 262 LYS B C 1
ATOM 3425 O O . LYS B 1 165 ? -4.801 -0.406 7.761 1.00 46.71 262 LYS B O 1
ATOM 3431 N N . VAL B 1 166 ? -3.063 0.600 6.729 1.00 53.29 263 VAL B N 1
ATOM 3432 C CA . VAL B 1 166 ? -3.902 1.413 5.855 1.00 46.28 263 VAL B CA 1
ATOM 3433 C C . VAL B 1 166 ? -4.311 0.583 4.646 1.00 50.15 263 VAL B C 1
ATOM 3434 O O . VAL B 1 166 ? -3.471 -0.059 4.005 1.00 49.22 263 VAL B O 1
ATOM 3438 N N . THR B 1 167 ? -5.608 0.591 4.330 1.00 60.17 264 THR B N 1
ATOM 3439 C CA . THR B 1 167 ? -6.121 -0.159 3.189 1.00 56.26 264 THR B CA 1
ATOM 3440 C C . THR B 1 167 ? -6.989 0.720 2.294 1.00 53.74 264 THR B C 1
ATOM 3441 O O . THR B 1 167 ? -7.046 1.940 2.481 1.00 51.88 264 THR B O 1
ATOM 3445 N N . ASP B 1 168 ? -7.664 0.100 1.320 1.00 57.60 265 ASP B N 1
ATOM 3446 C CA . ASP B 1 168 ? -8.579 0.775 0.403 1.00 50.75 265 ASP B CA 1
ATOM 3447 C C . ASP B 1 168 ? -7.895 1.883 -0.388 1.00 57.21 265 ASP B C 1
ATOM 3448 O O . ASP B 1 168 ? -7.990 3.061 -0.029 1.00 59.66 265 ASP B O 1
ATOM 3453 N N . PHE B 1 169 ? -7.207 1.515 -1.469 1.00 49.67 266 PHE B N 1
ATOM 3454 C CA . PHE B 1 169 ? -6.564 2.474 -2.356 1.00 46.50 266 PHE B CA 1
ATOM 3455 C C . PHE B 1 169 ? -7.324 2.660 -3.665 1.00 51.05 266 PHE B C 1
ATOM 3456 O O . PHE B 1 169 ? -6.760 3.185 -4.631 1.00 53.40 266 PHE B O 1
ATOM 3464 N N . GLY B 1 170 ? -8.588 2.235 -3.717 1.00 53.94 267 GLY B N 1
ATOM 3465 C CA . GLY B 1 170 ? -9.360 2.366 -4.941 1.00 55.51 267 GLY B CA 1
ATOM 3466 C C . GLY B 1 170 ? -9.556 3.801 -5.385 1.00 54.66 267 GLY B C 1
ATOM 3467 O O . GLY B 1 170 ? -9.672 4.074 -6.583 1.00 62.77 267 GLY B O 1
ATOM 3468 N N . LEU B 1 171 ? -9.610 4.734 -4.437 1.00 54.18 268 LEU B N 1
ATOM 3469 C CA . LEU B 1 171 ? -9.805 6.141 -4.748 1.00 61.88 268 LEU B CA 1
ATOM 3470 C C . LEU B 1 171 ? -8.498 6.925 -4.795 1.00 64.28 268 LEU B C 1
ATOM 3471 O O . LEU B 1 171 ? -8.530 8.146 -4.978 1.00 64.44 268 LEU B O 1
ATOM 3476 N N . ALA B 1 172 ? -7.358 6.258 -4.641 1.00 59.89 269 ALA B N 1
ATOM 3477 C CA . ALA B 1 172 ? -6.078 6.948 -4.611 1.00 57.38 269 ALA B CA 1
ATOM 3478 C C . ALA B 1 172 ? -5.688 7.456 -5.999 1.00 69.39 269 ALA B C 1
ATOM 3479 O O . ALA B 1 172 ? -6.126 6.940 -7.030 1.00 74.95 269 ALA B O 1
ATOM 3481 N N . VAL B 1 173 ? -4.845 8.489 -6.007 1.00 59.89 270 VAL B N 1
ATOM 3482 C CA . VAL B 1 173 ? -4.363 9.126 -7.228 1.00 60.32 270 VAL B CA 1
ATOM 3483 C C . VAL B 1 173 ? -2.889 9.467 -7.058 1.00 66.35 270 VAL B C 1
ATOM 3484 O O . VAL B 1 173 ? -2.417 9.724 -5.946 1.00 63.96 270 VAL B O 1
ATOM 3488 N N . LYS B 1 174 ? -2.153 9.447 -8.167 1.00 88.67 271 LYS B N 1
ATOM 3489 C CA . LYS B 1 174 ? -0.771 9.905 -8.173 1.00 91.14 271 LYS B CA 1
ATOM 3490 C C . LYS B 1 174 ? -0.698 11.305 -8.773 1.00 94.64 271 LYS B C 1
ATOM 3491 O O . LYS B 1 174 ? -1.324 11.587 -9.800 1.00 100.23 271 LYS B O 1
ATOM 3497 N N . LYS B 1 175 ? 0.055 12.183 -8.115 1.00 95.40 272 LYS B N 1
ATOM 3498 C CA . LYS B 1 175 ? 0.177 13.564 -8.554 1.00 97.86 272 LYS B CA 1
ATOM 3499 C C . LYS B 1 175 ? 1.038 13.648 -9.815 1.00 99.12 272 LYS B C 1
ATOM 3500 O O . LYS B 1 175 ? 1.569 12.652 -10.314 1.00 102.71 272 LYS B O 1
ATOM 3502 N N . GLN B 1 176 ? 1.175 14.864 -10.334 1.00 87.47 273 GLN B N 1
ATOM 3503 C CA . GLN B 1 176 ? 1.970 15.104 -11.532 1.00 87.63 273 GLN B CA 1
ATOM 3504 C C . GLN B 1 176 ? 2.810 16.369 -11.388 1.00 91.92 273 GLN B C 1
ATOM 3505 O O . GLN B 1 176 ? 2.805 17.232 -12.266 1.00 100.73 273 GLN B O 1
ATOM 3507 N N . GLY B 1 188 ? -3.755 23.548 -19.636 1.00 101.83 285 GLY B N 1
ATOM 3508 C CA . GLY B 1 188 ? -4.257 24.906 -19.556 1.00 105.97 285 GLY B CA 1
ATOM 3509 C C . GLY B 1 188 ? -3.165 25.958 -19.531 1.00 107.41 285 GLY B C 1
ATOM 3510 O O . GLY B 1 188 ? -2.029 25.681 -19.145 1.00 108.05 285 GLY B O 1
ATOM 3511 N N . THR B 1 189 ? -3.513 27.171 -19.951 1.00 96.78 286 THR B N 1
ATOM 3512 C CA . THR B 1 189 ? -2.565 28.282 -19.947 1.00 99.34 286 THR B CA 1
ATOM 3513 C C . THR B 1 189 ? -2.514 28.915 -18.560 1.00 97.73 286 THR B C 1
ATOM 3514 O O . THR B 1 189 ? -3.566 29.205 -17.980 1.00 96.26 286 THR B O 1
ATOM 3518 N N . PRO B 1 190 ? -1.321 29.139 -17.999 1.00 86.23 287 PRO B N 1
ATOM 3519 C CA . PRO B 1 190 ? -1.248 29.602 -16.602 1.00 77.85 287 PRO B CA 1
ATOM 3520 C C . PRO B 1 190 ? -1.783 31.008 -16.388 1.00 73.78 287 PRO B C 1
ATOM 3521 O O . PRO B 1 190 ? -2.303 31.295 -15.302 1.00 72.87 287 PRO B O 1
ATOM 3525 N N . ILE B 1 191 ? -1.667 31.900 -17.376 1.00 76.08 288 ILE B N 1
ATOM 3526 C CA . ILE B 1 191 ? -2.134 33.267 -17.180 1.00 68.82 288 ILE B CA 1
ATOM 3527 C C . ILE B 1 191 ? -3.647 33.336 -17.005 1.00 69.57 288 ILE B C 1
ATOM 3528 O O . ILE B 1 191 ? -4.155 34.313 -16.444 1.00 73.44 288 ILE B O 1
ATOM 3533 N N . TYR B 1 192 ? -4.385 32.325 -17.466 1.00 78.14 289 TYR B N 1
ATOM 3534 C CA . TYR B 1 192 ? -5.835 32.299 -17.320 1.00 65.81 289 TYR B CA 1
ATOM 3535 C C . TYR B 1 192 ? -6.313 31.535 -16.090 1.00 63.97 289 TYR B C 1
ATOM 3536 O O . TYR B 1 192 ? -7.519 31.532 -15.820 1.00 68.01 289 TYR B O 1
ATOM 3545 N N . MET B 1 193 ? -5.419 30.885 -15.344 1.00 71.84 290 MET B N 1
ATOM 3546 C CA . MET B 1 193 ? -5.862 29.962 -14.302 1.00 73.99 290 MET B CA 1
ATOM 3547 C C . MET B 1 193 ? -6.320 30.712 -13.057 1.00 72.61 290 MET B C 1
ATOM 3548 O O . MET B 1 193 ? -5.725 31.716 -12.654 1.00 74.41 290 MET B O 1
ATOM 3553 N N . ALA B 1 194 ? -7.399 30.205 -12.456 1.00 78.69 291 ALA B N 1
ATOM 3554 C CA . ALA B 1 194 ? -8.065 30.782 -11.301 1.00 76.69 291 ALA B CA 1
ATOM 3555 C C . ALA B 1 194 ? -7.373 30.356 -10.006 1.00 82.36 291 ALA B C 1
ATOM 3556 O O . ALA B 1 194 ? -6.719 29.311 -9.960 1.00 81.96 291 ALA B O 1
ATOM 3558 N N . PRO B 1 195 ? -7.485 31.166 -8.946 1.00 76.25 292 PRO B N 1
ATOM 3559 C CA . PRO B 1 195 ? -6.789 30.820 -7.693 1.00 70.85 292 PRO B CA 1
ATOM 3560 C C . PRO B 1 195 ? -7.190 29.472 -7.118 1.00 73.13 292 PRO B C 1
ATOM 3561 O O . PRO B 1 195 ? -6.319 28.728 -6.648 1.00 70.65 292 PRO B O 1
ATOM 3565 N N . GLU B 1 196 ? -8.483 29.131 -7.130 1.00 73.51 293 GLU B N 1
ATOM 3566 C CA . GLU B 1 196 ? -8.909 27.865 -6.543 1.00 75.32 293 GLU B CA 1
ATOM 3567 C C . GLU B 1 196 ? -8.419 26.665 -7.342 1.00 76.21 293 GLU B C 1
ATOM 3568 O O . GLU B 1 196 ? -8.319 25.566 -6.787 1.00 77.67 293 GLU B O 1
ATOM 3574 N N . VAL B 1 197 ? -8.109 26.848 -8.627 1.00 64.91 294 VAL B N 1
ATOM 3575 C CA . VAL B 1 197 ? -7.508 25.769 -9.402 1.00 64.08 294 VAL B CA 1
ATOM 3576 C C . VAL B 1 197 ? -6.056 25.573 -8.988 1.00 73.62 294 VAL B C 1
ATOM 3577 O O . VAL B 1 197 ? -5.577 24.438 -8.863 1.00 77.50 294 VAL B O 1
ATOM 3581 N N . ILE B 1 198 ? -5.337 26.674 -8.760 1.00 62.12 295 ILE B N 1
ATOM 3582 C CA . ILE B 1 198 ? -3.964 26.585 -8.275 1.00 62.24 295 ILE B CA 1
ATOM 3583 C C . ILE B 1 198 ? -3.928 25.918 -6.907 1.00 67.35 295 ILE B C 1
ATOM 3584 O O . ILE B 1 198 ? -3.063 25.079 -6.630 1.00 73.52 295 ILE B O 1
ATOM 3589 N N . SER B 1 199 ? -4.872 26.276 -6.030 1.00 86.39 296 SER B N 1
ATOM 3590 C CA . SER B 1 199 ? -4.919 25.670 -4.703 1.00 90.41 296 SER B CA 1
ATOM 3591 C C . SER B 1 199 ? -5.234 24.182 -4.783 1.00 91.02 296 SER B C 1
ATOM 3592 O O . SER B 1 199 ? -4.629 23.376 -4.069 1.00 99.07 296 SER B O 1
ATOM 3595 N N . ALA B 1 200 ? -6.176 23.798 -5.647 1.00 56.10 297 ALA B N 1
ATOM 3596 C CA . ALA B 1 200 ? -6.536 22.389 -5.763 1.00 66.00 297 ALA B CA 1
ATOM 3597 C C . ALA B 1 200 ? -5.393 21.571 -6.351 1.00 64.83 297 ALA B C 1
ATOM 3598 O O . ALA B 1 200 ? -5.183 20.417 -5.960 1.00 68.59 297 ALA B O 1
ATOM 3600 N N . HIS B 1 201 ? -4.640 22.150 -7.288 1.00 101.02 298 HIS B N 1
ATOM 3601 C CA . HIS B 1 201 ? -3.516 21.428 -7.874 1.00 106.26 298 HIS B CA 1
ATOM 3602 C C . HIS B 1 201 ? -2.326 21.379 -6.922 1.00 105.02 298 HIS B C 1
ATOM 3603 O O . HIS B 1 201 ? -1.649 20.350 -6.825 1.00 111.54 298 HIS B O 1
ATOM 3610 N N . ASP B 1 202 ? -2.053 22.478 -6.215 1.00 76.26 299 ASP B N 1
ATOM 3611 C CA . ASP B 1 202 ? -0.908 22.525 -5.314 1.00 87.36 299 ASP B CA 1
ATOM 3612 C C . ASP B 1 202 ? -1.189 21.868 -3.968 1.00 85.71 299 ASP B C 1
ATOM 3613 O O . ASP B 1 202 ? -0.242 21.496 -3.267 1.00 99.92 299 ASP B O 1
ATOM 3618 N N . TYR B 1 203 ? -2.455 21.709 -3.599 1.00 102.10 300 TYR B N 1
ATOM 3619 C CA . TYR B 1 203 ? -2.847 21.137 -2.316 1.00 100.02 300 TYR B CA 1
ATOM 3620 C C . TYR B 1 203 ? -3.762 19.942 -2.501 1.00 95.75 300 TYR B C 1
ATOM 3621 O O . TYR B 1 203 ? -4.730 19.749 -1.761 1.00 93.30 300 TYR B O 1
ATOM 3630 N N . SER B 1 204 ? -3.455 19.126 -3.505 1.00 84.20 301 SER B N 1
ATOM 3631 C CA . SER B 1 204 ? -4.249 17.938 -3.761 1.00 77.55 301 SER B CA 1
ATOM 3632 C C . SER B 1 204 ? -4.026 16.861 -2.707 1.00 74.74 301 SER B C 1
ATOM 3633 O O . SER B 1 204 ? -4.835 15.933 -2.612 1.00 74.70 301 SER B O 1
ATOM 3636 N N . GLN B 1 205 ? -2.956 16.961 -1.914 1.00 66.13 302 GLN B N 1
ATOM 3637 C CA . GLN B 1 205 ? -2.649 15.943 -0.918 1.00 62.22 302 GLN B CA 1
ATOM 3638 C C . GLN B 1 205 ? -3.150 16.288 0.478 1.00 59.82 302 GLN B C 1
ATOM 3639 O O . GLN B 1 205 ? -3.155 15.408 1.346 1.00 58.58 302 GLN B O 1
ATOM 3645 N N . GLN B 1 206 ? -3.574 17.531 0.719 1.00 66.77 303 GLN B N 1
ATOM 3646 C CA . GLN B 1 206 ? -3.923 17.948 2.073 1.00 63.00 303 GLN B CA 1
ATOM 3647 C C . GLN B 1 206 ? -5.212 17.322 2.586 1.00 63.02 303 GLN B C 1
ATOM 3648 O O . GLN B 1 206 ? -5.493 17.435 3.785 1.00 67.85 303 GLN B O 1
ATOM 3654 N N . CYS B 1 207 ? -6.002 16.677 1.724 1.00 69.78 304 CYS B N 1
ATOM 3655 C CA . CYS B 1 207 ? -7.204 16.005 2.206 1.00 62.81 304 CYS B CA 1
ATOM 3656 C C . CYS B 1 207 ? -6.861 14.826 3.108 1.00 61.37 304 CYS B C 1
ATOM 3657 O O . CYS B 1 207 ? -7.615 14.525 4.041 1.00 66.29 304 CYS B O 1
ATOM 3660 N N . ASP B 1 208 ? -5.741 14.146 2.846 1.00 58.40 305 ASP B N 1
ATOM 3661 C CA . ASP B 1 208 ? -5.290 13.089 3.748 1.00 54.61 305 ASP B CA 1
ATOM 3662 C C . ASP B 1 208 ? -4.960 13.642 5.129 1.00 51.52 305 ASP B C 1
ATOM 3663 O O . ASP B 1 208 ? -5.215 12.984 6.144 1.00 47.99 305 ASP B O 1
ATOM 3668 N N . ILE B 1 209 ? -4.394 14.850 5.190 1.00 61.06 306 ILE B N 1
ATOM 3669 C CA . ILE B 1 209 ? -4.086 15.456 6.483 1.00 60.52 306 ILE B CA 1
ATOM 3670 C C . ILE B 1 209 ? -5.367 15.746 7.253 1.00 64.80 306 ILE B C 1
ATOM 3671 O O . ILE B 1 209 ? -5.451 15.500 8.463 1.00 68.40 306 ILE B O 1
ATOM 3676 N N . TRP B 1 210 ? -6.380 16.285 6.568 1.00 62.39 307 TRP B N 1
ATOM 3677 C CA . TRP B 1 210 ? -7.676 16.505 7.202 1.00 55.43 307 TRP B CA 1
ATOM 3678 C C . TRP B 1 210 ? -8.246 15.204 7.755 1.00 56.61 307 TRP B C 1
ATOM 3679 O O . TRP B 1 210 ? -8.813 15.184 8.853 1.00 65.57 307 TRP B O 1
ATOM 3690 N N . SER B 1 211 ? -8.094 14.104 7.012 1.00 55.79 308 SER B N 1
ATOM 3691 C CA . SER B 1 211 ? -8.595 12.817 7.485 1.00 57.30 308 SER B CA 1
ATOM 3692 C C . SER B 1 211 ? -7.866 12.366 8.744 1.00 53.56 308 SER B C 1
ATOM 3693 O O . SER B 1 211 ? -8.481 11.804 9.658 1.00 48.06 308 SER B O 1
ATOM 3696 N N . ILE B 1 212 ? -6.551 12.597 8.808 1.00 61.89 309 ILE B N 1
ATOM 3697 C CA . ILE B 1 212 ? -5.799 12.282 10.019 1.00 59.96 309 ILE B CA 1
ATOM 3698 C C . ILE B 1 212 ? -6.314 13.109 11.189 1.00 61.82 309 ILE B C 1
ATOM 3699 O O . ILE B 1 212 ? -6.445 12.612 12.314 1.00 60.00 309 ILE B O 1
ATOM 3704 N N . GLY B 1 213 ? -6.591 14.391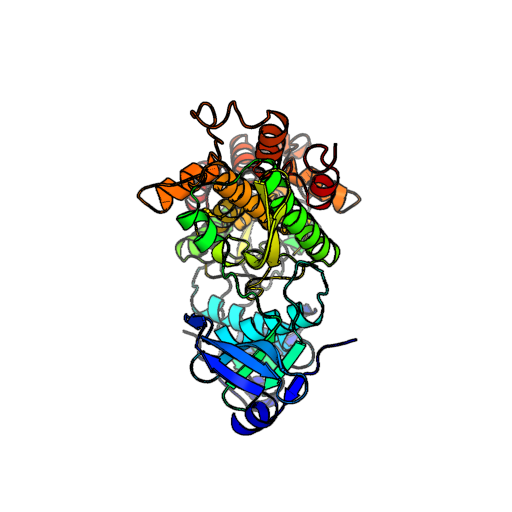 10.948 1.00 78.64 310 GLY B N 1
ATOM 3705 C CA . GLY B 1 213 ? -7.159 15.220 11.997 1.00 76.40 310 GLY B CA 1
ATOM 3706 C C . GLY B 1 213 ? -8.510 14.721 12.469 1.00 75.27 310 GLY B C 1
ATOM 3707 O O . GLY B 1 213 ? -8.791 14.702 13.670 1.00 79.80 310 GLY B O 1
ATOM 3708 N N . VAL B 1 214 ? -9.362 14.301 11.531 1.00 59.40 311 VAL B N 1
ATOM 3709 C CA . VAL B 1 214 ? -10.678 13.784 11.897 1.00 64.90 311 VAL B CA 1
ATOM 3710 C C . VAL B 1 214 ? -10.543 12.525 12.745 1.00 63.92 311 VAL B C 1
ATOM 3711 O O . VAL B 1 214 ? -11.151 12.413 13.815 1.00 70.49 311 VAL B O 1
ATOM 3715 N N . VAL B 1 215 ? -9.729 11.565 12.291 1.00 47.57 312 VAL B N 1
ATOM 3716 C CA . VAL B 1 215 ? -9.598 10.307 13.025 1.00 48.78 312 VAL B CA 1
ATOM 3717 C C . VAL B 1 215 ? -9.000 10.540 14.407 1.00 51.67 312 VAL B C 1
ATOM 3718 O O . VAL B 1 215 ? -9.334 9.823 15.358 1.00 54.92 312 VAL B O 1
ATOM 3722 N N . MET B 1 216 ? -8.110 11.527 14.553 1.00 69.28 313 MET B N 1
ATOM 3723 C CA . MET B 1 216 ? -7.580 11.811 15.885 1.00 79.44 313 MET B CA 1
ATOM 3724 C C . MET B 1 216 ? -8.673 12.326 16.811 1.00 82.19 313 MET B C 1
ATOM 3725 O O . MET B 1 216 ? -8.699 11.983 18.000 1.00 77.38 313 MET B O 1
ATOM 3730 N N . TYR B 1 217 ? -9.576 13.161 16.290 1.00 76.75 314 TYR B N 1
ATOM 3731 C CA . TYR B 1 217 ? -10.709 13.617 17.090 1.00 75.00 314 TYR B CA 1
ATOM 3732 C C . TYR B 1 217 ? -11.553 12.437 17.554 1.00 73.76 314 TYR B C 1
ATOM 3733 O O . TYR B 1 217 ? -11.888 12.324 18.739 1.00 76.63 314 TYR B O 1
ATOM 3742 N N . MET B 1 218 ? -11.885 11.531 16.632 1.00 70.90 315 MET B N 1
ATOM 3743 C CA . MET B 1 218 ? -12.770 10.422 16.968 1.00 69.89 315 MET B CA 1
ATOM 3744 C C . MET B 1 218 ? -12.121 9.460 17.954 1.00 67.02 315 MET B C 1
ATOM 3745 O O . MET B 1 218 ? -12.817 8.867 18.786 1.00 70.60 315 MET B O 1
ATOM 3750 N N . LEU B 1 219 ? -10.800 9.292 17.880 1.00 69.83 316 LEU B N 1
ATOM 3751 C CA . LEU B 1 219 ? -10.115 8.435 18.843 1.00 72.34 316 LEU B CA 1
ATOM 3752 C C . LEU B 1 219 ? -10.129 9.059 20.235 1.00 76.67 316 LEU B C 1
ATOM 3753 O O . LEU B 1 219 ? -10.257 8.348 21.239 1.00 76.29 316 LEU B O 1
ATOM 3758 N N . LEU B 1 220 ? -10.006 10.386 20.317 1.00 78.66 317 LEU B N 1
ATOM 3759 C CA . LEU B 1 220 ? -9.998 11.060 21.611 1.00 82.23 317 LEU B CA 1
ATOM 3760 C C . LEU B 1 220 ? -11.403 11.179 22.197 1.00 79.93 317 LEU B C 1
ATOM 3761 O O . LEU B 1 220 ? -11.622 10.850 23.368 1.00 81.01 317 LEU B O 1
ATOM 3766 N N . ARG B 1 221 ? -12.368 11.643 21.402 1.00 92.99 318 ARG B N 1
ATOM 3767 C CA . ARG B 1 221 ? -13.707 11.887 21.933 1.00 94.70 318 ARG B CA 1
ATOM 3768 C C . ARG B 1 221 ? -14.604 10.656 21.878 1.00 96.54 318 ARG B C 1
ATOM 3769 O O . ARG B 1 221 ? -15.274 10.327 22.862 1.00 104.39 318 ARG B O 1
ATOM 3777 N N . GLY B 1 222 ? -14.646 9.984 20.733 1.00 83.52 319 GLY B N 1
ATOM 3778 C CA . GLY B 1 222 ? -15.613 8.934 20.506 1.00 78.15 319 GLY B CA 1
ATOM 3779 C C . GLY B 1 222 ? -16.787 9.323 19.633 1.00 81.19 319 GLY B C 1
ATOM 3780 O O . GLY B 1 222 ? -17.713 8.519 19.477 1.00 83.55 319 GLY B O 1
ATOM 3781 N N . GLU B 1 223 ? -16.778 10.526 19.069 1.00 92.19 320 GLU B N 1
ATOM 3782 C CA . GLU B 1 223 ? -17.819 11.048 18.201 1.00 97.49 320 GLU B CA 1
ATOM 3783 C C . GLU B 1 223 ? -17.136 11.792 17.065 1.00 93.14 320 GLU B C 1
ATOM 3784 O O . GLU B 1 223 ? -16.024 12.304 17.241 1.00 92.21 320 GLU B O 1
ATOM 3790 N N . PRO B 1 224 ? -17.754 11.845 15.886 1.00 89.88 321 PRO B N 1
ATOM 3791 C CA . PRO B 1 224 ? -17.163 12.608 14.792 1.00 89.07 321 PRO B CA 1
ATOM 3792 C C . PRO B 1 224 ? -17.079 14.081 15.148 1.00 96.00 321 PRO B C 1
ATOM 3793 O O . PRO B 1 224 ? -17.867 14.584 15.968 1.00 101.18 321 PRO B O 1
ATOM 3797 N N . PRO B 1 225 ? -16.128 14.809 14.554 1.00 109.88 322 PRO B N 1
ATOM 3798 C CA . PRO B 1 225 ? -16.002 16.237 14.887 1.00 109.37 322 PRO B CA 1
ATOM 3799 C C . PRO B 1 225 ? -17.160 17.074 14.383 1.00 116.35 322 PRO B C 1
ATOM 3800 O O . PRO B 1 225 ? -17.454 18.122 14.971 1.00 123.22 322 PRO B O 1
ATOM 3804 N N . PHE B 1 226 ? -17.825 16.646 13.313 1.00 92.44 323 PHE B N 1
ATOM 3805 C CA . PHE B 1 226 ? -18.957 17.367 12.750 1.00 92.74 323 PHE B CA 1
ATOM 3806 C C . PHE B 1 226 ? -20.063 16.365 12.457 1.00 97.34 323 PHE B C 1
ATOM 3807 O O . PHE B 1 226 ? -19.836 15.380 11.747 1.00 97.62 323 PHE B O 1
ATOM 3815 N N . LEU B 1 227 ? -21.249 16.608 13.010 1.00 77.58 324 LEU B N 1
ATOM 3816 C CA . LEU B 1 227 ? -22.402 15.747 12.794 1.00 76.01 324 LEU B CA 1
ATOM 3817 C C . LEU B 1 227 ? -23.657 16.604 12.736 1.00 88.29 324 LEU B C 1
ATOM 3818 O O . LEU B 1 227 ? -23.791 17.568 13.495 1.00 88.05 324 LEU B O 1
ATOM 3820 N N . ALA B 1 228 ? -24.574 16.249 11.837 1.00 98.81 325 ALA B N 1
ATOM 3821 C CA . ALA B 1 228 ? -25.792 17.025 11.651 1.00 99.79 325 ALA B CA 1
ATOM 3822 C C . ALA B 1 228 ? -26.908 16.108 11.163 1.00 102.42 325 ALA B C 1
ATOM 3823 O O . ALA B 1 228 ? -26.703 14.915 10.922 1.00 100.38 325 ALA B O 1
ATOM 3825 N N . SER B 1 229 ? -28.102 16.689 11.013 1.00 117.50 326 SER B N 1
ATOM 3826 C CA . SER B 1 229 ? -29.299 15.953 10.623 1.00 116.21 326 SER B CA 1
ATOM 3827 C C . SER B 1 229 ? -29.511 15.879 9.119 1.00 117.38 326 SER B C 1
ATOM 3828 O O . SER B 1 229 ? -30.278 15.028 8.661 1.00 117.47 326 SER B O 1
ATOM 3831 N N . SER B 1 230 ? -28.842 16.714 8.339 1.00 132.01 327 SER B N 1
ATOM 3832 C CA . SER B 1 230 ? -28.994 16.674 6.900 1.00 129.42 327 SER B CA 1
ATOM 3833 C C . SER B 1 230 ? -27.594 16.731 6.344 1.00 124.58 327 SER B C 1
ATOM 3834 O O . SER B 1 230 ? -26.648 17.089 7.057 1.00 118.13 327 SER B O 1
ATOM 3837 N N . GLU B 1 231 ? -27.447 16.341 5.079 1.00 123.02 328 GLU B N 1
ATOM 3838 C CA . GLU B 1 231 ? -26.114 16.422 4.508 1.00 120.43 328 GLU B CA 1
ATOM 3839 C C . GLU B 1 231 ? -25.611 17.862 4.587 1.00 123.68 328 GLU B C 1
ATOM 3840 O O . GLU B 1 231 ? -24.622 18.137 5.276 1.00 122.61 328 GLU B O 1
ATOM 3846 N N . GLU B 1 232 ? -26.346 18.814 3.997 1.00 141.03 329 GLU B N 1
ATOM 3847 C CA . GLU B 1 232 ? -25.873 20.203 3.978 1.0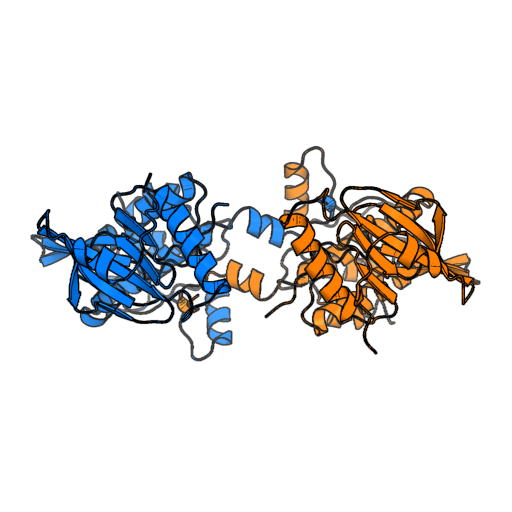0 146.95 329 GLU B CA 1
ATOM 3848 C C . GLU B 1 232 ? -25.532 20.712 5.376 1.00 148.42 329 GLU B C 1
ATOM 3849 O O . GLU B 1 232 ? -24.460 21.288 5.583 1.00 142.73 329 GLU B O 1
ATOM 3855 N N . LYS B 1 233 ? -26.443 20.543 6.343 1.00 143.98 330 LYS B N 1
ATOM 3856 C CA . LYS B 1 233 ? -26.145 20.964 7.712 1.00 142.93 330 LYS B CA 1
ATOM 3857 C C . LYS B 1 233 ? -24.800 20.413 8.171 1.00 135.10 330 LYS B C 1
ATOM 3858 O O . LYS B 1 233 ? -24.057 21.080 8.903 1.00 129.23 330 LYS B O 1
ATOM 3860 N N . LEU B 1 234 ? -24.469 19.192 7.744 1.00 120.28 331 LEU B N 1
ATOM 3861 C CA . LEU B 1 234 ? -23.137 18.658 8.002 1.00 114.42 331 LEU B CA 1
ATOM 3862 C C . LEU B 1 234 ? -22.069 19.368 7.170 1.00 113.67 331 LEU B C 1
ATOM 3863 O O . LEU B 1 234 ? -20.998 19.690 7.692 1.00 105.75 331 LEU B O 1
ATOM 3868 N N . PHE B 1 235 ? -22.320 19.618 5.876 1.00 105.12 332 PHE B N 1
ATOM 3869 C CA . PHE B 1 235 ? -21.307 20.314 5.081 1.00 103.85 332 PHE B CA 1
ATOM 3870 C C . PHE B 1 235 ? -21.002 21.686 5.680 1.00 102.37 332 PHE B C 1
ATOM 3871 O O . PHE B 1 235 ? -19.841 22.112 5.716 1.00 102.74 332 PHE B O 1
ATOM 3879 N N . GLU B 1 236 ? -22.038 22.403 6.136 1.00 110.02 333 GLU B N 1
ATOM 3880 C CA . GLU B 1 236 ? -21.830 23.735 6.708 1.00 114.74 333 GLU B CA 1
ATOM 3881 C C . GLU B 1 236 ? -20.950 23.684 7.952 1.00 110.98 333 GLU B C 1
ATOM 3882 O O . GLU B 1 236 ? -20.160 24.604 8.195 1.00 103.79 333 GLU B O 1
ATOM 3888 N N . LEU B 1 237 ? -21.104 22.648 8.781 1.00 122.72 334 LEU B N 1
ATOM 3889 C CA . LEU B 1 237 ? -20.223 22.510 9.937 1.00 116.20 334 LEU B CA 1
ATOM 3890 C C . LEU B 1 237 ? -18.776 22.360 9.489 1.00 115.51 334 LEU B C 1
ATOM 3891 O O . LEU B 1 237 ? -17.860 22.904 10.118 1.00 117.24 334 LEU B O 1
ATOM 3896 N N . ILE B 1 238 ? -18.554 21.628 8.396 1.00 89.67 335 ILE B N 1
ATOM 3897 C CA . ILE B 1 238 ? -17.200 21.400 7.903 1.00 83.01 335 ILE B CA 1
ATOM 3898 C C . ILE B 1 238 ? -16.576 22.705 7.422 1.00 79.74 335 ILE B C 1
ATOM 3899 O O . ILE B 1 238 ? -15.398 22.978 7.680 1.00 88.61 335 ILE B O 1
ATOM 3904 N N . ARG B 1 239 ? -17.348 23.527 6.709 1.00 80.24 336 ARG B N 1
ATOM 3905 C CA . ARG B 1 239 ? -16.815 24.788 6.203 1.00 82.74 336 ARG B CA 1
ATOM 3906 C C . ARG B 1 239 ? -16.451 25.725 7.348 1.00 86.70 336 ARG B C 1
ATOM 3907 O O . ARG B 1 239 ? -15.372 26.330 7.352 1.00 86.89 336 ARG B O 1
ATOM 3915 N N . LYS B 1 240 ? -17.348 25.869 8.327 1.00 94.50 337 LYS B N 1
ATOM 3916 C CA . LYS B 1 240 ? -16.986 26.593 9.540 1.00 92.07 337 LYS B CA 1
ATOM 3917 C C . LYS B 1 240 ? -15.820 25.911 10.244 1.00 93.73 337 LYS B C 1
ATOM 3918 O O . LYS B 1 240 ? -14.928 26.581 10.777 1.00 94.68 337 LYS B O 1
ATOM 3920 N N . GLY B 1 241 ? -15.808 24.577 10.242 1.00 95.63 338 GLY B N 1
ATOM 3921 C CA . GLY B 1 241 ? -14.703 23.799 10.771 1.00 92.11 338 GLY B CA 1
ATOM 3922 C C . GLY B 1 241 ? -14.341 24.127 12.203 1.00 94.43 338 GLY B C 1
ATOM 3923 O O . GLY B 1 241 ? -13.192 23.947 12.616 1.00 92.97 338 GLY B O 1
ATOM 3924 N N . GLU B 1 242 ? -15.314 24.606 12.970 1.00 104.89 339 GLU B N 1
ATOM 3925 C CA . GLU B 1 242 ? -15.066 25.051 14.338 1.00 112.83 339 GLU B CA 1
ATOM 3926 C C . GLU B 1 242 ? -14.832 23.839 15.230 1.00 105.79 339 GLU B C 1
ATOM 3927 O O . GLU B 1 242 ? -15.774 23.150 15.627 1.00 105.52 339 GLU B O 1
ATOM 3929 N N . LEU B 1 243 ? -13.566 23.568 15.543 1.00 109.29 340 LEU B N 1
ATOM 3930 C CA . LEU B 1 243 ? -13.232 22.561 16.546 1.00 110.72 340 LEU B CA 1
ATOM 3931 C C . LEU B 1 243 ? -13.713 23.031 17.911 1.00 113.31 340 LEU B C 1
ATOM 3932 O O . LEU B 1 243 ? -13.224 24.033 18.445 1.00 114.18 340 LEU B O 1
ATOM 3937 N N . HIS B 1 244 ? -14.677 22.305 18.470 1.00 110.54 341 HIS B N 1
ATOM 3938 C CA . HIS B 1 244 ? -15.312 22.664 19.732 1.00 120.38 341 HIS B CA 1
ATOM 3939 C C . HIS B 1 244 ? -14.693 21.850 20.864 1.00 124.58 341 HIS B C 1
ATOM 3940 O O . HIS B 1 244 ? -14.889 20.630 20.942 1.00 120.51 341 HIS B O 1
ATOM 3947 N N . PHE B 1 245 ? -13.946 22.524 21.733 1.00 116.05 342 PHE B N 1
ATOM 3948 C CA . PHE B 1 245 ? -13.408 21.938 22.947 1.00 117.65 342 PHE B CA 1
ATOM 3949 C C . PHE B 1 245 ? -14.353 22.303 24.109 1.00 127.26 342 PHE B C 1
ATOM 3950 O O . PHE B 1 245 ? -15.569 22.169 23.920 1.00 127.77 342 PHE B O 1
ATOM 3958 N N . GLU B 1 246 ? -13.859 22.727 25.278 1.00 149.29 343 GLU B N 1
ATOM 3959 C CA . GLU B 1 246 ? -14.674 23.023 26.454 1.00 148.89 343 GLU B CA 1
ATOM 3960 C C . GLU B 1 246 ? -15.439 21.807 26.971 1.00 148.35 343 GLU B C 1
ATOM 3961 O O . GLU B 1 246 ? -16.069 21.882 28.029 1.00 148.51 343 GLU B O 1
ATOM 3963 N N . ASN B 1 247 ? -15.392 20.695 26.240 1.00 164.54 344 ASN B N 1
ATOM 3964 C CA . ASN B 1 247 ? -16.079 19.479 26.639 1.00 167.35 344 ASN B CA 1
ATOM 3965 C C . ASN B 1 247 ? -15.462 18.932 27.927 1.00 171.01 344 ASN B C 1
ATOM 3966 O O . ASN B 1 247 ? -14.376 19.334 28.355 1.00 171.03 344 ASN B O 1
ATOM 3971 N N . ALA B 1 248 ? -16.174 17.990 28.545 1.00 189.54 345 ALA B N 1
ATOM 3972 C CA . ALA B 1 248 ? -15.758 17.471 29.839 1.00 191.49 345 ALA B CA 1
ATOM 3973 C C . ALA B 1 248 ? -14.528 16.575 29.753 1.00 187.45 345 ALA B C 1
ATOM 3974 O O . ALA B 1 248 ? -13.886 16.331 30.781 1.00 182.69 345 ALA B O 1
ATOM 3976 N N . VAL B 1 249 ? -14.204 16.058 28.564 1.00 150.67 346 VAL B N 1
ATOM 3977 C CA . VAL B 1 249 ? -13.063 15.159 28.410 1.00 144.72 346 VAL B CA 1
ATOM 3978 C C . VAL B 1 249 ? -11.760 15.841 27.999 1.00 139.85 346 VAL B C 1
ATOM 3979 O O . VAL B 1 249 ? -10.712 15.178 27.989 1.00 138.13 346 VAL B O 1
ATOM 3983 N N . TRP B 1 250 ? -11.778 17.136 27.660 1.00 140.45 347 TRP B N 1
ATOM 3984 C CA . TRP B 1 250 ? -10.566 17.738 27.106 1.00 139.34 347 TRP B CA 1
ATOM 3985 C C . TRP B 1 250 ? -9.512 18.157 28.129 1.00 139.98 347 TRP B C 1
ATOM 3986 O O . TRP B 1 250 ? -8.325 18.170 27.788 1.00 136.60 347 TRP B O 1
ATOM 3997 N N . ASN B 1 251 ? -9.883 18.523 29.357 1.00 120.93 348 ASN B N 1
ATOM 3998 C CA . ASN B 1 251 ? -8.856 19.002 30.283 1.00 116.97 348 ASN B CA 1
ATOM 3999 C C . ASN B 1 251 ? -7.851 17.917 30.658 1.00 116.22 348 ASN B C 1
ATOM 4000 O O . ASN B 1 251 ? -6.682 18.225 30.923 1.00 121.56 348 ASN B O 1
ATOM 4005 N N . SER B 1 252 ? -8.260 16.653 30.670 1.00 132.04 349 SER B N 1
ATOM 4006 C CA . SER B 1 252 ? -7.284 15.612 30.954 1.00 137.40 349 SER B CA 1
ATOM 4007 C C . SER B 1 252 ? -6.448 15.283 29.729 1.00 127.47 349 SER B C 1
ATOM 4008 O O . SER B 1 252 ? -5.484 14.517 29.838 1.00 117.17 349 SER B O 1
ATOM 4011 N N . ILE B 1 253 ? -6.803 15.845 28.579 1.00 109.13 350 ILE B N 1
ATOM 4012 C CA . ILE B 1 253 ? -6.038 15.725 27.346 1.00 105.60 350 ILE B CA 1
ATOM 4013 C C . ILE B 1 253 ? -5.182 16.978 27.207 1.00 103.10 350 ILE B C 1
ATOM 4014 O O . ILE B 1 253 ? -5.686 18.101 27.329 1.00 99.43 350 ILE B O 1
ATOM 4019 N N . SER B 1 254 ? -3.889 16.787 26.952 1.00 102.98 351 SER B N 1
ATOM 4020 C CA . SER B 1 254 ? -2.931 17.883 26.996 1.00 95.85 351 SER B CA 1
ATOM 4021 C C . SER B 1 254 ? -3.263 18.974 25.978 1.00 101.46 351 SER B C 1
ATOM 4022 O O . SER B 1 254 ? -3.957 18.754 24.982 1.00 102.58 351 SER B O 1
ATOM 4025 N N . ASP B 1 255 ? -2.758 20.180 26.264 1.00 100.95 352 ASP B N 1
ATOM 4026 C CA . ASP B 1 255 ? -2.900 21.301 25.344 1.00 101.49 352 ASP B CA 1
ATOM 4027 C C . ASP B 1 255 ? -2.108 21.061 24.071 1.00 98.33 352 ASP B C 1
ATOM 4028 O O . ASP B 1 255 ? -2.501 21.524 22.994 1.00 92.77 352 ASP B O 1
ATOM 4033 N N . CYS B 1 256 ? -0.998 20.328 24.185 1.00 108.45 353 CYS B N 1
ATOM 4034 C CA . CYS B 1 256 ? -0.155 20.042 23.032 1.00 109.71 353 CYS B CA 1
ATOM 4035 C C . CYS B 1 256 ? -0.902 19.206 22.004 1.00 109.01 353 CYS B C 1
ATOM 4036 O O . CYS B 1 256 ? -0.673 19.351 20.798 1.00 99.32 353 CYS B O 1
ATOM 4039 N N . ALA B 1 257 ? -1.783 18.317 22.463 1.00 96.30 354 ALA B N 1
ATOM 4040 C CA . ALA B 1 257 ? -2.608 17.541 21.545 1.00 85.20 354 ALA B CA 1
ATOM 4041 C C . ALA B 1 257 ? -3.654 18.413 20.860 1.00 87.09 354 ALA B C 1
ATOM 4042 O O . ALA B 1 257 ? -3.975 18.201 19.687 1.00 85.93 354 ALA B O 1
ATOM 4044 N N . LYS B 1 258 ? -4.212 19.390 21.576 1.00 90.67 355 LYS B N 1
ATOM 4045 C CA . LYS B 1 258 ? -5.207 20.254 20.950 1.00 89.14 355 LYS B CA 1
ATOM 4046 C C . LYS B 1 258 ? -4.583 21.183 19.917 1.00 86.24 355 LYS B C 1
ATOM 4047 O O . LYS B 1 258 ? -5.248 21.566 18.946 1.00 86.20 355 LYS B O 1
ATOM 4053 N N . SER B 1 259 ? -3.321 21.568 20.117 1.00 92.90 356 SER B N 1
ATOM 4054 C CA . SER B 1 259 ? -2.647 22.400 19.129 1.00 90.53 356 SER B CA 1
ATOM 4055 C C . SER B 1 259 ? -2.445 21.640 17.827 1.00 89.37 356 SER B C 1
ATOM 4056 O O . SER B 1 259 ? -2.703 22.176 16.745 1.00 90.06 356 SER B O 1
ATOM 4059 N N . VAL B 1 260 ? -2.005 20.381 17.912 1.00 97.10 357 VAL B N 1
ATOM 4060 C CA . VAL B 1 260 ? -1.816 19.591 16.700 1.00 91.73 357 VAL B CA 1
ATOM 4061 C C . VAL B 1 260 ? -3.161 19.273 16.050 1.00 85.30 357 VAL B C 1
ATOM 4062 O O . VAL B 1 260 ? -3.242 19.128 14.825 1.00 87.44 357 VAL B O 1
ATOM 4066 N N . LEU B 1 261 ? -4.231 19.158 16.845 1.00 84.87 358 LEU B N 1
ATOM 4067 C CA . LEU B 1 261 ? -5.569 19.010 16.278 1.00 82.23 358 LEU B CA 1
ATOM 4068 C C . LEU B 1 261 ? -5.944 20.232 15.450 1.00 84.07 358 LEU B C 1
ATOM 4069 O O . LEU B 1 261 ? -6.426 20.111 14.318 1.00 81.53 358 LEU B O 1
ATOM 4074 N N . LYS B 1 262 ? -5.728 21.425 16.009 1.00 82.80 359 LYS B N 1
ATOM 4075 C CA . LYS B 1 262 ? -6.034 22.656 15.290 1.00 79.74 359 LYS B CA 1
ATOM 4076 C C . LYS B 1 262 ? -5.173 22.795 14.042 1.00 78.09 359 LYS B C 1
ATOM 4077 O O . LYS B 1 262 ? -5.602 23.399 13.053 1.00 79.19 359 LYS B O 1
ATOM 4083 N N . GLN B 1 263 ? -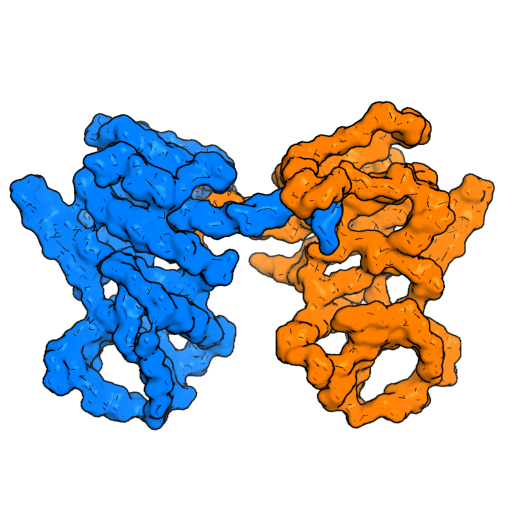3.962 22.235 14.065 1.00 86.04 360 GLN B N 1
ATOM 4084 C CA . GLN B 1 263 ? -3.084 22.281 12.904 1.00 84.04 360 GLN B CA 1
ATOM 4085 C C . GLN B 1 263 ? -3.499 21.277 11.834 1.00 84.08 360 GLN B C 1
ATOM 4086 O O . GLN B 1 263 ? -3.290 21.526 10.642 1.00 84.60 360 GLN B O 1
ATOM 4092 N N . LEU B 1 264 ? -4.071 20.139 12.238 1.00 91.62 361 LEU B N 1
ATOM 4093 C CA . LEU B 1 264 ? -4.500 19.126 11.279 1.00 87.03 361 LEU B CA 1
ATOM 4094 C C . LEU B 1 264 ? -5.800 19.477 10.567 1.00 91.10 361 LEU B C 1
ATOM 4095 O O . LEU B 1 264 ? -6.032 18.979 9.461 1.00 88.33 361 LEU B O 1
ATOM 4100 N N . MET B 1 265 ? -6.643 20.322 11.157 1.00 87.83 362 MET B N 1
ATOM 4101 C CA . MET B 1 265 ? -7.938 20.662 10.577 1.00 83.35 362 MET B CA 1
ATOM 4102 C C . MET B 1 265 ? -8.079 22.158 10.328 1.00 93.55 362 MET B C 1
ATOM 4103 O O . MET B 1 265 ? -9.158 22.734 10.495 1.00 88.70 362 MET B O 1
ATOM 4108 N N . LYS B 1 266 ? -6.988 22.813 9.940 1.00 76.77 363 LYS B N 1
ATOM 4109 C CA . LYS B 1 266 ? -7.108 24.152 9.384 1.00 77.27 363 LYS B CA 1
ATOM 4110 C C . LYS B 1 266 ? -8.014 24.103 8.160 1.00 83.70 363 LYS B C 1
ATOM 4111 O O . LYS B 1 266 ? -7.810 23.286 7.257 1.00 86.09 363 LYS B O 1
ATOM 4117 N N . VAL B 1 267 ? -9.029 24.970 8.138 1.00 88.17 364 VAL B N 1
ATOM 4118 C CA . VAL B 1 267 ? -9.982 24.954 7.031 1.00 85.12 364 VAL B CA 1
ATOM 4119 C C . VAL B 1 267 ? -9.265 25.256 5.724 1.00 79.92 364 VAL B C 1
ATOM 4120 O O . VAL B 1 267 ? -9.474 24.581 4.708 1.00 79.25 364 VAL B O 1
ATOM 4124 N N . ASP B 1 268 ? -8.403 26.258 5.735 1.00 87.34 365 ASP B N 1
ATOM 4125 C CA . ASP B 1 268 ? -7.585 26.569 4.576 1.00 87.11 365 ASP B CA 1
ATOM 4126 C C . ASP B 1 268 ? -6.477 25.532 4.453 1.00 85.37 365 ASP B C 1
ATOM 4127 O O . ASP B 1 268 ? -5.667 25.394 5.379 1.00 87.90 365 ASP B O 1
ATOM 4132 N N . PRO B 1 269 ? -6.409 24.775 3.357 1.00 78.45 366 PRO B N 1
ATOM 4133 C CA . PRO B 1 269 ? -5.262 23.876 3.163 1.00 74.94 366 PRO B CA 1
ATOM 4134 C C . PRO B 1 269 ? -3.926 24.602 3.112 1.00 78.85 366 PRO B C 1
ATOM 4135 O O . PRO B 1 269 ? -2.885 23.948 3.247 1.00 75.88 366 PRO B O 1
ATOM 4139 N N . ALA B 1 270 ? -3.919 25.925 2.909 1.00 72.05 367 ALA B N 1
ATOM 4140 C CA . ALA B 1 270 ? -2.662 26.670 2.873 1.00 76.53 367 ALA B CA 1
ATOM 4141 C C . ALA B 1 270 ? -1.881 26.517 4.169 1.00 74.55 367 ALA B C 1
ATOM 4142 O O . ALA B 1 270 ? -0.677 26.238 4.152 1.00 72.89 367 ALA B O 1
ATOM 4144 N N . HIS B 1 271 ? -2.549 26.689 5.302 1.00 110.74 368 HIS B N 1
ATOM 4145 C CA . HIS B 1 271 ? -1.910 26.560 6.601 1.00 120.08 368 HIS B CA 1
ATOM 4146 C C . HIS B 1 271 ? -2.203 25.229 7.276 1.00 108.29 368 HIS B C 1
ATOM 4147 O O . HIS B 1 271 ? -1.808 25.035 8.430 1.00 110.95 368 HIS B O 1
ATOM 4154 N N . ARG B 1 272 ? -2.888 24.312 6.593 1.00 90.12 369 ARG B N 1
ATOM 4155 C CA . ARG B 1 272 ? -3.010 22.963 7.125 1.00 84.87 369 ARG B CA 1
ATOM 4156 C C . ARG B 1 272 ? -1.625 22.331 7.142 1.00 74.95 369 ARG B C 1
ATOM 4157 O O . ARG B 1 272 ? -0.899 22.379 6.144 1.00 73.88 369 ARG B O 1
ATOM 4165 N N . ILE B 1 273 ? -1.257 21.748 8.285 1.00 62.94 370 ILE B N 1
ATOM 4166 C CA . ILE B 1 273 ? 0.064 21.154 8.424 1.00 68.42 370 ILE B CA 1
ATOM 4167 C C . ILE B 1 273 ? 0.242 20.040 7.391 1.00 64.29 370 ILE B C 1
ATOM 4168 O O . ILE B 1 273 ? -0.726 19.422 6.933 1.00 67.02 370 ILE B O 1
ATOM 4173 N N . THR B 1 274 ? 1.490 19.800 7.003 1.00 70.20 371 THR B N 1
ATOM 4174 C CA . THR B 1 274 ? 1.808 18.779 6.018 1.00 66.42 371 THR B CA 1
ATOM 4175 C C . THR B 1 274 ? 2.196 17.485 6.724 1.00 68.87 371 THR B C 1
ATOM 4176 O O . THR B 1 274 ? 2.332 17.429 7.948 1.00 67.16 371 THR B O 1
ATOM 4180 N N . ALA B 1 275 ? 2.361 16.428 5.928 1.00 81.80 372 ALA B N 1
ATOM 4181 C CA . ALA B 1 275 ? 2.726 15.135 6.497 1.00 78.59 372 ALA B CA 1
ATOM 4182 C C . ALA B 1 275 ? 4.128 15.169 7.092 1.00 73.14 372 ALA B C 1
ATOM 4183 O O . ALA B 1 275 ? 4.350 14.664 8.199 1.00 74.05 372 ALA B O 1
ATOM 4185 N N . LYS B 1 276 ? 5.085 15.771 6.378 1.00 73.78 373 LYS B N 1
ATOM 4186 C CA . LYS B 1 276 ? 6.449 15.854 6.893 1.00 73.24 373 LYS B CA 1
ATOM 4187 C C . LYS B 1 276 ? 6.529 16.745 8.126 1.00 73.31 373 LYS B C 1
ATOM 4188 O O . LYS B 1 276 ? 7.232 16.418 9.089 1.00 77.29 373 LYS B O 1
ATOM 4194 N N . GLU B 1 277 ? 5.816 17.874 8.116 1.00 74.02 374 GLU B N 1
ATOM 4195 C CA . GLU B 1 277 ? 5.769 18.727 9.300 1.00 74.04 374 GLU B CA 1
ATOM 4196 C C . GLU B 1 277 ? 5.125 18.001 10.473 1.00 74.00 374 GLU B C 1
ATOM 4197 O O . GLU B 1 277 ? 5.538 18.178 11.626 1.00 71.74 374 GLU B O 1
ATOM 4203 N N . LEU B 1 278 ? 4.100 17.193 10.198 1.00 75.52 375 LEU B N 1
ATOM 4204 C CA . LEU B 1 278 ? 3.450 16.428 11.256 1.00 69.38 375 LEU B CA 1
ATOM 4205 C C . LEU B 1 278 ? 4.446 15.512 11.955 1.00 66.27 375 LEU B C 1
ATOM 4206 O O . LEU B 1 278 ? 4.556 15.522 13.185 1.00 69.79 375 LEU B O 1
ATOM 4211 N N . LEU B 1 279 ? 5.210 14.739 11.176 1.00 67.41 376 LEU B N 1
ATOM 4212 C CA . LEU B 1 279 ? 6.198 13.831 11.751 1.00 65.68 376 LEU B CA 1
ATOM 4213 C C . LEU B 1 279 ? 7.191 14.555 12.655 1.00 71.68 376 LEU B C 1
ATOM 4214 O O . LEU B 1 279 ? 7.728 13.952 13.592 1.00 73.93 376 LEU B O 1
ATOM 4219 N N . ASP B 1 280 ? 7.459 15.832 12.392 1.00 94.74 377 ASP B N 1
ATOM 4220 C CA . ASP B 1 280 ? 8.387 16.599 13.212 1.00 97.34 377 ASP B CA 1
ATOM 4221 C C . ASP B 1 280 ? 7.717 17.302 14.386 1.00 99.43 377 ASP B C 1
ATOM 4222 O O . ASP B 1 280 ? 8.394 18.037 15.111 1.00 104.63 377 ASP B O 1
ATOM 422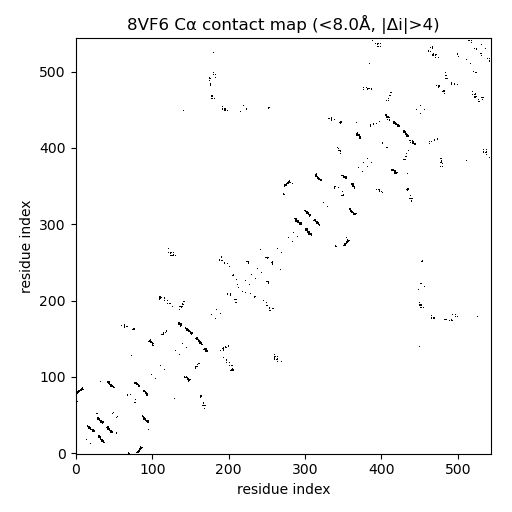7 N N . ASN B 1 281 ? 6.418 17.102 14.595 1.00 84.77 378 ASN B N 1
ATOM 4228 C CA . ASN B 1 281 ? 5.725 17.817 15.656 1.00 92.55 378 ASN B CA 1
ATOM 4229 C C . ASN B 1 281 ? 6.123 17.270 17.022 1.00 93.17 378 ASN B C 1
ATOM 4230 O O . ASN B 1 281 ? 6.383 16.076 17.189 1.00 90.78 378 ASN B O 1
ATOM 4235 N N . GLN B 1 282 ? 6.172 18.171 18.007 1.00 111.54 379 GLN B N 1
ATOM 4236 C CA . GLN B 1 282 ? 6.629 17.789 19.338 1.00 114.63 379 GLN B CA 1
ATOM 4237 C C . GLN B 1 282 ? 5.664 16.826 20.017 1.00 110.34 379 GLN B C 1
ATOM 4238 O O . GLN B 1 282 ? 6.079 16.051 20.887 1.00 107.41 379 GLN B O 1
ATOM 4240 N N . TRP B 1 283 ? 4.383 16.852 19.638 1.00 80.30 380 TRP B N 1
ATOM 4241 C CA . TRP B 1 283 ? 3.413 15.981 20.291 1.00 79.46 380 TRP B CA 1
ATOM 4242 C C . TRP B 1 283 ? 3.647 14.516 19.941 1.00 72.75 380 TRP B C 1
ATOM 4243 O O . TRP B 1 283 ? 3.409 13.638 20.778 1.00 63.68 380 TRP B O 1
ATOM 4254 N N . LEU B 1 284 ? 4.103 14.230 18.719 1.00 74.25 381 LEU B N 1
ATOM 4255 C CA . LEU B 1 28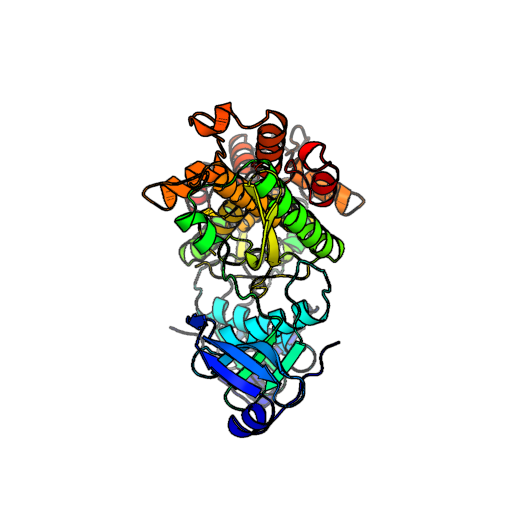4 ? 4.477 12.867 18.365 1.00 61.91 381 LEU B CA 1
ATOM 4256 C C . LEU B 1 284 ? 5.893 12.514 18.796 1.00 70.77 381 LEU B C 1
ATOM 4257 O O . LEU B 1 284 ? 6.256 11.334 18.754 1.00 70.82 381 LEU B O 1
ATOM 4262 N N . THR B 1 285 ? 6.697 13.499 19.207 1.00 94.36 382 THR B N 1
ATOM 4263 C CA . THR B 1 285 ? 8.062 13.248 19.647 1.00 93.39 382 THR B CA 1
ATOM 4264 C C . THR B 1 285 ? 8.177 13.648 21.086 1.00 101.56 382 THR B C 1
ATOM 4265 O O . THR B 1 285 ? 7.785 12.887 21.990 1.00 99.94 382 THR B O 1
ATOM 4269 N N . GLY B 1 286 ? 8.710 14.835 21.390 1.00 81.00 383 GLY B N 1
ATOM 4270 C CA . GLY B 1 286 ? 8.907 15.277 22.756 1.00 69.27 383 GLY B CA 1
ATOM 4271 C C . GLY B 1 286 ? 10.169 16.101 22.921 1.00 64.64 383 GLY B C 1
ATOM 4272 O O . GLY B 1 286 ? 10.385 17.076 22.200 1.00 62.50 383 GLY B O 1
#